Protein AF-A0A7R9J835-F1 (afdb_monomer_lite)

Radius of gyration: 118.1 Å; chains: 1; bounding box: 245×61×323 Å

Secondary structure (DSSP, 8-state):
-HHHHHHHHHHHHHHHHHHHHHHHHHIIIIIHHHHHHHHHHHHHHHHHHHHHHHHHHHHHHHHHHHHHHHHHHHHHHHHHHHHHHHHHHHHHHHHHHHHHHHHHHHHHHHHHHHHHHHHHHHHHHHHHHHHHHHHHHHHHHHHHHHHHH--PPP--HHHHHHHHHHTTS-------------------------------------HHHHHHHHHHHHHHHHHHHHHHHHHHHHHHHHHHHHHHHHHHHHHHHHHHHHHHHHHHHHHHHHHHHHHHHHHHHHHHHHHHHHHHHHHHHHHHHHHHHHHHHHHHHHTHHHHHHHHHHHHHHHHHHHHHHHHHHHHHHHHHHHHHHIIIIIIHHHHHHHHHHHHHHHHHHHHHHHHHHHHHHHHHHHHHHHHHHHHHHHHHHHHHHHHHHHHHHHHHHHHHHHHHHHHHHHHHHHHHHHHHHTTS--SS--HHHHHHHHHHHHHHHHHHHHTTHHHHHHHHHHHHHHHHHHHHHHHHHHHHHHHHHHHHHHHHHTS-SS---------

Structure (mmCIF, N/CA/C/O backbone):
data_AF-A0A7R9J835-F1
#
_entry.id   AF-A0A7R9J835-F1
#
loop_
_atom_site.group_PDB
_atom_site.id
_atom_site.type_symbol
_atom_site.label_atom_id
_atom_site.label_alt_id
_atom_site.label_comp_id
_atom_site.label_asym_id
_atom_site.label_entity_id
_atom_site.label_seq_id
_atom_site.pdbx_PDB_ins_code
_atom_site.Cartn_x
_atom_site.Cartn_y
_atom_site.Cartn_z
_atom_site.occupancy
_atom_site.B_iso_or_equiv
_atom_site.auth_seq_id
_atom_site.auth_comp_id
_atom_site.auth_asym_id
_atom_site.auth_atom_id
_atom_site.pdbx_PDB_model_num
ATOM 1 N N . MET A 1 1 ? -28.003 4.277 53.387 1.00 51.84 1 MET A N 1
ATOM 2 C CA . MET A 1 1 ? -26.799 3.975 52.578 1.00 51.84 1 MET A CA 1
ATOM 3 C C . MET A 1 1 ? -27.177 3.191 51.332 1.00 51.84 1 MET A C 1
ATOM 5 O O . MET A 1 1 ? -27.071 3.783 50.274 1.00 51.84 1 MET A O 1
ATOM 9 N N . GLY A 1 2 ? -27.699 1.959 51.448 1.00 58.75 2 GLY A N 1
ATOM 10 C CA . GLY A 1 2 ? -27.962 1.063 50.305 1.00 58.75 2 GLY A CA 1
ATOM 11 C C . GLY A 1 2 ? -28.588 1.694 49.051 1.00 58.75 2 GLY A C 1
ATOM 12 O O . GLY A 1 2 ? -28.091 1.449 47.962 1.00 58.75 2 GLY A O 1
ATOM 13 N N . THR A 1 3 ? -29.593 2.565 49.189 1.00 61.00 3 THR A N 1
ATOM 14 C CA . THR A 1 3 ? -30.226 3.260 48.050 1.00 61.00 3 THR A CA 1
ATOM 15 C C . THR A 1 3 ? -29.252 4.051 47.169 1.00 61.00 3 THR A C 1
ATOM 17 O O . THR A 1 3 ? -29.387 3.996 45.954 1.00 61.00 3 THR A O 1
ATOM 20 N N . ARG A 1 4 ? -28.240 4.729 47.736 1.00 65.25 4 ARG A N 1
ATOM 21 C CA . ARG A 1 4 ? -27.239 5.480 46.947 1.00 65.25 4 ARG A CA 1
ATOM 22 C C . ARG A 1 4 ? -26.382 4.560 46.079 1.00 65.25 4 ARG A C 1
ATOM 24 O O . ARG A 1 4 ? -26.210 4.829 44.898 1.00 65.25 4 ARG A O 1
ATOM 31 N N . ASN A 1 5 ? -25.900 3.465 46.664 1.00 71.06 5 ASN A N 1
ATOM 32 C CA . ASN A 1 5 ? -25.044 2.496 45.982 1.00 71.06 5 ASN A CA 1
ATOM 33 C C . ASN A 1 5 ? -25.764 1.787 44.821 1.00 71.06 5 ASN A C 1
ATOM 35 O O . ASN A 1 5 ? -25.105 1.359 43.879 1.00 71.06 5 ASN A O 1
ATOM 39 N N . VAL A 1 6 ? -27.095 1.643 44.882 1.00 72.75 6 VAL A N 1
ATOM 40 C CA . VAL A 1 6 ? -27.865 1.075 43.764 1.00 72.75 6 VAL A CA 1
ATOM 41 C C . VAL A 1 6 ? -28.009 2.088 42.627 1.00 72.75 6 VAL A C 1
ATOM 43 O O . VAL A 1 6 ? -27.792 1.714 41.483 1.00 72.75 6 VAL A O 1
ATOM 46 N N . THR A 1 7 ? -28.258 3.370 42.917 1.00 77.19 7 THR A N 1
ATOM 47 C CA . THR A 1 7 ? -28.324 4.413 41.875 1.00 77.19 7 THR A CA 1
ATOM 48 C C . THR A 1 7 ? -26.985 4.618 41.153 1.00 77.19 7 THR A C 1
ATOM 50 O O . THR A 1 7 ? -26.978 4.740 39.933 1.00 77.19 7 THR A O 1
ATOM 53 N N . GLU A 1 8 ? -25.846 4.579 41.859 1.00 79.56 8 GLU A N 1
ATOM 54 C CA . GLU A 1 8 ? -24.519 4.592 41.207 1.00 79.56 8 GLU A CA 1
ATOM 55 C C . GLU A 1 8 ? -24.309 3.364 40.300 1.00 79.56 8 GLU A C 1
ATOM 57 O O . GLU A 1 8 ? -23.718 3.478 39.227 1.00 79.56 8 GLU A O 1
ATOM 62 N N . ALA A 1 9 ? -24.807 2.187 40.695 1.00 77.25 9 ALA A N 1
ATOM 63 C CA . ALA A 1 9 ? -24.722 0.983 39.870 1.00 77.25 9 ALA A CA 1
ATOM 64 C C . ALA A 1 9 ? -25.625 1.060 38.624 1.00 77.25 9 ALA A C 1
ATOM 66 O O . ALA A 1 9 ? -25.194 0.650 37.548 1.00 77.25 9 ALA A O 1
ATOM 67 N N . GLU A 1 10 ? -26.838 1.608 38.753 1.00 79.06 10 GLU A N 1
ATOM 68 C CA . GLU A 1 10 ? -27.754 1.875 37.634 1.00 79.06 10 GLU A CA 1
ATOM 69 C C . GLU A 1 10 ? -27.092 2.817 36.606 1.00 79.06 10 GLU A C 1
ATOM 71 O O . GLU A 1 10 ? -26.974 2.458 35.435 1.00 79.06 10 GLU A O 1
ATOM 76 N N . GLU A 1 11 ? -26.529 3.950 37.049 1.00 83.94 11 GLU A N 1
ATOM 77 C CA . GLU A 1 11 ? -25.845 4.918 36.173 1.00 83.94 11 GLU A CA 1
ATOM 78 C C . GLU A 1 11 ? -24.617 4.320 35.455 1.00 83.94 11 GLU A C 1
ATOM 80 O O . GLU A 1 11 ? -24.394 4.584 34.269 1.00 83.94 11 GLU A O 1
ATOM 85 N N . ILE A 1 12 ? -23.826 3.476 36.127 1.00 85.19 12 ILE A N 1
ATOM 86 C CA . ILE A 1 12 ? -22.682 2.785 35.505 1.00 85.19 12 ILE A CA 1
ATOM 87 C C . ILE A 1 12 ? -23.147 1.790 34.427 1.00 85.19 12 ILE A C 1
ATOM 89 O O . ILE A 1 12 ? -22.508 1.687 33.374 1.00 85.19 12 ILE A O 1
ATOM 93 N N . ILE A 1 13 ? -24.247 1.068 34.660 1.00 84.25 13 ILE A N 1
ATOM 94 C CA . ILE A 1 13 ? -24.777 0.088 33.702 1.00 84.25 13 ILE A CA 1
ATOM 95 C C . ILE A 1 13 ? -25.374 0.787 32.472 1.00 84.25 13 ILE A C 1
ATOM 97 O O . ILE A 1 13 ? -25.088 0.363 31.352 1.00 84.25 13 ILE A O 1
ATOM 101 N N . ASP A 1 14 ? -26.121 1.879 32.648 1.00 83.69 14 ASP A N 1
ATOM 102 C CA . ASP A 1 14 ? -26.687 2.651 31.533 1.00 83.69 14 ASP A CA 1
ATOM 103 C C . ASP A 1 14 ? -25.590 3.259 30.641 1.00 83.69 14 ASP A C 1
ATOM 105 O O . ASP A 1 14 ? -25.651 3.160 29.411 1.00 83.69 14 ASP A O 1
ATOM 109 N N . ASN A 1 15 ? -24.523 3.800 31.243 1.00 88.50 15 ASN A N 1
ATOM 110 C CA . ASN A 1 15 ? -23.347 4.262 30.499 1.00 88.50 15 ASN A CA 1
ATOM 111 C C . ASN A 1 15 ? -22.657 3.115 29.734 1.00 88.50 15 ASN A C 1
ATOM 113 O O . ASN A 1 15 ? -22.261 3.290 28.579 1.00 88.50 15 ASN A O 1
ATOM 117 N N . ALA A 1 16 ? -22.543 1.924 30.332 1.00 86.88 16 ALA A N 1
ATOM 118 C CA . ALA A 1 16 ? -21.982 0.753 29.657 1.00 86.88 16 ALA A CA 1
ATOM 119 C C . ALA A 1 16 ? -22.859 0.277 28.482 1.00 86.88 16 ALA A C 1
ATOM 121 O O . ALA A 1 16 ? -22.332 -0.050 27.418 1.00 86.88 16 ALA A O 1
ATOM 122 N N . LEU A 1 17 ? -24.188 0.287 28.630 1.00 85.38 17 LEU A N 1
ATOM 123 C CA . LEU A 1 17 ? -25.133 -0.033 27.555 1.00 85.38 17 LEU A CA 1
ATOM 124 C C . LEU A 1 17 ? -25.032 0.962 26.387 1.00 85.38 17 LEU A C 1
ATOM 126 O O . LEU A 1 17 ? -25.006 0.536 25.230 1.00 85.38 17 LEU A O 1
ATOM 130 N N . ALA A 1 18 ? -24.905 2.262 26.670 1.00 88.19 18 ALA A N 1
ATOM 131 C CA . ALA A 1 18 ? -24.699 3.288 25.647 1.00 88.19 18 ALA A CA 1
ATOM 132 C C . ALA A 1 18 ? -23.375 3.092 24.881 1.00 88.19 18 ALA A C 1
ATOM 134 O O . ALA A 1 18 ? -23.354 3.164 23.651 1.00 88.19 18 ALA A O 1
ATOM 135 N N . LEU A 1 19 ? -22.280 2.780 25.585 1.00 89.44 19 LEU A N 1
ATOM 136 C CA . LEU A 1 19 ? -20.978 2.499 24.966 1.00 89.44 19 LEU A CA 1
ATOM 137 C C . LEU A 1 19 ? -21.003 1.241 24.085 1.00 89.44 19 LEU A C 1
ATOM 139 O O . LEU A 1 19 ? -20.478 1.272 22.972 1.00 89.44 19 LEU A O 1
ATOM 143 N N . LEU A 1 20 ? -21.639 0.155 24.539 1.00 88.38 20 LEU A N 1
ATOM 144 C CA . LEU A 1 20 ? -21.788 -1.070 23.741 1.00 88.38 20 LEU A CA 1
ATOM 145 C C . LEU A 1 20 ? -22.658 -0.845 22.500 1.00 88.38 20 LEU A C 1
ATOM 147 O O . LEU A 1 20 ? -22.350 -1.394 21.445 1.00 88.38 20 LEU A O 1
ATOM 151 N N . LYS A 1 21 ? -23.709 -0.017 22.595 1.00 89.38 21 LYS A N 1
ATOM 152 C CA . LYS A 1 21 ? -24.503 0.352 21.419 1.00 89.38 21 LYS A CA 1
ATOM 153 C C . LYS A 1 21 ? -23.660 1.129 20.406 1.00 89.38 21 LYS A C 1
ATOM 155 O O . LYS A 1 21 ? -23.629 0.753 19.243 1.00 89.38 21 LYS A O 1
ATOM 160 N N . ASN A 1 22 ? -22.925 2.152 20.845 1.00 89.38 22 ASN A N 1
ATOM 161 C CA . ASN A 1 22 ? -22.051 2.919 19.954 1.00 89.38 22 ASN A CA 1
ATOM 162 C C . ASN A 1 22 ? -20.982 2.028 19.286 1.00 89.38 22 ASN A C 1
ATOM 164 O O . ASN A 1 22 ? -20.623 2.265 18.138 1.00 89.38 22 ASN A O 1
ATOM 168 N N . ALA A 1 23 ? -20.497 0.989 19.976 1.00 87.56 23 ALA A N 1
ATOM 169 C CA . ALA A 1 23 ? -19.568 0.011 19.409 1.00 87.56 23 ALA A CA 1
ATOM 170 C C . ALA A 1 23 ? -20.218 -0.917 18.359 1.00 87.56 23 ALA A C 1
ATOM 172 O O . ALA A 1 23 ? -19.565 -1.240 17.369 1.00 87.56 23 ALA A O 1
ATOM 173 N N . LEU A 1 24 ? -21.485 -1.313 18.540 1.00 88.19 24 LEU A N 1
ATOM 174 C CA . LEU A 1 24 ? -22.269 -2.031 17.521 1.00 88.19 24 LEU A CA 1
ATOM 175 C C . LEU A 1 24 ? -22.525 -1.148 16.297 1.00 88.19 24 LEU A C 1
ATOM 177 O O . LEU A 1 24 ? -22.120 -1.524 15.201 1.00 88.19 24 LEU A O 1
ATOM 181 N N . ASP A 1 25 ? -23.089 0.050 16.495 1.00 89.25 25 ASP A N 1
ATOM 182 C CA . ASP A 1 25 ? -23.354 1.018 15.422 1.00 89.25 25 ASP A CA 1
ATOM 183 C C . ASP A 1 25 ? -22.059 1.292 14.608 1.00 89.25 25 ASP A C 1
ATOM 185 O O . ASP A 1 25 ? -22.101 1.374 13.379 1.00 89.25 25 ASP A O 1
ATOM 189 N N . TYR A 1 26 ? -20.888 1.359 15.264 1.00 88.25 26 TYR A N 1
ATOM 190 C CA . TYR A 1 26 ? -19.575 1.520 14.618 1.00 88.25 26 TYR A CA 1
ATOM 191 C C . TYR A 1 26 ? -19.119 0.291 13.809 1.00 88.25 26 TYR A C 1
ATOM 193 O O . TYR A 1 26 ? -18.599 0.445 12.703 1.00 88.25 26 TYR A O 1
ATOM 201 N N . LEU A 1 27 ? -19.296 -0.930 14.327 1.00 86.50 27 LEU A N 1
ATOM 202 C CA . LEU A 1 27 ? -18.932 -2.165 13.617 1.00 86.50 27 LEU A CA 1
ATOM 203 C C . LEU A 1 27 ? -19.829 -2.394 12.391 1.00 86.50 27 LEU A C 1
ATOM 205 O O . LEU A 1 27 ? -19.315 -2.607 11.289 1.00 86.50 27 LEU A O 1
ATOM 209 N N . GLU A 1 28 ? -21.147 -2.273 12.574 1.00 85.31 28 GLU A N 1
ATOM 210 C CA . GLU A 1 28 ? -22.155 -2.489 11.530 1.00 85.31 28 GLU A CA 1
ATOM 211 C C . GLU A 1 28 ? -22.064 -1.451 10.397 1.00 85.31 28 GLU A C 1
ATOM 213 O O . GLU A 1 28 ? -22.340 -1.779 9.242 1.00 85.31 28 GLU A O 1
ATOM 218 N N . THR A 1 29 ? -21.665 -0.206 10.697 1.00 88.81 29 THR A N 1
ATOM 219 C CA . THR A 1 29 ? -21.572 0.870 9.692 1.00 88.81 29 THR A CA 1
ATOM 220 C C . THR A 1 29 ? -20.138 1.144 9.236 1.00 88.81 29 THR A C 1
ATOM 222 O O . THR A 1 29 ? -19.789 0.825 8.099 1.00 88.81 29 THR A O 1
ATOM 225 N N . GLU A 1 30 ? -19.283 1.724 10.082 1.00 87.06 30 GLU A N 1
ATOM 226 C CA . GLU A 1 30 ? -17.913 2.096 9.707 1.00 87.06 30 GLU A CA 1
ATOM 227 C C . GLU A 1 30 ? -17.032 0.871 9.441 1.00 87.06 30 GLU A C 1
ATOM 229 O O . GLU A 1 30 ? -16.315 0.856 8.439 1.00 87.06 30 GLU A O 1
ATOM 234 N N . GLY A 1 31 ? -17.125 -0.174 10.270 1.00 85.31 31 GLY A N 1
ATOM 235 C CA . GLY A 1 31 ? -16.378 -1.424 10.098 1.00 85.31 31 GLY A CA 1
ATOM 236 C C . GLY A 1 31 ? -16.705 -2.127 8.778 1.00 85.31 31 GLY A C 1
ATOM 237 O O . GLY A 1 31 ? -15.804 -2.406 7.980 1.00 85.31 31 GLY A O 1
ATOM 238 N N . ALA A 1 32 ? -17.993 -2.348 8.505 1.00 84.31 32 ALA A N 1
ATOM 239 C CA . ALA A 1 32 ? -18.458 -2.943 7.253 1.00 84.31 32 ALA A CA 1
ATOM 240 C C . ALA A 1 32 ? -18.064 -2.107 6.019 1.00 84.31 32 ALA A C 1
ATOM 242 O O . ALA A 1 32 ? -17.511 -2.644 5.056 1.00 84.31 32 ALA A O 1
ATOM 243 N N . VAL A 1 33 ? -18.278 -0.786 6.054 1.00 88.62 33 VAL A N 1
ATOM 244 C CA . VAL A 1 33 ? -17.953 0.120 4.936 1.00 88.62 33 VAL A CA 1
ATOM 245 C C . VAL A 1 33 ? -16.442 0.249 4.713 1.00 88.62 33 VAL A C 1
ATOM 247 O O . VAL A 1 33 ? -16.005 0.382 3.568 1.00 88.62 33 VAL A O 1
ATOM 250 N N . ALA A 1 34 ? -15.622 0.215 5.766 1.00 86.50 34 ALA A N 1
ATOM 251 C CA . ALA A 1 34 ? -14.165 0.206 5.640 1.00 86.50 34 ALA A CA 1
ATOM 252 C C . ALA A 1 34 ? -13.666 -1.095 4.996 1.00 86.50 34 ALA A C 1
ATOM 254 O O . ALA A 1 34 ? -12.803 -1.049 4.116 1.00 86.50 34 ALA A O 1
ATOM 255 N N . LEU A 1 35 ? -14.245 -2.238 5.380 1.00 87.19 35 LEU A N 1
ATOM 256 C CA . LEU A 1 35 ? -13.914 -3.538 4.805 1.00 87.19 35 LEU A CA 1
ATOM 257 C C . LEU A 1 35 ? -14.305 -3.634 3.323 1.00 87.19 35 LEU A C 1
ATOM 259 O O . LEU A 1 35 ? -13.510 -4.119 2.521 1.00 87.19 35 LEU A O 1
ATOM 263 N N . ASP A 1 36 ? -15.486 -3.150 2.933 1.00 87.75 36 ASP A N 1
ATOM 264 C CA . ASP A 1 36 ? -15.914 -3.164 1.525 1.00 87.75 36 ASP A CA 1
ATOM 265 C C . ASP A 1 36 ? -15.028 -2.259 0.656 1.00 87.75 36 ASP A C 1
ATOM 267 O O . ASP A 1 36 ? -14.499 -2.703 -0.363 1.00 87.75 36 ASP A O 1
ATOM 271 N N . LYS A 1 37 ? -14.713 -1.044 1.130 1.00 87.69 37 LYS A N 1
ATOM 272 C CA . LYS A 1 37 ? -13.737 -0.152 0.475 1.00 87.69 37 LYS A CA 1
ATOM 273 C C . LYS A 1 37 ? -12.344 -0.779 0.343 1.00 87.69 37 LYS A C 1
ATOM 275 O O . LYS A 1 37 ? -11.615 -0.427 -0.585 1.00 87.69 37 LYS A O 1
ATOM 280 N N . ALA A 1 38 ? -11.950 -1.671 1.255 1.00 85.31 38 ALA A N 1
ATOM 281 C CA . ALA A 1 38 ? -10.692 -2.406 1.160 1.00 85.31 38 ALA A CA 1
ATOM 282 C C . ALA A 1 38 ? -10.745 -3.498 0.074 1.00 85.31 38 ALA A C 1
ATOM 284 O O . ALA A 1 38 ? -9.800 -3.601 -0.711 1.00 85.31 38 ALA A O 1
ATOM 285 N N . LYS A 1 39 ? -11.856 -4.247 -0.036 1.00 86.25 39 LYS A N 1
ATOM 286 C CA . LYS A 1 39 ? -12.084 -5.205 -1.138 1.00 86.25 39 LYS A CA 1
ATOM 287 C C . LYS A 1 39 ? -12.056 -4.500 -2.493 1.00 86.25 39 LYS A C 1
ATOM 289 O O . LYS A 1 39 ? -11.282 -4.901 -3.357 1.00 86.25 39 LYS A O 1
ATOM 294 N N . ASP A 1 40 ? -12.843 -3.432 -2.651 1.00 88.19 40 ASP A N 1
ATOM 295 C CA . ASP A 1 40 ? -12.957 -2.666 -3.900 1.00 88.19 40 ASP A CA 1
ATOM 296 C C . ASP A 1 40 ? -11.598 -2.134 -4.356 1.00 88.19 40 ASP A C 1
ATOM 298 O O . ASP A 1 40 ? -11.208 -2.309 -5.512 1.00 88.19 40 ASP A O 1
ATOM 302 N N . ARG A 1 41 ? -10.832 -1.535 -3.433 1.00 85.50 41 ARG A N 1
ATOM 303 C CA . ARG A 1 41 ? -9.477 -1.053 -3.726 1.00 85.50 41 ARG A CA 1
ATOM 304 C C . ARG A 1 41 ? -8.529 -2.179 -4.112 1.00 85.50 41 ARG A C 1
ATOM 306 O O . ARG A 1 41 ? -7.746 -1.984 -5.034 1.00 85.50 41 ARG A O 1
ATOM 313 N N . SER A 1 42 ? -8.592 -3.334 -3.451 1.00 85.00 42 SER A N 1
ATOM 314 C CA . SER A 1 42 ? -7.728 -4.467 -3.797 1.00 85.00 42 SER A CA 1
ATOM 315 C C . SER A 1 42 ? -8.098 -5.082 -5.153 1.00 85.00 42 SER A C 1
ATOM 317 O O . SER A 1 42 ? -7.216 -5.405 -5.944 1.00 85.00 42 SER A O 1
ATOM 319 N N . ALA A 1 43 ? -9.392 -5.164 -5.480 1.00 83.56 43 ALA A N 1
ATOM 320 C CA . ALA A 1 43 ? -9.867 -5.616 -6.788 1.00 83.56 43 ALA A CA 1
ATOM 321 C C . ALA A 1 43 ? -9.475 -4.641 -7.915 1.00 83.56 43 ALA A C 1
ATOM 323 O O . ALA A 1 43 ? -8.959 -5.067 -8.950 1.00 83.56 43 ALA A O 1
ATOM 324 N N . GLN A 1 44 ? -9.653 -3.332 -7.700 1.00 86.56 44 GLN A N 1
ATOM 325 C CA . GLN A 1 44 ? -9.218 -2.291 -8.636 1.00 86.56 44 GLN A CA 1
ATOM 326 C C . GLN A 1 44 ? -7.694 -2.308 -8.822 1.00 86.56 44 GLN A C 1
ATOM 328 O O . GLN A 1 44 ? -7.213 -2.237 -9.953 1.00 86.56 44 GLN A O 1
ATOM 333 N N . PHE A 1 45 ? -6.937 -2.445 -7.730 1.00 86.12 45 PHE A N 1
ATOM 334 C CA . PHE A 1 45 ? -5.483 -2.553 -7.778 1.00 86.12 45 PHE A CA 1
ATOM 335 C C . PHE A 1 45 ? -5.042 -3.807 -8.537 1.00 86.12 45 PHE A C 1
ATOM 337 O O . PHE A 1 45 ? -4.208 -3.697 -9.423 1.00 86.12 45 PHE A O 1
ATOM 344 N N . GLY A 1 46 ? -5.658 -4.969 -8.293 1.00 84.69 46 GLY A N 1
ATOM 345 C CA . GLY A 1 46 ? -5.354 -6.212 -9.010 1.00 84.69 46 GLY A CA 1
ATOM 346 C C . GLY A 1 46 ? -5.519 -6.099 -10.531 1.00 84.69 46 GLY A C 1
ATOM 347 O O . GLY A 1 46 ? -4.645 -6.555 -11.270 1.00 84.69 46 GLY A O 1
ATOM 348 N N . GLN A 1 47 ? -6.581 -5.429 -10.999 1.00 85.75 47 GLN A N 1
ATOM 349 C CA . GLN A 1 47 ? -6.783 -5.125 -12.424 1.00 85.75 47 GLN A CA 1
ATOM 350 C C . GLN A 1 47 ? -5.714 -4.163 -12.970 1.00 85.75 47 GLN A C 1
ATOM 352 O O . GLN A 1 47 ? -5.194 -4.369 -14.065 1.00 85.75 47 GLN A O 1
ATOM 357 N N . GLN A 1 48 ? -5.351 -3.129 -12.205 1.00 87.69 48 GLN A N 1
ATOM 358 C CA . GLN A 1 48 ? -4.302 -2.182 -12.594 1.00 87.69 48 GLN A CA 1
ATOM 359 C C . GLN A 1 48 ? -2.911 -2.836 -12.617 1.00 87.69 48 GLN A C 1
ATOM 361 O O . GLN A 1 48 ? -2.140 -2.579 -13.536 1.00 87.69 48 GLN A O 1
ATOM 366 N N . SER A 1 49 ? -2.590 -3.717 -11.664 1.00 89.12 49 SER A N 1
ATOM 367 C CA . SER A 1 49 ? -1.355 -4.511 -11.646 1.00 89.12 49 SER A CA 1
ATOM 368 C C . SER A 1 49 ? -1.250 -5.429 -12.861 1.00 89.12 49 SER A C 1
ATOM 370 O O . SER A 1 49 ? -0.181 -5.538 -13.448 1.00 89.12 49 SER A O 1
ATOM 372 N N . GLU A 1 50 ? -2.350 -6.063 -13.268 1.00 87.06 50 GLU A N 1
ATOM 373 C CA . GLU A 1 50 ? -2.393 -6.903 -14.469 1.00 87.06 50 GLU A CA 1
ATOM 374 C C . GLU A 1 50 ? -2.106 -6.089 -15.739 1.00 87.06 50 GLU A C 1
ATOM 376 O O . GLU A 1 50 ? -1.177 -6.418 -16.477 1.00 87.06 50 GLU A O 1
ATOM 381 N N . GLN A 1 51 ? -2.786 -4.951 -15.913 1.00 90.19 51 GLN A N 1
ATOM 382 C CA . GLN A 1 51 ? -2.515 -4.009 -17.007 1.00 90.19 51 GLN A CA 1
ATOM 383 C C . GLN A 1 51 ? -1.065 -3.492 -16.994 1.00 90.19 51 GLN A C 1
ATOM 385 O O . GLN A 1 51 ? -0.431 -3.407 -18.044 1.00 90.19 51 GLN A O 1
ATOM 390 N N . MET A 1 52 ? -0.508 -3.176 -15.820 1.00 89.12 52 MET A N 1
ATOM 391 C CA . MET A 1 52 ? 0.878 -2.710 -15.690 1.00 89.12 52 MET A CA 1
ATOM 392 C C . MET A 1 52 ? 1.905 -3.799 -16.032 1.00 89.12 52 MET A C 1
ATOM 394 O O . MET A 1 52 ? 2.891 -3.494 -16.703 1.00 89.12 52 MET A O 1
ATOM 398 N N . SER A 1 53 ? 1.682 -5.057 -15.640 1.00 89.31 53 SER A N 1
ATOM 399 C CA . SER A 1 53 ? 2.549 -6.178 -16.034 1.00 89.31 53 SER A CA 1
ATOM 400 C C . SER A 1 53 ? 2.436 -6.524 -17.520 1.00 89.31 53 SER A C 1
ATOM 402 O O . SER A 1 53 ? 3.436 -6.922 -18.120 1.00 89.31 53 SER A O 1
ATOM 404 N N . ASP A 1 54 ? 1.266 -6.352 -18.140 1.00 89.88 54 ASP A N 1
ATOM 405 C CA . ASP A 1 54 ? 1.097 -6.516 -19.589 1.00 89.88 54 ASP A CA 1
ATOM 406 C C . ASP A 1 54 ? 1.844 -5.417 -20.365 1.00 89.88 54 ASP A C 1
ATOM 408 O O . ASP A 1 54 ? 2.666 -5.734 -21.226 1.00 89.88 54 ASP A O 1
ATOM 412 N N . ILE A 1 55 ? 1.678 -4.143 -19.984 1.00 90.38 55 ILE A N 1
ATOM 413 C CA . ILE A 1 55 ? 2.430 -3.010 -20.557 1.00 90.38 55 ILE A CA 1
ATOM 414 C C . ILE A 1 55 ? 3.943 -3.199 -20.360 1.00 90.38 55 ILE A C 1
ATOM 416 O O . ILE A 1 55 ? 4.721 -2.985 -21.290 1.00 90.38 55 ILE A O 1
ATOM 420 N N . ALA A 1 56 ? 4.385 -3.651 -19.181 1.00 91.25 56 ALA A N 1
ATOM 421 C CA . ALA A 1 56 ? 5.794 -3.951 -18.930 1.00 91.25 56 ALA A CA 1
ATOM 422 C C . ALA A 1 56 ? 6.310 -5.110 -19.804 1.00 91.25 56 ALA A C 1
ATOM 424 O O . ALA A 1 56 ? 7.465 -5.089 -20.234 1.00 91.25 56 ALA A O 1
ATOM 425 N N . ARG A 1 57 ? 5.471 -6.111 -20.108 1.00 89.62 57 ARG A N 1
ATOM 426 C CA . ARG A 1 57 ? 5.811 -7.218 -21.015 1.00 89.62 57 ARG A CA 1
ATOM 427 C C . ARG A 1 57 ? 5.973 -6.736 -22.455 1.00 89.62 57 ARG A C 1
ATOM 429 O O . ARG A 1 57 ? 6.972 -7.080 -23.080 1.00 89.62 57 ARG A O 1
ATOM 436 N N . GLU A 1 58 ? 5.053 -5.915 -22.957 1.00 93.31 58 GLU A N 1
ATOM 437 C CA . GLU A 1 58 ? 5.159 -5.311 -24.292 1.00 93.31 58 GLU A CA 1
ATOM 438 C C . GLU A 1 58 ? 6.391 -4.402 -24.402 1.00 93.31 58 GLU A C 1
ATOM 440 O O . GLU A 1 58 ? 7.183 -4.539 -25.336 1.00 93.31 58 GLU A O 1
ATOM 445 N N . ALA A 1 59 ? 6.623 -3.546 -23.402 1.00 94.12 59 ALA A N 1
ATOM 446 C CA . ALA A 1 59 ? 7.790 -2.671 -23.349 1.00 94.12 59 ALA A CA 1
ATOM 447 C C . ALA A 1 59 ? 9.114 -3.457 -23.381 1.00 94.12 59 ALA A C 1
ATOM 449 O O . ALA A 1 59 ? 10.034 -3.068 -24.095 1.00 94.12 59 ALA A O 1
ATOM 450 N N . ARG A 1 60 ? 9.212 -4.602 -22.685 1.00 92.25 60 ARG A N 1
ATOM 451 C CA . ARG A 1 60 ? 10.395 -5.483 -22.758 1.00 92.25 60 ARG A CA 1
ATOM 452 C C . ARG A 1 60 ? 10.631 -6.037 -24.160 1.00 92.25 60 ARG A C 1
ATOM 454 O O . ARG A 1 60 ? 11.779 -6.081 -24.582 1.00 92.25 60 ARG A O 1
ATOM 461 N N . VAL A 1 61 ? 9.580 -6.451 -24.870 1.00 94.19 61 VAL A N 1
ATOM 462 C CA . VAL A 1 61 ? 9.696 -6.977 -26.244 1.00 94.19 61 VAL A CA 1
ATOM 463 C C . VAL A 1 61 ? 10.161 -5.878 -27.203 1.00 94.19 61 VAL A C 1
ATOM 465 O O . VAL A 1 61 ? 11.049 -6.112 -28.021 1.00 94.19 61 VAL A O 1
ATOM 468 N N . LEU A 1 62 ? 9.631 -4.658 -27.062 1.00 94.69 62 LEU A N 1
ATOM 469 C CA . LEU A 1 62 ? 10.081 -3.495 -27.834 1.00 94.69 62 LEU A CA 1
ATOM 470 C C . LEU A 1 62 ? 11.549 -3.143 -27.541 1.00 94.69 62 LEU A C 1
ATOM 472 O O . LEU A 1 62 ? 12.317 -2.916 -28.471 1.00 94.69 62 LEU A O 1
ATOM 476 N N . VAL A 1 63 ? 11.960 -3.166 -26.270 1.00 94.62 63 VAL A N 1
ATOM 477 C CA . VAL A 1 63 ? 13.348 -2.912 -25.851 1.00 94.62 63 VAL A CA 1
ATOM 478 C C . VAL A 1 63 ? 14.301 -4.008 -26.342 1.00 94.62 63 VAL A C 1
ATOM 480 O O . VAL A 1 63 ? 15.381 -3.692 -26.828 1.00 94.62 63 VAL A O 1
ATOM 483 N N . GLN A 1 64 ? 13.909 -5.285 -26.294 1.00 92.38 64 GLN A N 1
ATOM 484 C CA . GLN A 1 64 ? 14.700 -6.393 -26.849 1.00 92.38 64 GLN A CA 1
ATOM 485 C C . GLN A 1 64 ? 14.908 -6.237 -28.361 1.00 92.38 64 GLN A C 1
ATOM 487 O O . GLN A 1 64 ? 16.036 -6.358 -28.835 1.00 92.38 64 GLN A O 1
ATOM 492 N N . LYS A 1 65 ? 13.853 -5.877 -29.102 1.00 93.81 65 LYS A N 1
ATOM 493 C CA . LYS A 1 65 ? 13.941 -5.557 -30.534 1.00 93.81 65 LYS A CA 1
ATOM 494 C C . LYS A 1 65 ? 14.845 -4.347 -30.802 1.00 93.81 65 LYS A C 1
ATOM 496 O O . LYS A 1 65 ? 15.630 -4.370 -31.741 1.00 93.81 65 LYS A O 1
ATOM 501 N N . GLN A 1 66 ? 14.794 -3.318 -29.954 1.00 92.69 66 GLN A N 1
ATOM 502 C CA . GLN A 1 66 ? 15.679 -2.153 -30.061 1.00 92.69 66 GLN A CA 1
ATOM 503 C C . GLN A 1 66 ? 17.152 -2.498 -29.768 1.00 92.69 66 GLN A C 1
ATOM 505 O O . GLN A 1 66 ? 18.043 -1.919 -30.385 1.00 92.69 66 GLN A O 1
ATOM 510 N N . MET A 1 67 ? 17.429 -3.451 -28.868 1.00 92.50 67 MET A N 1
ATOM 511 C CA . MET A 1 67 ? 18.785 -3.976 -28.643 1.00 92.50 67 MET A CA 1
ATOM 512 C C . MET A 1 67 ? 19.309 -4.744 -29.865 1.00 92.50 67 MET A C 1
ATOM 514 O O . MET A 1 67 ? 20.467 -4.570 -30.237 1.00 92.50 67 MET A O 1
ATOM 518 N N . GLU A 1 68 ? 18.462 -5.563 -30.494 1.00 93.50 68 GLU A N 1
ATOM 519 C CA . GLU A 1 68 ? 18.787 -6.306 -31.720 1.00 93.50 68 GLU A CA 1
ATOM 520 C C . GLU A 1 68 ? 19.091 -5.345 -32.885 1.00 93.50 68 GLU A C 1
ATOM 522 O O . GLU A 1 68 ? 20.168 -5.415 -33.476 1.00 93.50 68 GLU A O 1
ATOM 527 N N . GLU A 1 69 ? 18.221 -4.358 -33.128 1.00 92.62 69 GLU A N 1
ATOM 528 C CA . GLU A 1 69 ? 18.431 -3.306 -34.135 1.00 92.62 69 GLU A CA 1
ATOM 529 C C . GLU A 1 69 ? 19.699 -2.470 -33.871 1.00 92.62 69 GLU A C 1
ATOM 531 O O . GLU A 1 69 ? 20.447 -2.164 -34.803 1.00 92.62 69 GLU A O 1
ATOM 536 N N . ALA A 1 70 ? 19.986 -2.115 -32.613 1.00 93.19 70 ALA A N 1
ATOM 537 C CA . ALA A 1 70 ? 21.192 -1.364 -32.255 1.00 93.19 70 ALA A CA 1
ATOM 538 C C . ALA A 1 70 ? 22.481 -2.162 -32.522 1.00 93.19 70 ALA A C 1
ATOM 540 O O . ALA A 1 70 ? 23.466 -1.604 -33.018 1.00 93.19 70 ALA A O 1
ATOM 541 N N . GLU A 1 71 ? 22.475 -3.468 -32.245 1.00 92.31 71 GLU A N 1
ATOM 542 C CA . GLU A 1 71 ? 23.614 -4.350 -32.502 1.00 92.31 71 GLU A CA 1
ATOM 543 C C . GLU A 1 71 ? 23.771 -4.641 -34.014 1.00 92.31 71 GLU A C 1
ATOM 545 O O . GLU A 1 71 ? 24.901 -4.664 -34.507 1.00 92.31 71 GLU A O 1
ATOM 550 N N . GLU A 1 72 ? 22.691 -4.738 -34.803 1.00 92.94 72 GLU A N 1
ATOM 551 C CA . GLU A 1 72 ? 22.771 -4.780 -36.278 1.00 92.94 72 GLU A CA 1
ATOM 552 C C . GLU A 1 72 ? 23.370 -3.494 -36.877 1.00 92.94 72 GLU A C 1
ATOM 554 O O . GLU A 1 72 ? 24.239 -3.554 -37.762 1.00 92.94 72 GLU A O 1
ATOM 559 N N . ILE A 1 73 ? 22.941 -2.324 -36.385 1.00 90.88 73 ILE A N 1
ATOM 560 C CA . ILE A 1 73 ? 23.471 -1.010 -36.786 1.00 90.88 73 ILE A CA 1
ATOM 561 C C . ILE A 1 73 ? 24.968 -0.941 -36.486 1.00 90.88 73 ILE A C 1
ATOM 563 O O . ILE A 1 73 ? 25.759 -0.621 -37.374 1.00 90.88 73 ILE A O 1
ATOM 567 N N . LYS A 1 74 ? 25.374 -1.306 -35.268 1.00 91.12 74 LYS A N 1
ATOM 568 C CA . LYS A 1 74 ? 26.771 -1.337 -34.824 1.00 91.12 74 LYS A CA 1
ATOM 569 C C . LYS A 1 74 ? 27.633 -2.291 -35.649 1.00 91.12 74 LYS A C 1
ATOM 571 O O . LYS A 1 74 ? 28.693 -1.886 -36.124 1.00 91.12 74 LYS A O 1
ATOM 576 N N . ASN A 1 75 ? 27.176 -3.518 -35.905 1.00 91.75 75 ASN A N 1
ATOM 577 C CA . ASN A 1 75 ? 27.902 -4.479 -36.747 1.00 91.75 75 ASN A CA 1
ATOM 578 C C . ASN A 1 75 ? 27.993 -4.023 -38.215 1.00 91.75 75 ASN A C 1
ATOM 580 O O . ASN A 1 75 ? 28.966 -4.313 -38.914 1.00 91.75 75 ASN A O 1
ATOM 584 N N . THR A 1 76 ? 27.011 -3.272 -38.708 1.00 93.00 76 THR A N 1
ATOM 585 C CA . THR A 1 76 ? 27.042 -2.700 -40.063 1.00 93.00 76 THR A CA 1
ATOM 586 C C . THR A 1 76 ? 27.956 -1.478 -40.148 1.00 93.00 76 THR A C 1
ATOM 588 O O . THR A 1 76 ? 28.743 -1.373 -41.088 1.00 93.00 76 THR A O 1
ATOM 591 N N . ALA A 1 77 ? 27.942 -0.613 -39.137 1.00 92.56 77 ALA A N 1
ATOM 592 C CA . ALA A 1 77 ? 28.842 0.527 -39.023 1.00 92.56 77 ALA A CA 1
ATOM 593 C C . ALA A 1 77 ? 30.307 0.093 -38.817 1.00 92.56 77 ALA A C 1
ATOM 595 O O . ALA A 1 77 ? 31.198 0.638 -39.462 1.00 92.56 77 ALA A O 1
ATOM 596 N N . GLY A 1 78 ? 30.565 -0.947 -38.017 1.00 91.44 78 GLY A N 1
ATOM 597 C CA . GLY A 1 78 ? 31.899 -1.536 -37.854 1.00 91.44 78 GLY A CA 1
ATOM 598 C C . GLY A 1 78 ? 32.458 -2.121 -39.157 1.00 91.44 78 GLY A C 1
ATOM 599 O O . GLY A 1 78 ? 33.627 -1.908 -39.479 1.00 91.44 78 GLY A O 1
ATOM 600 N N . ARG A 1 79 ? 31.614 -2.782 -39.967 1.00 92.88 79 ARG A N 1
ATOM 601 C CA . ARG A 1 79 ? 31.987 -3.203 -41.331 1.00 92.88 79 ARG A CA 1
ATOM 602 C C . ARG A 1 79 ? 32.315 -2.002 -42.219 1.00 92.88 79 ARG A C 1
ATOM 604 O O . ARG A 1 79 ? 33.377 -1.996 -42.830 1.00 92.88 79 ARG A O 1
ATOM 611 N N . ALA A 1 80 ? 31.454 -0.981 -42.238 1.00 91.62 80 ALA A N 1
ATOM 612 C CA . ALA A 1 80 ? 31.677 0.233 -43.024 1.00 91.62 80 ALA A CA 1
ATOM 613 C C . ALA A 1 80 ? 32.992 0.936 -42.646 1.00 91.62 80 ALA A C 1
ATOM 615 O O . ALA A 1 80 ? 33.768 1.266 -43.534 1.00 91.62 80 ALA A O 1
ATOM 616 N N . LYS A 1 81 ? 33.298 1.067 -41.347 1.00 90.94 81 LYS A N 1
ATOM 617 C CA . LYS A 1 81 ? 34.570 1.613 -40.850 1.00 90.94 81 LYS A CA 1
ATOM 618 C C . LYS A 1 81 ? 35.782 0.828 -41.360 1.00 90.94 81 LYS A C 1
ATOM 620 O O . LYS A 1 81 ? 36.725 1.429 -41.868 1.00 90.94 81 LYS A O 1
ATOM 625 N N . ASN A 1 82 ? 35.753 -0.502 -41.272 1.00 91.06 82 ASN A N 1
ATOM 626 C CA . ASN A 1 82 ? 36.852 -1.341 -41.759 1.00 91.06 82 ASN A CA 1
ATOM 627 C C . ASN A 1 82 ? 37.038 -1.223 -43.283 1.00 91.06 82 ASN A C 1
ATOM 629 O O . ASN A 1 82 ? 38.171 -1.148 -43.754 1.00 91.06 82 ASN A O 1
ATOM 633 N N . THR A 1 83 ? 35.947 -1.153 -44.052 1.00 92.94 83 THR A N 1
ATOM 634 C CA . THR A 1 83 ? 36.002 -0.924 -45.505 1.00 92.94 83 THR A CA 1
ATOM 635 C C . THR A 1 83 ? 36.519 0.477 -45.846 1.00 92.94 83 THR A C 1
ATOM 637 O O . THR A 1 83 ? 37.348 0.604 -46.742 1.00 92.94 83 THR A O 1
ATOM 640 N N . SER A 1 84 ? 36.107 1.519 -45.116 1.00 91.44 84 SER A N 1
ATOM 641 C CA . SER A 1 84 ? 36.636 2.878 -45.287 1.00 91.44 84 SER A CA 1
ATOM 642 C C . SER A 1 84 ? 38.134 2.952 -44.979 1.00 91.44 84 SER A C 1
ATOM 644 O O . SER A 1 84 ? 38.871 3.562 -45.742 1.00 91.44 84 SER A O 1
ATOM 646 N N . ALA A 1 85 ? 38.614 2.284 -43.925 1.00 89.19 85 ALA A N 1
ATOM 647 C CA . ALA A 1 85 ? 40.043 2.230 -43.612 1.00 89.19 85 ALA A CA 1
ATOM 648 C C . ALA A 1 85 ? 40.867 1.566 -44.735 1.00 89.19 85 ALA A C 1
ATOM 650 O O . ALA A 1 85 ? 41.911 2.087 -45.121 1.00 89.19 85 ALA A O 1
ATOM 651 N N . GLN A 1 86 ? 40.368 0.467 -45.313 1.00 91.31 86 GLN A N 1
ATOM 652 C CA . GLN A 1 86 ? 40.996 -0.192 -46.468 1.00 91.31 86 GLN A CA 1
ATOM 653 C C . GLN A 1 86 ? 40.974 0.692 -47.726 1.00 91.31 86 GLN A C 1
ATOM 655 O O . GLN A 1 86 ? 41.963 0.758 -48.452 1.00 91.31 86 GLN A O 1
ATOM 660 N N . ALA A 1 87 ? 39.868 1.399 -47.977 1.00 90.44 87 ALA A N 1
ATOM 661 C CA . ALA A 1 87 ? 39.760 2.334 -49.094 1.00 90.44 87 ALA A CA 1
ATOM 662 C C . ALA A 1 87 ? 40.714 3.533 -48.942 1.00 90.44 87 ALA A C 1
ATOM 664 O O . ALA A 1 87 ? 41.323 3.946 -49.924 1.00 90.44 87 ALA A O 1
ATOM 665 N N . TYR A 1 88 ? 40.896 4.046 -47.720 1.00 89.44 88 TYR A N 1
ATOM 666 C CA . TYR A 1 88 ? 41.836 5.127 -47.408 1.00 89.44 88 TYR A CA 1
ATOM 667 C C . TYR A 1 88 ? 43.288 4.709 -47.677 1.00 89.44 88 TYR A C 1
ATOM 669 O O . TYR A 1 88 ? 44.049 5.457 -48.291 1.00 89.44 88 TYR A O 1
ATOM 677 N N . GLU A 1 89 ? 43.675 3.502 -47.250 1.00 89.62 89 GLU A N 1
ATOM 678 C CA . GLU A 1 89 ? 45.013 2.945 -47.484 1.00 89.62 89 GLU A CA 1
ATOM 679 C C . GLU A 1 89 ? 45.292 2.778 -48.989 1.00 89.62 89 GLU A C 1
ATOM 681 O O . GLU A 1 89 ? 46.303 3.277 -49.487 1.00 89.62 89 GLU A O 1
ATOM 686 N N . LEU A 1 90 ? 44.348 2.188 -49.733 1.00 89.38 90 LEU A N 1
ATOM 687 C CA . LEU A 1 90 ? 44.432 2.024 -51.190 1.00 89.38 90 LEU A CA 1
ATOM 688 C C . LEU A 1 90 ? 44.478 3.363 -51.944 1.00 89.38 90 LEU A C 1
ATOM 690 O O . LEU A 1 90 ? 45.279 3.514 -52.866 1.00 89.38 90 LEU A O 1
ATOM 694 N N . ALA A 1 91 ? 43.656 4.343 -51.559 1.00 88.00 91 ALA A N 1
ATOM 695 C CA . ALA A 1 91 ? 43.663 5.677 -52.159 1.00 88.00 91 ALA A CA 1
ATOM 696 C C . ALA A 1 91 ? 44.981 6.419 -51.874 1.00 88.00 91 ALA A C 1
ATOM 698 O O . ALA A 1 91 ? 45.559 7.019 -52.778 1.00 88.00 91 ALA A O 1
ATOM 699 N N . THR A 1 92 ? 45.512 6.306 -50.653 1.00 87.88 92 THR A N 1
ATOM 700 C CA . THR A 1 92 ? 46.815 6.883 -50.279 1.00 87.88 92 THR A CA 1
ATOM 701 C C . THR A 1 92 ? 47.960 6.259 -51.083 1.00 87.88 92 THR A C 1
ATOM 703 O O . THR A 1 92 ? 48.862 6.973 -51.531 1.00 87.88 92 THR A O 1
ATOM 706 N N . GLU A 1 93 ? 47.934 4.941 -51.312 1.00 89.19 93 GLU A N 1
ATOM 707 C CA . GLU A 1 93 ? 48.918 4.289 -52.180 1.00 89.19 93 GLU A CA 1
ATOM 708 C C . GLU A 1 93 ? 48.767 4.738 -53.643 1.00 89.19 93 GLU A C 1
ATOM 710 O O . GLU A 1 93 ? 49.766 5.083 -54.277 1.00 89.19 93 GLU A O 1
ATOM 715 N N . ALA A 1 94 ? 47.537 4.815 -54.161 1.00 86.88 94 ALA A N 1
ATOM 716 C CA . ALA A 1 94 ? 47.261 5.268 -55.523 1.00 86.88 94 ALA A CA 1
ATOM 717 C C . ALA A 1 94 ? 47.735 6.712 -55.773 1.00 86.88 94 ALA A C 1
ATOM 719 O O . ALA A 1 94 ? 48.412 6.955 -56.770 1.00 86.88 94 ALA A O 1
ATOM 720 N N . ILE A 1 95 ? 47.476 7.648 -54.848 1.00 86.50 95 ILE A N 1
ATOM 721 C CA . ILE A 1 95 ? 47.990 9.031 -54.912 1.00 86.50 95 ILE A CA 1
ATOM 722 C C . ILE A 1 95 ? 49.521 9.026 -54.992 1.00 86.50 95 ILE A C 1
ATOM 724 O O . ILE A 1 95 ? 50.102 9.702 -55.839 1.00 86.50 95 ILE A O 1
ATOM 728 N N . LYS A 1 96 ? 50.190 8.231 -54.150 1.00 88.12 96 LYS A N 1
ATOM 729 C CA . LYS A 1 96 ? 51.656 8.140 -54.128 1.00 88.12 96 LYS A CA 1
ATOM 730 C C . LYS A 1 96 ? 52.228 7.557 -55.427 1.00 88.12 96 LYS A C 1
ATOM 732 O O . LYS A 1 96 ? 53.246 8.044 -55.915 1.00 88.12 96 LYS A O 1
ATOM 737 N N . GLN A 1 97 ? 51.591 6.532 -55.996 1.00 86.81 97 GLN A N 1
ATOM 738 C CA . GLN A 1 97 ? 51.982 5.981 -57.297 1.00 86.81 97 GLN A CA 1
ATOM 739 C C . GLN A 1 97 ? 51.761 7.014 -58.420 1.00 86.81 97 GLN A C 1
ATOM 741 O O . GLN A 1 97 ? 52.657 7.224 -59.238 1.00 86.81 97 GLN A O 1
ATOM 746 N N . GLN A 1 98 ? 50.628 7.724 -58.413 1.00 84.25 98 GLN A N 1
ATOM 747 C CA . GLN A 1 98 ? 50.302 8.760 -59.397 1.00 84.25 98 GLN A CA 1
ATOM 748 C C . GLN A 1 98 ? 51.256 9.964 -59.330 1.00 84.25 98 GLN A C 1
ATOM 750 O O . GLN A 1 98 ? 51.637 10.499 -60.372 1.00 84.25 98 GLN A O 1
ATOM 755 N N . GLN A 1 99 ? 51.690 10.370 -58.133 1.00 85.38 99 GLN A N 1
ATOM 756 C CA . GLN A 1 99 ? 52.695 11.423 -57.944 1.00 85.38 99 GLN A CA 1
ATOM 757 C C . GLN A 1 99 ? 54.042 11.032 -58.564 1.00 85.38 99 GLN A C 1
ATOM 759 O O . GLN A 1 99 ? 54.573 11.799 -59.366 1.00 85.38 99 GLN A O 1
ATOM 764 N N . ASN A 1 100 ? 54.541 9.819 -58.288 1.00 86.88 100 ASN A N 1
ATOM 765 C CA . ASN A 1 100 ? 55.774 9.310 -58.900 1.00 86.88 100 ASN A CA 1
ATOM 766 C C . ASN A 1 100 ? 55.691 9.326 -60.439 1.00 86.88 100 ASN A C 1
ATOM 768 O O . ASN A 1 100 ? 56.577 9.868 -61.092 1.00 86.88 100 ASN A O 1
ATOM 772 N N . ILE A 1 101 ? 54.603 8.795 -61.013 1.00 84.12 101 ILE A N 1
ATOM 773 C CA . ILE A 1 101 ? 54.381 8.766 -62.471 1.00 84.12 101 ILE A CA 1
ATOM 774 C C . ILE A 1 101 ? 54.333 10.187 -63.051 1.00 84.12 101 ILE A C 1
ATOM 776 O O . ILE A 1 101 ? 54.897 10.447 -64.111 1.00 84.12 101 ILE A O 1
ATOM 780 N N . SER A 1 102 ? 53.692 11.128 -62.356 1.00 85.00 102 SER A N 1
ATOM 781 C CA . SER A 1 102 ? 53.571 12.518 -62.815 1.00 85.00 102 SER A CA 1
ATOM 782 C C . SER A 1 102 ? 54.915 13.256 -62.802 1.00 85.00 102 SER A C 1
ATOM 784 O O . SER A 1 102 ? 55.179 14.058 -63.698 1.00 85.00 102 SER A O 1
ATOM 786 N N . ASP A 1 103 ? 55.784 12.974 -61.829 1.00 86.12 103 ASP A N 1
ATOM 787 C CA . ASP A 1 103 ? 57.143 13.527 -61.777 1.00 86.12 103 ASP A CA 1
ATOM 788 C C . ASP A 1 103 ? 58.099 12.844 -62.772 1.00 86.12 103 ASP A C 1
ATOM 790 O O . ASP A 1 103 ? 58.921 13.526 -63.389 1.00 86.12 103 ASP A O 1
ATOM 794 N N . GLU A 1 104 ? 57.943 11.541 -63.026 1.00 86.56 104 GLU A N 1
ATOM 795 C CA . GLU A 1 104 ? 58.644 10.842 -64.113 1.00 86.56 104 GLU A CA 1
ATOM 796 C C . GLU A 1 104 ? 58.245 11.391 -65.494 1.00 86.56 104 GLU A C 1
ATOM 798 O O . GLU A 1 104 ? 59.126 11.677 -66.306 1.00 86.56 104 GLU A O 1
ATOM 803 N N . LEU A 1 105 ? 56.951 11.638 -65.748 1.00 83.94 105 LEU A N 1
ATOM 804 C CA . LEU A 1 105 ? 56.462 12.264 -66.988 1.00 83.94 105 LEU A CA 1
ATOM 805 C C . LEU A 1 105 ? 56.985 13.698 -67.166 1.00 83.94 105 LEU A C 1
ATOM 807 O O . LEU A 1 105 ? 57.412 14.062 -68.262 1.00 83.94 105 LEU A O 1
ATOM 811 N N . ARG A 1 106 ? 57.025 14.509 -66.098 1.00 85.31 106 ARG A N 1
ATOM 812 C CA . ARG A 1 106 ? 57.657 15.846 -66.127 1.00 85.31 106 ARG A CA 1
ATOM 813 C C . ARG A 1 106 ? 59.143 15.760 -66.480 1.00 85.31 106 ARG A C 1
ATOM 815 O O . ARG A 1 106 ? 59.621 16.533 -67.307 1.00 85.31 106 ARG A O 1
ATOM 822 N N . GLY A 1 107 ? 59.868 14.816 -65.876 1.00 86.81 107 GLY A N 1
ATOM 823 C CA . GLY A 1 107 ? 61.277 14.568 -66.182 1.00 86.81 107 GLY A CA 1
ATOM 824 C C . GLY A 1 107 ? 61.493 14.102 -67.624 1.00 86.81 107 GLY A C 1
ATOM 825 O O . GLY A 1 107 ? 62.417 14.568 -68.290 1.00 86.81 107 GLY A O 1
ATOM 826 N N . LEU A 1 108 ? 60.625 13.224 -68.132 1.00 85.19 108 LEU A N 1
ATOM 827 C CA . LEU A 1 108 ? 60.648 12.761 -69.517 1.00 85.19 108 LEU A CA 1
ATOM 828 C C . LEU A 1 108 ? 60.413 13.917 -70.496 1.00 85.19 108 LEU A C 1
ATOM 830 O O . LEU A 1 108 ? 61.220 14.087 -71.407 1.00 85.19 108 LEU A O 1
ATOM 834 N N . LYS A 1 109 ? 59.397 14.759 -70.265 1.00 83.75 109 LYS A N 1
ATOM 835 C CA . LYS A 1 109 ? 59.120 15.938 -71.098 1.00 83.75 109 LYS A CA 1
ATOM 836 C C . LYS A 1 109 ? 60.341 16.859 -71.221 1.00 83.75 109 LYS A C 1
ATOM 838 O O . LYS A 1 109 ? 60.753 17.153 -72.337 1.00 83.75 109 LYS A O 1
ATOM 843 N N . VAL A 1 110 ? 60.987 17.229 -70.110 1.00 87.62 110 VAL A N 1
ATOM 844 C CA . VAL A 1 110 ? 62.192 18.092 -70.133 1.00 87.62 110 VAL A CA 1
ATOM 845 C C . VAL A 1 110 ? 63.357 17.445 -70.901 1.00 87.62 110 VAL A C 1
ATOM 847 O O . VAL A 1 110 ? 64.114 18.129 -71.594 1.00 87.62 110 VAL A O 1
ATOM 850 N N . ASN A 1 111 ? 63.508 16.119 -70.820 1.00 86.88 111 ASN A N 1
ATOM 851 C CA . ASN A 1 111 ? 64.502 15.398 -71.620 1.00 86.88 111 ASN A CA 1
ATOM 852 C C . ASN A 1 111 ? 64.159 15.407 -73.121 1.00 86.88 111 ASN A C 1
ATOM 854 O O . ASN A 1 111 ? 65.073 15.481 -73.943 1.00 86.88 111 ASN A O 1
ATOM 858 N N . ILE A 1 112 ? 62.872 15.363 -73.478 1.00 83.19 112 ILE A N 1
ATOM 859 C CA . ILE A 1 112 ? 62.402 15.408 -74.867 1.00 83.19 112 ILE A CA 1
ATOM 860 C C . ILE A 1 112 ? 62.545 16.820 -75.461 1.00 83.19 112 ILE A C 1
ATOM 862 O O . ILE A 1 112 ? 63.164 16.945 -76.512 1.00 83.19 112 ILE A O 1
ATOM 866 N N . GLU A 1 113 ? 62.109 17.879 -74.768 1.00 83.69 113 GLU A N 1
ATOM 867 C CA . GLU A 1 113 ? 62.317 19.289 -75.174 1.00 83.69 113 GLU A CA 1
ATOM 868 C C . GLU A 1 113 ? 63.812 19.591 -75.423 1.00 83.69 113 GLU A C 1
ATOM 870 O O . GLU A 1 113 ? 64.207 20.274 -76.374 1.00 83.69 113 GLU A O 1
ATOM 875 N N . SER A 1 114 ? 64.683 19.032 -74.575 1.00 87.31 114 SER A N 1
ATOM 876 C CA . SER A 1 114 ? 66.138 19.108 -74.732 1.00 87.31 114 SER A CA 1
ATOM 877 C C . SER A 1 114 ? 66.631 18.329 -75.959 1.00 87.31 114 SER A C 1
ATOM 879 O O . SER A 1 114 ? 67.484 18.822 -76.702 1.00 87.31 114 SER A O 1
ATOM 881 N N . ALA A 1 115 ? 66.102 17.129 -76.215 1.00 84.69 115 ALA A N 1
ATOM 882 C CA . ALA A 1 115 ? 66.439 16.346 -77.402 1.00 84.69 115 ALA A CA 1
ATOM 883 C C . ALA A 1 115 ? 66.005 17.057 -78.695 1.00 84.69 115 ALA A C 1
ATOM 885 O O . ALA A 1 115 ? 66.811 17.160 -79.619 1.00 84.69 115 ALA A O 1
ATOM 886 N N . GLU A 1 116 ? 64.794 17.615 -78.727 1.00 83.25 116 GLU A N 1
ATOM 887 C CA . GLU A 1 116 ? 64.244 18.410 -79.830 1.00 83.25 116 GLU A CA 1
ATOM 888 C C . GLU A 1 116 ? 65.128 19.632 -80.127 1.00 83.25 116 GLU A C 1
ATOM 890 O O . GLU A 1 116 ? 65.613 19.794 -81.246 1.00 83.25 116 GLU A O 1
ATOM 895 N N . THR A 1 117 ? 65.456 20.421 -79.097 1.00 86.94 117 THR A N 1
ATOM 896 C CA . THR A 1 117 ? 66.339 21.597 -79.205 1.00 86.94 117 THR A CA 1
ATOM 897 C C . THR A 1 117 ? 67.713 21.240 -79.794 1.00 86.94 117 THR A C 1
ATOM 899 O O . THR A 1 117 ? 68.265 21.973 -80.619 1.00 86.94 117 THR A O 1
ATOM 902 N N . ASN A 1 118 ? 68.293 20.104 -79.390 1.00 86.38 118 ASN A N 1
ATOM 903 C CA . ASN A 1 118 ? 69.571 19.629 -79.932 1.00 86.38 118 ASN A CA 1
ATOM 904 C C . ASN A 1 118 ? 69.442 19.080 -81.366 1.00 86.38 118 ASN A C 1
ATOM 906 O O . ASN A 1 118 ? 70.383 19.195 -82.158 1.00 86.38 118 ASN A O 1
ATOM 910 N N . LEU A 1 119 ? 68.296 18.490 -81.706 1.00 85.12 119 LEU A N 1
ATOM 911 C CA . LEU A 1 119 ? 68.002 17.909 -83.012 1.00 85.12 119 LEU A CA 1
ATOM 912 C C . LEU A 1 119 ? 67.743 18.990 -84.071 1.00 85.12 119 LEU A C 1
ATOM 914 O O . LEU A 1 119 ? 68.348 18.933 -85.142 1.00 85.12 119 LEU A O 1
ATOM 918 N N . GLU A 1 120 ? 66.957 20.022 -83.751 1.00 84.44 120 GLU A N 1
ATOM 919 C CA . GLU A 1 120 ? 66.745 21.186 -84.623 1.00 84.44 120 GLU A CA 1
ATOM 920 C C . GLU A 1 120 ? 68.068 21.920 -84.883 1.00 84.44 120 GLU A C 1
ATOM 922 O O . GLU A 1 120 ? 68.418 22.183 -86.031 1.00 84.44 120 GLU A O 1
ATOM 927 N N . LYS A 1 121 ? 68.895 22.120 -83.850 1.00 87.06 121 LYS A N 1
ATOM 928 C CA . LYS A 1 121 ? 70.243 22.694 -84.003 1.00 87.06 121 LYS A CA 1
ATOM 929 C C . LYS A 1 121 ? 71.179 21.828 -84.859 1.00 87.06 121 LYS A C 1
ATOM 931 O O . LYS A 1 121 ? 72.031 22.344 -85.581 1.00 87.06 121 LYS A O 1
ATOM 936 N N . THR A 1 122 ? 71.045 20.504 -84.797 1.00 85.12 122 THR A N 1
ATOM 937 C CA . THR A 1 122 ? 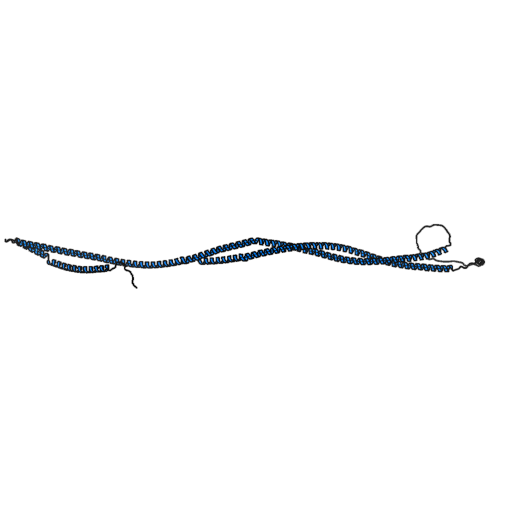71.830 19.582 -85.637 1.00 85.12 122 THR A CA 1
ATOM 938 C C . THR A 1 122 ? 71.363 19.636 -87.095 1.00 85.12 122 THR A C 1
ATOM 940 O O . THR A 1 122 ? 72.190 19.608 -88.005 1.00 85.12 122 THR A O 1
ATOM 943 N N . LYS A 1 123 ? 70.058 19.796 -87.328 1.00 84.19 123 LYS A N 1
ATOM 944 C CA . LYS A 1 123 ? 69.445 20.056 -88.638 1.00 84.19 123 LYS A CA 1
ATOM 945 C C . LYS A 1 123 ? 69.863 21.426 -89.204 1.00 84.19 123 LYS A C 1
ATOM 947 O O . LYS A 1 123 ? 70.224 21.482 -90.375 1.00 84.19 123 LYS A O 1
ATOM 952 N N . GLU A 1 124 ? 69.927 22.494 -88.404 1.00 85.56 124 GLU A N 1
ATOM 953 C CA . GLU A 1 124 ? 70.507 23.786 -88.825 1.00 85.56 124 GLU A CA 1
ATOM 954 C C . GLU A 1 124 ? 71.957 23.620 -89.310 1.00 85.56 124 GLU A C 1
ATOM 956 O O . GLU A 1 124 ? 72.288 24.006 -90.433 1.00 85.56 124 GLU A O 1
ATOM 961 N N . LEU A 1 125 ? 72.810 22.974 -88.505 1.00 84.75 125 LEU A N 1
ATOM 962 C CA . LEU A 1 125 ? 74.216 22.724 -88.845 1.00 84.75 125 LEU A CA 1
ATOM 963 C C . LEU A 1 125 ? 74.377 21.803 -90.068 1.00 84.75 125 LEU A C 1
ATOM 965 O O . LEU A 1 125 ? 75.286 22.000 -90.874 1.00 84.75 125 LEU A O 1
ATOM 969 N N . ALA A 1 126 ? 73.494 20.817 -90.244 1.00 82.62 126 ALA A N 1
ATOM 970 C CA . ALA A 1 126 ? 73.473 19.959 -91.427 1.00 82.62 126 ALA A CA 1
ATOM 971 C C . ALA A 1 126 ? 73.055 20.733 -92.691 1.00 82.62 126 ALA A C 1
ATOM 973 O O . ALA A 1 126 ? 73.624 20.500 -93.759 1.00 82.62 126 ALA A O 1
ATOM 974 N N . ALA A 1 127 ? 72.125 21.687 -92.579 1.00 83.50 127 ALA A N 1
ATOM 975 C CA . ALA A 1 127 ? 71.729 22.567 -93.676 1.00 83.50 127 ALA A CA 1
ATOM 976 C C . ALA A 1 127 ? 72.839 23.565 -94.039 1.00 83.50 127 ALA A C 1
ATOM 978 O O . ALA A 1 127 ? 73.136 23.740 -95.223 1.00 83.50 127 ALA A O 1
ATOM 979 N N . GLU A 1 128 ? 73.508 24.167 -93.049 1.00 84.88 128 GLU A N 1
ATOM 980 C CA . GLU A 1 128 ? 74.695 25.003 -93.270 1.00 84.88 128 GLU A CA 1
ATOM 981 C C . GLU A 1 128 ? 75.803 24.202 -93.972 1.00 84.88 128 GLU A C 1
ATOM 983 O O . GLU A 1 128 ? 76.328 24.638 -94.997 1.00 84.88 128 GLU A O 1
ATOM 988 N N . ALA A 1 129 ? 76.103 22.989 -93.494 1.00 81.81 129 ALA A N 1
ATOM 989 C CA . ALA A 1 129 ? 77.103 22.115 -94.100 1.00 81.81 129 ALA A CA 1
ATOM 990 C C . ALA A 1 129 ? 76.735 21.694 -95.535 1.00 81.81 129 ALA A C 1
ATOM 992 O O . ALA A 1 129 ? 77.589 21.754 -96.422 1.00 81.81 129 ALA A O 1
ATOM 993 N N . ALA A 1 130 ? 75.479 21.314 -95.798 1.00 81.25 130 ALA A N 1
ATOM 994 C CA . ALA A 1 130 ? 75.007 20.948 -97.136 1.00 81.25 130 ALA A CA 1
ATOM 995 C C . ALA A 1 130 ? 75.111 22.125 -98.122 1.00 81.25 130 ALA A C 1
ATOM 997 O O . ALA A 1 130 ? 75.606 21.957 -99.242 1.00 81.25 130 ALA A O 1
ATOM 998 N N . ASN A 1 131 ? 74.711 23.325 -97.687 1.00 83.75 131 ASN A N 1
ATOM 999 C CA . ASN A 1 131 ? 74.856 24.553 -98.465 1.00 83.75 131 ASN A CA 1
ATOM 1000 C C . ASN A 1 131 ? 76.332 24.882 -98.714 1.00 83.75 131 ASN A C 1
ATOM 1002 O O . ASN A 1 131 ? 76.714 25.117 -99.859 1.00 83.75 131 ASN A O 1
ATOM 1006 N N . LYS A 1 132 ? 77.192 24.816 -97.687 1.00 83.69 132 LYS A N 1
ATOM 1007 C CA . LYS A 1 132 ? 78.609 25.175 -97.820 1.00 83.69 132 LYS A CA 1
ATOM 1008 C C . LYS A 1 132 ? 79.410 24.178 -98.660 1.00 83.69 132 LYS A C 1
ATOM 1010 O O . LYS A 1 132 ? 80.303 24.586 -99.399 1.00 83.69 132 LYS A O 1
ATOM 1015 N N . VAL A 1 133 ? 79.061 22.890 -98.624 1.00 81.38 133 VAL A N 1
ATOM 1016 C CA . VAL A 1 133 ? 79.575 21.883 -99.571 1.00 81.38 133 VAL A CA 1
ATOM 1017 C C . VAL A 1 133 ? 79.113 22.196 -100.999 1.00 81.38 133 VAL A C 1
ATOM 1019 O O . VAL A 1 133 ? 79.899 22.034 -101.930 1.00 81.38 133 VAL A O 1
ATOM 1022 N N . GLY A 1 134 ? 77.884 22.691 -101.179 1.00 77.56 134 GLY A N 1
ATOM 1023 C CA . GLY A 1 134 ? 77.378 23.183 -102.464 1.00 77.56 134 GLY A CA 1
ATOM 1024 C C . GLY A 1 134 ? 78.152 24.391 -103.006 1.00 77.56 134 GLY A C 1
ATOM 1025 O O . GLY A 1 134 ? 78.596 24.353 -104.152 1.00 77.56 134 GLY A O 1
ATOM 1026 N N . GLU A 1 135 ? 78.368 25.420 -102.181 1.00 80.25 135 GLU A N 1
ATOM 1027 C CA . GLU A 1 135 ? 79.174 26.602 -102.527 1.00 80.25 135 GLU A CA 1
ATOM 1028 C C . GLU A 1 135 ? 80.599 26.206 -102.926 1.00 80.25 135 GLU A C 1
ATOM 1030 O O . GLU A 1 135 ? 81.011 26.452 -104.054 1.00 80.25 135 GLU A O 1
ATOM 1035 N N . VAL A 1 136 ? 81.323 25.499 -102.048 1.00 79.56 136 VAL A N 1
ATOM 1036 C CA . VAL A 1 136 ? 82.724 25.104 -102.289 1.00 79.56 136 VAL A CA 1
ATOM 1037 C C . VAL A 1 136 ? 82.854 24.179 -103.506 1.00 79.56 136 VAL A C 1
ATOM 1039 O O . VAL A 1 136 ? 83.874 24.202 -104.194 1.00 79.56 136 VAL A O 1
ATOM 1042 N N . HIS A 1 137 ? 81.826 23.383 -103.818 1.00 76.94 137 HIS A N 1
ATOM 1043 C CA . HIS A 1 137 ? 81.782 22.595 -105.049 1.00 76.94 137 HIS A CA 1
ATOM 1044 C C . HIS A 1 137 ? 81.620 23.469 -106.306 1.00 76.94 137 HIS A C 1
ATOM 1046 O O . HIS A 1 137 ? 82.262 23.177 -107.316 1.00 76.94 137 HIS A O 1
ATOM 1052 N N . SER A 1 138 ? 80.824 24.543 -106.244 1.00 75.31 138 SER A N 1
ATOM 1053 C CA . SER A 1 138 ? 80.701 25.523 -107.333 1.00 75.31 138 SER A CA 1
ATOM 1054 C C . SER A 1 138 ? 81.982 26.343 -107.498 1.00 75.31 138 SER A C 1
ATOM 1056 O O . SER A 1 138 ? 82.517 26.405 -108.602 1.00 75.31 138 SER A O 1
ATOM 1058 N N . ASP A 1 139 ? 82.536 26.877 -106.406 1.00 77.06 139 ASP A N 1
ATOM 1059 C CA . ASP A 1 139 ? 83.792 27.639 -106.405 1.00 77.06 139 ASP A CA 1
ATOM 1060 C C . ASP A 1 139 ? 84.933 26.812 -107.025 1.00 77.06 139 ASP A C 1
ATOM 1062 O O . ASP A 1 139 ? 85.662 27.277 -107.901 1.00 77.06 139 ASP A O 1
ATOM 1066 N N . ALA A 1 140 ? 85.056 25.539 -106.630 1.00 71.44 140 ALA A N 1
ATOM 1067 C CA . ALA A 1 140 ? 86.045 24.622 -107.191 1.00 71.44 140 ALA A CA 1
ATOM 1068 C C . ALA A 1 140 ? 85.775 24.256 -108.664 1.00 71.44 140 ALA A C 1
ATOM 1070 O O . ALA A 1 140 ? 86.718 23.943 -109.395 1.00 71.44 140 ALA A O 1
ATOM 1071 N N . PHE A 1 141 ? 84.517 24.286 -109.117 1.00 70.25 141 PHE A N 1
ATOM 1072 C CA . PHE A 1 141 ? 84.156 24.061 -110.517 1.00 70.25 141 PHE A CA 1
ATOM 1073 C C . PHE A 1 141 ? 84.513 25.266 -111.397 1.00 70.25 141 PHE A C 1
ATOM 1075 O O . PHE A 1 141 ? 85.086 25.073 -112.472 1.00 70.25 141 PHE A O 1
ATOM 1082 N N . ASP A 1 142 ? 84.243 26.491 -110.941 1.00 69.69 142 ASP A N 1
ATOM 1083 C CA . ASP A 1 142 ? 84.611 27.707 -111.672 1.00 69.69 142 ASP A CA 1
ATOM 1084 C C . ASP A 1 142 ? 86.135 27.936 -111.669 1.00 69.69 142 ASP A C 1
ATOM 1086 O O . ASP A 1 142 ? 86.705 28.151 -112.737 1.00 69.69 142 ASP A O 1
ATOM 1090 N N . ILE A 1 143 ? 86.838 27.720 -110.547 1.00 70.06 143 ILE A N 1
ATOM 1091 C CA . ILE A 1 143 ? 88.317 27.725 -110.518 1.00 70.06 143 ILE A CA 1
ATOM 1092 C C . ILE A 1 143 ? 88.898 26.676 -111.486 1.00 70.06 143 ILE A C 1
ATOM 1094 O O . ILE A 1 143 ? 89.860 26.951 -112.204 1.00 70.06 143 ILE A O 1
ATOM 1098 N N . TYR A 1 144 ? 88.315 25.472 -111.557 1.00 64.75 144 TYR A N 1
ATOM 1099 C CA . TYR A 1 144 ? 88.748 24.447 -112.515 1.00 64.75 144 TYR A CA 1
ATOM 1100 C C . TYR A 1 144 ? 88.539 24.891 -113.974 1.00 64.75 144 TYR A C 1
ATOM 1102 O O . TYR A 1 144 ? 89.390 24.648 -114.831 1.00 64.75 144 TYR A O 1
ATOM 1110 N N . LYS A 1 145 ? 87.401 25.526 -114.262 1.00 64.31 145 LYS A N 1
ATOM 1111 C CA . LYS A 1 145 ? 87.040 26.059 -115.582 1.00 64.31 145 LYS A CA 1
ATOM 1112 C C . LYS A 1 145 ? 87.975 27.192 -116.009 1.00 64.31 145 LYS A C 1
ATOM 1114 O O . LYS A 1 145 ? 88.368 27.206 -117.171 1.00 64.31 145 LYS A O 1
ATOM 1119 N N . ASP A 1 146 ? 88.398 28.052 -115.089 1.00 65.56 146 ASP A N 1
ATOM 1120 C CA . ASP A 1 146 ? 89.388 29.098 -115.362 1.00 65.56 146 ASP A CA 1
ATOM 1121 C C . ASP A 1 146 ? 90.782 28.498 -115.629 1.00 65.56 146 ASP A C 1
ATOM 1123 O O . ASP A 1 146 ? 91.438 28.871 -116.603 1.00 65.56 146 ASP A O 1
ATOM 1127 N N . ILE A 1 147 ? 91.205 27.491 -114.851 1.00 60.00 147 ILE A N 1
ATOM 1128 C CA . ILE A 1 147 ? 92.476 26.769 -115.070 1.00 60.00 147 ILE A CA 1
ATOM 1129 C C . ILE A 1 147 ? 92.504 26.073 -116.440 1.00 60.00 147 ILE A C 1
ATOM 1131 O O . ILE A 1 147 ? 93.504 26.158 -117.149 1.00 60.00 147 ILE A O 1
ATOM 1135 N N . TYR A 1 148 ? 91.420 25.400 -116.839 1.00 54.16 148 TYR A N 1
ATOM 1136 C CA . TYR A 1 148 ? 91.337 24.706 -118.134 1.00 54.16 148 TYR A CA 1
ATOM 1137 C C . TYR A 1 148 ? 90.886 25.605 -119.301 1.00 54.16 148 TYR A C 1
ATOM 1139 O O . TYR A 1 148 ? 90.893 25.157 -120.447 1.00 54.16 148 TYR A O 1
ATOM 1147 N N . GLY A 1 149 ? 90.544 26.869 -119.035 1.00 55.94 149 GLY A N 1
ATOM 1148 C CA . GLY A 1 149 ? 90.360 27.911 -120.050 1.00 55.94 149 GLY A CA 1
ATOM 1149 C C . GLY A 1 149 ? 91.682 28.471 -120.591 1.00 55.94 149 GLY A C 1
ATOM 1150 O O . GLY A 1 149 ? 91.694 29.112 -121.642 1.00 55.94 149 GLY A O 1
ATOM 1151 N N . LEU A 1 150 ? 92.804 28.207 -119.912 1.00 50.81 150 LEU A N 1
ATOM 1152 C CA . LEU A 1 150 ? 94.145 28.604 -120.339 1.00 50.81 150 LEU A CA 1
ATOM 1153 C C . LEU A 1 150 ? 94.682 27.658 -121.424 1.00 50.81 150 LEU A C 1
ATOM 1155 O O . LEU A 1 150 ? 95.346 26.660 -121.143 1.00 50.81 150 LEU A O 1
ATOM 1159 N N . THR A 1 151 ? 94.436 27.996 -122.691 1.00 45.41 151 THR A N 1
ATOM 1160 C CA . THR A 1 151 ? 95.107 27.345 -123.825 1.00 45.41 151 THR A CA 1
ATOM 1161 C C . THR A 1 151 ? 96.605 27.647 -123.803 1.00 45.41 151 THR A C 1
ATOM 1163 O O . THR A 1 151 ? 97.018 28.772 -124.096 1.00 45.41 151 THR A O 1
ATOM 1166 N N . VAL A 1 152 ? 97.424 26.640 -123.494 1.00 45.16 152 VAL A N 1
ATOM 1167 C CA . VAL A 1 152 ? 98.882 26.703 -123.671 1.00 45.16 152 VAL A CA 1
ATOM 1168 C C . VAL A 1 152 ? 99.184 26.846 -125.174 1.00 45.16 152 VAL A C 1
ATOM 1170 O O . VAL A 1 152 ? 98.679 26.028 -125.947 1.00 45.16 152 VAL A O 1
ATOM 1173 N N . PRO A 1 153 ? 99.952 27.862 -125.618 1.00 47.94 153 PRO A N 1
ATOM 1174 C CA . PRO A 1 153 ? 100.296 28.027 -127.030 1.00 47.94 153 PRO A CA 1
ATOM 1175 C C . PRO A 1 153 ? 101.115 26.853 -127.575 1.00 47.94 153 PRO A C 1
ATOM 1177 O O . PRO A 1 153 ? 101.945 26.289 -126.865 1.00 47.94 153 PRO A O 1
ATOM 1180 N N . ASP A 1 154 ? 100.894 26.517 -128.845 1.00 43.97 154 ASP A N 1
ATOM 1181 C CA . ASP A 1 154 ? 101.592 25.427 -129.529 1.00 43.97 154 ASP A CA 1
ATOM 1182 C C . ASP A 1 154 ? 103.071 25.785 -129.777 1.00 43.97 154 ASP A C 1
ATOM 1184 O O . ASP A 1 154 ? 103.390 26.922 -130.141 1.00 43.97 154 ASP A O 1
ATOM 1188 N N . ILE A 1 155 ? 103.982 24.836 -129.544 1.00 49.41 155 ILE A N 1
ATOM 1189 C CA . ILE A 1 155 ? 105.432 25.085 -129.498 1.00 49.41 155 ILE A CA 1
ATOM 1190 C C . ILE A 1 155 ? 106.113 24.452 -130.718 1.00 49.41 155 ILE A C 1
ATOM 1192 O O . ILE A 1 155 ? 106.266 23.235 -130.814 1.00 49.41 155 ILE A O 1
ATOM 1196 N N . ASP A 1 156 ? 106.562 25.306 -131.638 1.00 51.84 156 ASP A N 1
ATOM 1197 C CA . ASP A 1 156 ? 107.163 24.935 -132.925 1.00 51.84 156 ASP A CA 1
ATOM 1198 C C . ASP A 1 156 ? 108.604 24.398 -132.761 1.00 51.84 156 ASP A C 1
ATOM 1200 O O . ASP A 1 156 ? 109.599 25.113 -132.909 1.00 51.84 156 ASP A O 1
ATOM 1204 N N . VAL A 1 157 ? 108.713 23.109 -132.414 1.00 57.12 157 VAL A N 1
ATOM 1205 C CA . VAL A 1 157 ? 109.971 22.398 -132.095 1.00 57.12 157 VAL A CA 1
ATOM 1206 C C . VAL A 1 157 ? 111.106 22.568 -133.129 1.00 57.12 157 VAL A C 1
ATOM 1208 O O . VAL A 1 157 ? 112.253 22.690 -132.696 1.00 57.12 157 VAL A O 1
ATOM 1211 N N . PRO A 1 158 ? 110.872 22.605 -134.461 1.00 59.16 158 PRO A N 1
ATOM 1212 C CA . PRO A 1 158 ? 111.930 22.881 -135.438 1.00 59.16 158 PRO A CA 1
ATOM 1213 C C . PRO A 1 158 ? 112.656 24.208 -135.191 1.00 59.16 158 PRO A C 1
ATOM 1215 O O . PRO A 1 158 ? 113.872 24.272 -135.352 1.00 59.16 158 PRO A O 1
ATOM 1218 N N . LYS A 1 159 ? 111.927 25.240 -134.755 1.00 57.78 159 LYS A N 1
ATOM 1219 C CA . LYS A 1 159 ? 112.455 26.590 -134.539 1.00 57.78 159 LYS A CA 1
ATOM 1220 C C . LYS A 1 159 ? 113.299 26.682 -133.270 1.00 57.78 159 LYS A C 1
ATOM 1222 O O . LYS A 1 159 ? 114.415 27.186 -133.303 1.00 57.78 159 LYS A O 1
ATOM 1227 N N . LEU A 1 160 ? 112.833 26.030 -132.202 1.00 57.34 160 LEU A N 1
ATOM 1228 C CA . LEU A 1 160 ? 113.600 25.830 -130.967 1.00 57.34 160 LEU A CA 1
ATOM 1229 C C . LEU A 1 160 ? 114.945 25.123 -131.186 1.00 57.34 160 LEU A C 1
ATOM 1231 O O . LEU A 1 160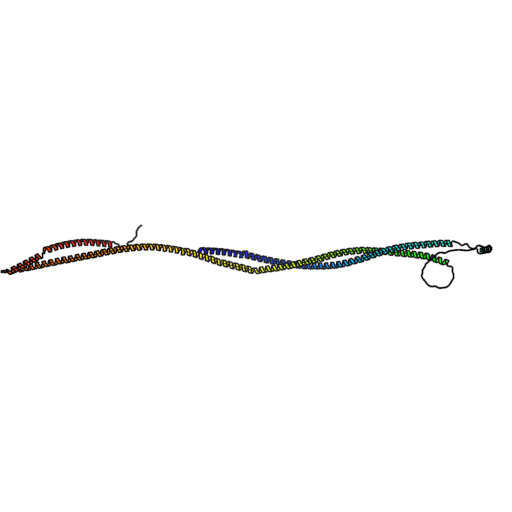 ? 115.834 25.249 -130.349 1.00 57.34 160 LEU A O 1
ATOM 1235 N N . LYS A 1 161 ? 115.115 24.379 -132.287 1.00 53.44 161 LYS A N 1
ATOM 1236 C CA . LYS A 1 161 ? 116.401 23.765 -132.630 1.00 53.44 161 LYS A CA 1
ATOM 1237 C C . LYS A 1 161 ? 117.379 24.754 -133.281 1.00 53.44 161 LYS A C 1
ATOM 1239 O O . LYS A 1 161 ? 118.576 24.652 -133.039 1.00 53.44 161 LYS A O 1
ATOM 1244 N N . GLU A 1 162 ? 116.876 25.705 -134.064 1.00 56.06 162 GLU A N 1
ATOM 1245 C CA . GLU A 1 162 ? 117.671 26.792 -134.653 1.00 56.06 162 GLU A CA 1
ATOM 1246 C C . GLU A 1 162 ? 118.129 27.770 -133.556 1.00 56.06 162 GLU A C 1
ATOM 1248 O O . GLU A 1 162 ? 119.321 28.061 -133.445 1.00 56.06 162 GLU A O 1
ATOM 1253 N N . ASP A 1 163 ? 117.217 28.144 -132.649 1.00 57.53 163 ASP A N 1
ATOM 1254 C CA . ASP A 1 163 ? 117.530 28.968 -131.475 1.00 57.53 163 ASP A CA 1
ATOM 1255 C C . ASP A 1 163 ? 118.557 28.272 -130.545 1.00 57.53 163 ASP A C 1
ATOM 1257 O O . ASP A 1 163 ? 119.510 28.904 -130.078 1.00 57.53 163 ASP A O 1
ATOM 1261 N N . ALA A 1 164 ? 118.444 26.951 -130.339 1.00 53.38 164 ALA A N 1
ATOM 1262 C CA . ALA A 1 164 ? 119.364 26.179 -129.495 1.00 53.38 164 ALA A CA 1
ATOM 1263 C C . ALA A 1 164 ? 120.796 26.049 -130.054 1.00 53.38 164 ALA A C 1
ATOM 1265 O O . ALA A 1 164 ? 121.742 25.979 -129.269 1.00 53.38 164 ALA A O 1
ATOM 1266 N N . GLU A 1 165 ? 120.986 26.029 -131.379 1.00 51.06 165 GLU A N 1
ATOM 1267 C CA . GLU A 1 165 ? 122.331 26.010 -131.981 1.00 51.06 165 GLU A CA 1
ATOM 1268 C C . GLU A 1 165 ? 123.005 27.400 -131.925 1.00 51.06 165 GLU A C 1
ATOM 1270 O O . GLU A 1 165 ? 124.235 27.482 -131.889 1.00 51.06 165 GLU A O 1
ATOM 1275 N N . THR A 1 166 ? 122.235 28.492 -131.804 1.00 52.50 166 THR A N 1
ATOM 1276 C CA . THR A 1 166 ? 122.785 29.836 -131.532 1.00 52.50 166 THR A CA 1
ATOM 1277 C C . THR A 1 166 ? 123.123 30.103 -130.062 1.00 52.50 166 THR A C 1
ATOM 1279 O O . THR A 1 166 ? 124.132 30.753 -129.792 1.00 52.50 166 THR A O 1
ATOM 1282 N N . THR A 1 167 ? 122.362 29.575 -129.093 1.00 51.50 167 THR A N 1
ATOM 1283 C CA . THR A 1 167 ? 122.604 29.800 -127.644 1.00 51.50 167 THR A CA 1
ATOM 1284 C C . THR A 1 167 ? 123.781 28.981 -127.071 1.00 51.50 167 THR A C 1
ATOM 1286 O O . THR A 1 167 ? 123.990 28.937 -125.864 1.00 51.50 167 THR A O 1
ATOM 1289 N N . ALA A 1 168 ? 124.591 28.341 -127.918 1.00 39.62 168 ALA A N 1
ATOM 1290 C CA . ALA A 1 168 ? 125.744 27.534 -127.508 1.00 39.62 168 ALA A CA 1
ATOM 1291 C C . ALA A 1 168 ? 127.083 28.306 -127.395 1.00 39.62 168 ALA A C 1
ATOM 1293 O O . ALA A 1 168 ? 128.096 27.683 -127.081 1.00 39.62 168 ALA A O 1
ATOM 1294 N N . ASN A 1 169 ? 127.117 29.621 -127.674 1.00 41.44 169 ASN A N 1
ATOM 1295 C CA . ASN A 1 169 ? 128.369 30.393 -127.816 1.00 41.44 169 ASN A CA 1
ATOM 1296 C C . ASN A 1 169 ? 128.572 31.586 -126.854 1.00 41.44 169 ASN A C 1
ATOM 1298 O O . ASN A 1 169 ? 129.691 32.089 -126.803 1.00 41.44 169 ASN A O 1
ATOM 1302 N N . ASP A 1 170 ? 127.565 32.005 -126.080 1.00 37.88 170 ASP A N 1
ATOM 1303 C CA . ASP A 1 170 ? 127.706 33.011 -125.009 1.00 37.88 170 ASP A CA 1
ATOM 1304 C C . ASP A 1 170 ? 127.377 32.329 -123.660 1.00 37.88 170 ASP A C 1
ATOM 1306 O O . ASP A 1 170 ? 126.236 31.935 -123.430 1.00 37.88 170 ASP A O 1
ATOM 1310 N N . VAL A 1 171 ? 128.366 31.905 -122.858 1.00 35.66 171 VAL A N 1
ATOM 1311 C CA . VAL A 1 171 ? 129.197 32.714 -121.927 1.00 35.66 171 VAL A CA 1
ATOM 1312 C C . VAL A 1 171 ? 128.361 33.147 -120.702 1.00 35.66 171 VAL A C 1
ATOM 1314 O O . VAL A 1 171 ? 127.512 34.018 -120.830 1.00 35.66 171 VAL A O 1
ATOM 1317 N N . GLU A 1 172 ? 128.368 32.445 -119.555 1.00 32.03 172 GLU A N 1
ATOM 1318 C CA . GLU A 1 172 ? 129.429 32.218 -118.530 1.00 32.03 172 GLU A CA 1
ATOM 1319 C C . GLU A 1 172 ? 129.269 33.187 -117.326 1.00 32.03 172 GLU A C 1
ATOM 1321 O O . GLU A 1 172 ? 128.964 34.358 -117.523 1.00 32.03 172 GLU A O 1
ATOM 1326 N N . LEU A 1 173 ? 129.511 32.694 -116.092 1.00 32.97 173 LEU A N 1
ATOM 1327 C CA . LEU A 1 173 ? 129.359 33.384 -114.780 1.00 32.97 173 LEU A CA 1
ATOM 1328 C C . LEU A 1 173 ? 127.879 33.659 -114.380 1.00 32.97 173 LEU A C 1
ATOM 1330 O O . LEU A 1 173 ? 127.061 34.024 -115.211 1.00 32.97 173 LEU A O 1
ATOM 1334 N N . GLU A 1 174 ? 127.404 33.448 -113.144 1.00 30.19 174 GLU A N 1
ATOM 1335 C CA . GLU A 1 174 ? 128.017 33.658 -111.815 1.00 30.19 174 GLU A CA 1
ATOM 1336 C C . GLU A 1 174 ? 127.800 32.490 -110.805 1.00 30.19 174 GLU A C 1
ATOM 1338 O O . GLU A 1 174 ? 127.275 31.432 -111.152 1.00 30.19 174 GLU A O 1
ATOM 1343 N N . GLU A 1 175 ? 128.256 32.652 -109.551 1.00 30.03 175 GLU A N 1
ATOM 1344 C CA . GLU A 1 175 ? 128.573 31.557 -108.608 1.00 30.03 175 GLU A CA 1
ATOM 1345 C C . GLU A 1 175 ? 128.335 31.947 -107.105 1.00 30.03 175 GLU A C 1
ATOM 1347 O O . GLU A 1 175 ? 128.185 33.119 -106.780 1.00 30.03 175 GLU A O 1
ATOM 1352 N N . VAL A 1 176 ? 128.395 30.968 -106.175 1.00 32.06 176 VAL A N 1
ATOM 1353 C CA . VAL A 1 176 ? 128.723 31.087 -104.714 1.00 32.06 176 VAL A CA 1
ATOM 1354 C C . VAL A 1 176 ? 127.624 31.360 -103.626 1.00 32.06 176 VAL A C 1
ATOM 1356 O O . VAL A 1 176 ? 127.247 32.488 -103.337 1.00 32.06 176 VAL A O 1
ATOM 1359 N N . ASN A 1 177 ? 127.348 30.298 -102.836 1.00 32.12 177 ASN A N 1
ATOM 1360 C CA . ASN A 1 177 ? 127.059 30.183 -101.368 1.00 32.12 177 ASN A CA 1
ATOM 1361 C C . ASN A 1 177 ? 125.710 30.521 -100.638 1.00 32.12 177 ASN A C 1
ATOM 1363 O O . ASN A 1 177 ? 124.916 31.340 -101.087 1.00 32.12 177 ASN A O 1
ATOM 1367 N N . PRO A 1 178 ? 125.475 29.896 -99.440 1.00 59.50 178 PRO A N 1
ATOM 1368 C CA . PRO A 1 178 ? 124.301 30.068 -98.549 1.00 59.50 178 PRO A CA 1
ATOM 1369 C C . PRO A 1 178 ? 124.633 30.606 -97.122 1.00 59.50 178 PRO A C 1
ATOM 1371 O O . PRO A 1 178 ? 125.806 30.790 -96.811 1.00 59.50 178 PRO A O 1
ATOM 1374 N N . HIS A 1 179 ? 123.638 30.704 -96.203 1.00 32.47 179 HIS A N 1
ATOM 1375 C CA . HIS A 1 179 ? 123.752 30.267 -94.776 1.00 32.47 179 HIS A CA 1
ATOM 1376 C C . HIS A 1 179 ? 122.487 30.462 -93.872 1.00 32.47 179 HIS A C 1
ATOM 1378 O O . HIS A 1 179 ? 121.908 31.537 -93.873 1.00 32.47 179 HIS A O 1
ATOM 1384 N N . LEU A 1 180 ? 122.210 29.474 -92.981 1.00 38.56 180 LEU A N 1
ATOM 1385 C CA . LEU A 1 180 ? 121.599 29.560 -91.609 1.00 38.56 180 LEU A CA 1
ATOM 1386 C C . LEU A 1 180 ? 120.132 30.091 -91.406 1.00 38.56 180 LEU A C 1
ATOM 1388 O O . LEU A 1 180 ? 119.661 30.905 -92.179 1.00 38.56 180 LEU A O 1
ATOM 1392 N N . ARG A 1 181 ? 119.341 29.750 -90.349 1.00 43.00 181 ARG A N 1
ATOM 1393 C CA . ARG A 1 181 ? 119.313 28.602 -89.384 1.00 43.00 181 ARG A CA 1
ATOM 1394 C C . ARG A 1 181 ? 117.965 28.471 -88.593 1.00 43.00 181 ARG A C 1
ATOM 1396 O O . ARG A 1 181 ? 117.589 29.401 -87.899 1.00 43.00 181 ARG A O 1
ATOM 1403 N N . VAL A 1 182 ? 117.363 27.267 -88.589 1.00 44.25 182 VAL A N 1
ATOM 1404 C CA . VAL A 1 182 ? 116.651 26.522 -87.491 1.00 44.25 182 VAL A CA 1
ATOM 1405 C C . VAL A 1 182 ? 115.631 27.188 -86.521 1.00 44.25 182 VAL A C 1
ATOM 1407 O O . VAL A 1 182 ? 116.001 28.025 -85.704 1.00 44.25 182 VAL A O 1
ATOM 1410 N N . GLY A 1 183 ? 114.445 26.550 -86.399 1.00 34.75 183 GLY A N 1
ATOM 1411 C CA . GLY A 1 183 ? 113.646 26.391 -85.151 1.00 34.75 183 GLY A CA 1
ATOM 1412 C C . GLY A 1 183 ? 112.114 26.437 -85.353 1.00 34.75 183 GLY A C 1
ATOM 1413 O O . GLY A 1 183 ? 111.665 27.238 -86.159 1.00 34.75 183 GLY A O 1
ATOM 1414 N N . ARG A 1 184 ? 111.243 25.656 -84.679 1.00 40.12 184 ARG A N 1
ATOM 1415 C CA . ARG A 1 184 ? 111.354 24.450 -83.807 1.00 40.12 184 ARG A CA 1
ATOM 1416 C C . ARG A 1 184 ? 109.998 23.677 -83.852 1.00 40.12 184 ARG A C 1
ATOM 1418 O O . ARG A 1 184 ? 108.983 24.287 -84.163 1.00 40.12 184 ARG A O 1
ATOM 1425 N N . VAL A 1 185 ? 110.016 22.361 -83.581 1.00 40.47 185 VAL A N 1
ATOM 1426 C CA . VAL A 1 185 ? 108.864 21.413 -83.515 1.00 40.47 185 VAL A CA 1
ATOM 1427 C C . VAL A 1 185 ? 107.997 21.641 -82.240 1.00 40.47 185 VAL A C 1
ATOM 1429 O O . VAL A 1 185 ? 108.181 22.671 -81.600 1.00 40.47 185 VAL A O 1
ATOM 1432 N N . GLU A 1 186 ? 106.976 20.876 -81.814 1.00 31.72 186 GLU A N 1
ATOM 1433 C CA . GLU A 1 186 ? 106.502 19.471 -81.967 1.00 31.72 186 GLU A CA 1
ATOM 1434 C C . GLU A 1 186 ? 105.030 19.413 -82.506 1.00 31.72 186 GLU A C 1
ATOM 1436 O O . GLU A 1 186 ? 104.421 20.466 -82.659 1.00 31.72 186 GLU A O 1
ATOM 1441 N N . ASN A 1 187 ? 104.390 18.325 -82.995 1.00 35.50 187 ASN A N 1
ATOM 1442 C CA . ASN A 1 187 ? 104.295 16.873 -82.665 1.00 35.50 187 ASN A CA 1
ATOM 1443 C C . ASN A 1 187 ? 103.458 16.595 -81.380 1.00 35.50 187 ASN A C 1
ATOM 1445 O O . ASN A 1 187 ? 103.566 17.370 -80.440 1.00 35.50 187 ASN A O 1
ATOM 1449 N N . HIS A 1 188 ? 102.590 15.578 -81.202 1.00 35.03 188 HIS A N 1
ATOM 1450 C CA . HIS A 1 188 ? 102.253 14.285 -81.862 1.00 35.03 188 HIS A CA 1
ATOM 1451 C C . HIS A 1 188 ? 100.696 14.165 -82.043 1.00 35.03 188 HIS A C 1
ATOM 1453 O O . HIS A 1 188 ? 99.998 15.067 -81.596 1.00 35.03 188 HIS A O 1
ATOM 1459 N N . LEU A 1 189 ? 99.991 13.206 -82.689 1.00 33.59 189 LEU A N 1
ATOM 1460 C CA . LEU A 1 189 ? 100.154 11.802 -83.171 1.00 33.59 189 LEU A CA 1
ATOM 1461 C C . LEU A 1 189 ? 100.030 10.664 -82.110 1.00 33.59 189 LEU A C 1
ATOM 1463 O O . LEU A 1 189 ? 100.628 10.760 -81.049 1.00 33.59 189 LEU A O 1
ATOM 1467 N N . GLY A 1 190 ? 99.320 9.530 -82.311 1.00 34.66 190 GLY A N 1
ATOM 1468 C CA . GLY A 1 190 ? 98.326 9.144 -83.340 1.00 34.66 190 GLY A CA 1
ATOM 1469 C C . GLY A 1 190 ? 98.329 7.650 -83.781 1.00 34.66 190 GLY A C 1
ATOM 1470 O O . GLY A 1 190 ? 99.319 7.202 -84.342 1.00 34.66 190 GLY A O 1
ATOM 1471 N N . LYS A 1 191 ? 97.171 6.957 -83.684 1.00 37.53 191 LYS A N 1
ATOM 1472 C CA . LYS A 1 191 ? 96.758 5.700 -84.394 1.00 37.53 191 LYS A CA 1
ATOM 1473 C C . LYS A 1 191 ? 97.418 4.335 -84.052 1.00 37.53 191 LYS A C 1
ATOM 1475 O O . LYS A 1 191 ? 98.386 4.237 -83.310 1.00 37.53 191 LYS A O 1
ATOM 1480 N N . THR A 1 192 ? 96.795 3.272 -84.586 1.00 32.12 192 THR A N 1
ATOM 1481 C CA . THR A 1 192 ? 97.076 1.830 -84.417 1.00 32.12 192 THR A CA 1
ATOM 1482 C C . THR A 1 192 ? 97.801 1.187 -85.616 1.00 32.12 192 THR A C 1
ATOM 1484 O O . THR A 1 192 ? 97.774 1.705 -86.730 1.00 32.12 192 THR A O 1
ATOM 1487 N N . THR A 1 193 ? 98.398 0.016 -85.375 1.00 34.44 193 THR A N 1
ATOM 1488 C CA . THR A 1 193 ? 98.992 -0.973 -86.312 1.00 34.44 193 THR A CA 1
ATOM 1489 C C . THR A 1 193 ? 97.933 -1.670 -87.217 1.00 34.44 193 THR A C 1
ATOM 1491 O O . THR A 1 193 ? 96.751 -1.505 -86.900 1.00 34.44 193 THR A O 1
ATOM 1494 N N . PRO A 1 194 ? 98.270 -2.431 -88.308 1.00 39.34 194 PRO A N 1
ATOM 1495 C CA . PRO A 1 194 ? 99.453 -3.315 -88.447 1.00 39.34 194 PRO A CA 1
ATOM 1496 C C . PRO A 1 194 ? 100.159 -3.494 -89.828 1.00 39.34 194 PRO A C 1
ATOM 1498 O O . PRO A 1 194 ? 99.672 -3.090 -90.875 1.00 39.34 194 PRO A O 1
ATOM 1501 N N . SER A 1 195 ? 101.314 -4.181 -89.757 1.00 31.00 195 SER A N 1
ATOM 1502 C CA . SER A 1 195 ? 101.969 -5.084 -90.741 1.00 31.00 195 SER A CA 1
ATOM 1503 C C . SER A 1 195 ? 102.070 -4.733 -92.242 1.00 31.00 195 SER A C 1
ATOM 1505 O O . SER A 1 195 ? 101.113 -4.884 -92.997 1.00 31.00 195 SER A O 1
ATOM 1507 N N . SER A 1 196 ? 103.311 -4.485 -92.682 1.00 31.17 196 SER A N 1
ATOM 1508 C CA . SER A 1 196 ? 103.860 -4.738 -94.036 1.00 31.17 196 SER A CA 1
ATOM 1509 C C . SER A 1 196 ? 103.894 -6.255 -94.374 1.00 31.17 196 SER A C 1
ATOM 1511 O O . SER A 1 196 ? 103.690 -7.041 -93.440 1.00 31.17 196 SER A O 1
ATOM 1513 N N . PRO A 1 197 ? 104.234 -6.715 -95.609 1.00 46.75 197 PRO A N 1
ATOM 1514 C CA . PRO A 1 197 ? 104.841 -6.006 -96.760 1.00 46.75 197 PRO A CA 1
ATOM 1515 C C . PRO A 1 197 ? 104.100 -6.308 -98.111 1.00 46.75 197 PRO A C 1
ATOM 1517 O O . PRO A 1 197 ? 102.921 -6.639 -98.048 1.00 46.75 197 PRO A O 1
ATOM 1520 N N . ASP A 1 198 ? 104.614 -6.176 -99.350 1.00 32.84 198 ASP A N 1
ATOM 1521 C CA . ASP A 1 198 ? 105.969 -5.906 -99.888 1.00 32.84 198 ASP A CA 1
ATOM 1522 C C . ASP A 1 198 ? 105.954 -5.332 -101.339 1.00 32.84 198 ASP A C 1
ATOM 1524 O O . ASP A 1 198 ? 104.898 -5.240 -101.957 1.00 32.84 198 ASP A O 1
ATOM 1528 N N . GLN A 1 199 ? 107.152 -5.031 -101.862 1.00 34.03 199 GLN A N 1
ATOM 1529 C CA . GLN A 1 199 ? 107.605 -4.957 -103.271 1.00 34.03 199 GLN A CA 1
ATOM 1530 C C . GLN A 1 199 ? 106.949 -4.003 -104.309 1.00 34.03 199 GLN A C 1
ATOM 1532 O O . GLN A 1 199 ? 105.931 -4.288 -104.929 1.00 34.03 199 GLN A O 1
ATOM 1537 N N . ASP A 1 200 ? 107.725 -2.946 -104.595 1.00 31.25 200 ASP A N 1
ATOM 1538 C CA . ASP A 1 200 ? 108.138 -2.420 -105.918 1.00 31.25 200 ASP A CA 1
ATOM 1539 C C . ASP A 1 200 ? 107.163 -1.780 -106.944 1.00 31.25 200 ASP A C 1
ATOM 1541 O O . ASP A 1 200 ? 106.413 -2.441 -107.651 1.00 31.25 200 ASP A O 1
ATOM 1545 N N . SER A 1 201 ? 107.307 -0.446 -107.058 1.00 36.44 201 SER A N 1
ATOM 1546 C CA . SER A 1 201 ? 107.693 0.369 -108.244 1.00 36.44 201 SER A CA 1
ATOM 1547 C C . SER A 1 201 ? 107.100 0.087 -109.664 1.00 36.44 201 SER A C 1
ATOM 1549 O O . SER A 1 201 ? 106.970 -1.045 -110.103 1.00 36.44 201 SER A O 1
ATOM 1551 N N . ASN A 1 202 ? 106.763 1.083 -110.512 1.00 35.47 202 ASN A N 1
ATOM 1552 C CA . ASN A 1 202 ? 106.897 2.546 -110.402 1.00 35.47 202 ASN A CA 1
ATOM 1553 C C . ASN A 1 202 ? 105.827 3.344 -111.207 1.00 35.47 202 ASN A C 1
ATOM 1555 O O . ASN A 1 202 ? 105.509 2.996 -112.338 1.00 35.47 202 ASN A O 1
ATOM 1559 N N . LEU A 1 203 ? 105.361 4.433 -110.583 1.00 37.03 203 LEU A N 1
ATOM 1560 C CA . LEU A 1 203 ? 104.720 5.697 -111.023 1.00 37.03 203 LEU A CA 1
ATOM 1561 C C . LEU A 1 203 ? 104.448 6.011 -112.532 1.00 37.03 203 LEU A C 1
ATOM 1563 O O . LEU A 1 203 ? 105.314 5.762 -113.363 1.00 37.03 203 LEU A O 1
ATOM 1567 N N . ASP A 1 204 ? 103.437 6.801 -112.958 1.00 39.50 204 ASP A N 1
ATOM 1568 C CA . ASP A 1 204 ? 101.997 6.993 -112.614 1.00 39.50 204 ASP A CA 1
ATOM 1569 C C . ASP A 1 204 ? 101.341 7.933 -113.680 1.00 39.50 204 ASP A C 1
ATOM 1571 O O . ASP A 1 204 ? 102.049 8.658 -114.381 1.00 39.50 204 ASP A O 1
ATOM 1575 N N . LEU A 1 205 ? 100.003 7.992 -113.781 1.00 40.47 205 LEU A N 1
ATOM 1576 C CA . LEU A 1 205 ? 99.256 9.029 -114.526 1.00 40.47 205 LEU A CA 1
ATOM 1577 C C . LEU A 1 205 ? 97.893 9.387 -113.854 1.00 40.47 205 LEU A C 1
ATOM 1579 O O . LEU A 1 205 ? 96.826 9.160 -114.433 1.00 40.47 205 LEU A O 1
ATOM 1583 N N . PRO A 1 206 ? 97.869 9.945 -112.624 1.00 44.44 206 PRO A N 1
ATOM 1584 C CA . PRO A 1 206 ? 96.715 9.808 -111.718 1.00 44.44 206 PRO A CA 1
ATOM 1585 C C . PRO A 1 206 ? 95.661 10.934 -111.770 1.00 44.44 206 PRO A C 1
ATOM 1587 O O . PRO A 1 206 ? 94.576 10.798 -111.196 1.00 44.44 206 PRO A O 1
ATOM 1590 N N . VAL A 1 207 ? 95.952 12.066 -112.422 1.00 50.84 207 VAL A N 1
ATOM 1591 C CA . VAL A 1 207 ? 95.264 13.358 -112.177 1.00 50.84 207 VAL A CA 1
ATOM 1592 C C . VAL A 1 207 ? 93.788 13.391 -112.617 1.00 50.84 207 VAL A C 1
ATOM 1594 O O . VAL A 1 207 ? 92.973 14.076 -112.001 1.00 50.84 207 VAL A O 1
ATOM 1597 N N . LEU A 1 208 ? 93.391 12.623 -113.637 1.00 47.53 208 LEU A N 1
ATOM 1598 C CA . LEU A 1 208 ? 91.980 12.547 -114.054 1.00 47.53 208 LEU A CA 1
ATOM 1599 C C . LEU A 1 208 ? 91.124 11.667 -113.124 1.00 47.53 208 LEU A C 1
ATOM 1601 O O . LEU A 1 208 ? 89.922 11.902 -112.986 1.00 47.53 208 LEU A O 1
ATOM 1605 N N . ASN A 1 209 ? 91.732 10.679 -112.461 1.00 50.69 209 ASN A N 1
ATOM 1606 C CA . ASN A 1 209 ? 91.025 9.749 -111.578 1.00 50.69 209 ASN A CA 1
ATOM 1607 C C . ASN A 1 209 ? 90.629 10.434 -110.256 1.00 50.69 209 ASN A C 1
ATOM 1609 O O . ASN A 1 209 ? 89.506 10.269 -109.777 1.00 50.69 209 ASN A O 1
ATOM 1613 N N . SER A 1 210 ? 91.502 11.286 -109.705 1.00 55.31 210 SER A N 1
ATOM 1614 C CA . SER A 1 210 ? 91.187 12.068 -108.503 1.00 55.31 210 SER A CA 1
ATOM 1615 C C . SER A 1 210 ? 90.014 13.032 -108.728 1.00 55.31 210 SER A C 1
ATOM 1617 O O . SER A 1 210 ? 89.109 13.060 -107.896 1.00 55.31 210 SER A O 1
ATOM 1619 N N . ARG A 1 211 ? 89.944 13.753 -109.861 1.00 56.75 211 ARG A N 1
ATOM 1620 C CA . ARG A 1 211 ? 88.825 14.673 -110.173 1.00 56.75 211 ARG A CA 1
ATOM 1621 C C . ARG A 1 211 ? 87.462 13.979 -110.082 1.00 56.75 211 ARG A C 1
ATOM 1623 O O . ARG A 1 211 ? 86.575 14.466 -109.382 1.00 56.75 211 ARG A O 1
ATOM 1630 N N . ALA A 1 212 ? 87.308 12.834 -110.750 1.00 61.34 212 ALA A N 1
ATOM 1631 C CA . ALA A 1 212 ? 86.062 1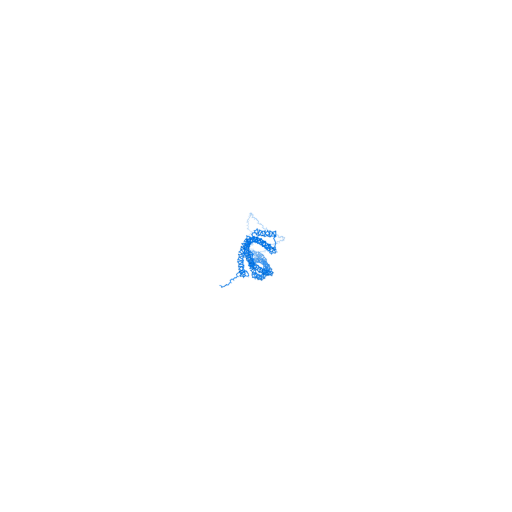2.066 -110.735 1.00 61.34 212 ALA A CA 1
ATOM 1632 C C . ALA A 1 212 ? 85.706 11.559 -109.324 1.00 61.34 212 ALA A C 1
ATOM 1634 O O . ALA A 1 212 ? 84.532 11.498 -108.960 1.00 61.34 212 ALA A O 1
ATOM 1635 N N . GLN A 1 213 ? 86.711 11.238 -108.502 1.00 63.69 213 GLN A N 1
ATOM 1636 C CA . GLN A 1 213 ? 86.502 10.871 -107.102 1.00 63.69 213 GLN A CA 1
ATOM 1637 C C . GLN A 1 213 ? 86.114 12.068 -106.223 1.00 63.69 213 GLN A C 1
ATOM 1639 O O . GLN A 1 213 ? 85.269 11.898 -105.350 1.00 63.69 213 GLN A O 1
ATOM 1644 N N . HIS A 1 214 ? 86.682 13.259 -106.429 1.00 67.69 214 HIS A N 1
ATOM 1645 C CA . HIS A 1 214 ? 86.345 14.452 -105.645 1.00 67.69 214 HIS A CA 1
ATOM 1646 C C . HIS A 1 214 ? 84.936 14.972 -105.953 1.00 67.69 214 HIS A C 1
ATOM 1648 O O . HIS A 1 214 ? 84.182 15.214 -105.015 1.00 67.69 214 HIS A O 1
ATOM 1654 N N . ASP A 1 215 ? 84.539 15.040 -107.228 1.00 68.31 215 ASP A N 1
ATOM 1655 C CA . ASP A 1 215 ? 83.161 15.370 -107.629 1.00 68.31 215 ASP A CA 1
ATOM 1656 C C . ASP A 1 215 ? 82.158 14.366 -107.028 1.00 68.31 215 ASP A C 1
ATOM 1658 O O . ASP A 1 215 ? 81.229 14.733 -106.307 1.00 68.31 215 ASP A O 1
ATOM 1662 N N . LYS A 1 216 ? 82.420 13.062 -107.200 1.00 74.81 216 LYS A N 1
ATOM 1663 C CA . LYS A 1 216 ? 81.588 11.998 -106.621 1.00 74.81 216 LYS A CA 1
ATOM 1664 C C . LYS A 1 216 ? 81.519 12.058 -105.088 1.00 74.81 216 LYS A C 1
ATOM 1666 O O . LYS A 1 216 ? 80.469 11.750 -104.534 1.00 74.81 216 LYS A O 1
ATOM 1671 N N . ARG A 1 217 ? 82.595 12.458 -104.397 1.00 74.88 217 ARG A N 1
ATOM 1672 C CA . ARG A 1 217 ? 82.602 12.662 -102.935 1.00 74.88 217 ARG A CA 1
ATOM 1673 C C . ARG A 1 217 ? 81.820 13.908 -102.520 1.00 74.88 217 ARG A C 1
ATOM 1675 O O . ARG A 1 217 ? 81.092 13.816 -101.543 1.00 74.88 217 ARG A O 1
ATOM 1682 N N . ALA A 1 218 ? 81.922 15.023 -103.244 1.00 74.12 218 ALA A N 1
ATOM 1683 C CA . ALA A 1 218 ? 81.168 16.244 -102.946 1.00 74.12 218 ALA A CA 1
ATOM 1684 C C . ALA A 1 218 ? 79.658 16.028 -103.130 1.00 74.12 218 ALA A C 1
ATOM 1686 O O . ALA A 1 218 ? 78.882 16.311 -102.220 1.00 74.12 218 ALA A O 1
ATOM 1687 N N . ARG A 1 219 ? 79.244 15.421 -104.253 1.00 77.25 219 ARG A N 1
ATOM 1688 C CA . ARG A 1 219 ? 77.838 15.050 -104.486 1.00 77.25 219 ARG A CA 1
ATOM 1689 C C . ARG A 1 219 ? 77.329 14.038 -103.468 1.00 77.25 219 ARG A C 1
ATOM 1691 O O . ARG A 1 219 ? 76.226 14.214 -102.967 1.00 77.25 219 ARG A O 1
ATOM 1698 N N . LYS A 1 220 ? 78.127 13.013 -103.130 1.00 80.94 220 LYS A N 1
ATOM 1699 C CA . LYS A 1 220 ? 77.747 12.050 -102.088 1.00 80.94 220 LYS A CA 1
ATOM 1700 C C . LYS A 1 220 ? 77.621 12.729 -100.725 1.00 80.94 220 LYS A C 1
ATOM 1702 O O . LYS A 1 220 ? 76.642 12.477 -100.055 1.00 80.94 220 LYS A O 1
ATOM 1707 N N . LEU A 1 221 ? 78.545 13.607 -100.332 1.00 78.94 221 LEU A N 1
ATOM 1708 C CA . LEU A 1 221 ? 78.470 14.316 -99.050 1.00 78.94 221 LEU A CA 1
ATOM 1709 C C . LEU A 1 221 ? 77.252 15.246 -98.980 1.00 78.94 221 LEU A C 1
ATOM 1711 O O . LEU A 1 221 ? 76.597 15.303 -97.945 1.00 78.94 221 LEU A O 1
ATOM 1715 N N . LYS A 1 222 ? 76.919 15.931 -100.082 1.00 80.12 222 LYS A N 1
ATOM 1716 C CA . LYS A 1 222 ? 75.678 16.702 -100.178 1.00 80.12 222 LYS A CA 1
ATOM 1717 C C . LYS A 1 222 ? 74.446 15.795 -100.044 1.00 80.12 222 LYS A C 1
ATOM 1719 O O . LYS A 1 222 ? 73.575 16.109 -99.245 1.00 80.12 222 LYS A O 1
ATOM 1724 N N . GLN A 1 223 ? 74.397 14.672 -100.762 1.00 82.56 223 GLN A N 1
ATOM 1725 C CA . GLN A 1 223 ? 73.285 13.723 -100.663 1.00 82.56 223 GLN A CA 1
ATOM 1726 C C . GLN A 1 223 ? 73.177 13.116 -99.253 1.00 82.56 223 GLN A C 1
ATOM 1728 O O . GLN A 1 223 ? 72.097 13.113 -98.684 1.00 82.56 223 GLN A O 1
ATOM 1733 N N . ASP A 1 224 ? 74.289 12.671 -98.663 1.00 82.69 224 ASP A N 1
ATOM 1734 C CA . ASP A 1 224 ? 74.355 12.137 -97.298 1.00 82.69 224 ASP A CA 1
ATOM 1735 C C . ASP A 1 224 ? 73.828 13.168 -96.275 1.00 82.69 224 ASP A C 1
ATOM 1737 O O . ASP A 1 224 ? 73.221 12.783 -95.279 1.00 82.69 224 ASP A O 1
ATOM 1741 N N . ALA A 1 225 ? 74.023 14.471 -96.523 1.00 79.69 225 ALA A N 1
ATOM 1742 C CA . ALA A 1 225 ? 73.483 15.555 -95.701 1.00 79.69 225 ALA A CA 1
ATOM 1743 C C . ALA A 1 225 ? 71.997 15.865 -95.986 1.00 79.69 225 ALA A C 1
ATOM 1745 O O . ALA A 1 225 ? 71.252 16.140 -95.050 1.00 79.69 225 ALA A O 1
ATOM 1746 N N . GLU A 1 226 ? 71.537 15.789 -97.239 1.00 80.75 226 GLU A N 1
ATOM 1747 C CA . GLU A 1 226 ? 70.115 15.924 -97.607 1.00 80.75 226 GLU A CA 1
ATOM 1748 C C . GLU A 1 226 ? 69.273 14.749 -97.062 1.00 80.75 226 GLU A C 1
ATOM 1750 O O . GLU A 1 226 ? 68.195 14.965 -96.503 1.00 80.75 226 GLU A O 1
ATOM 1755 N N . ASP A 1 227 ? 69.801 13.523 -97.124 1.00 84.62 227 ASP A N 1
ATOM 1756 C CA . ASP A 1 227 ? 69.210 12.324 -96.516 1.00 84.62 227 ASP A CA 1
ATOM 1757 C C . ASP A 1 227 ? 69.203 12.426 -94.973 1.00 84.62 227 ASP A C 1
ATOM 1759 O O . ASP A 1 227 ? 68.206 12.079 -94.334 1.00 84.62 227 ASP A O 1
ATOM 1763 N N . LEU A 1 228 ? 70.265 12.972 -94.358 1.00 82.31 228 LEU A N 1
ATOM 1764 C CA . LEU A 1 228 ? 70.334 13.231 -92.911 1.00 82.31 228 LEU A CA 1
ATOM 1765 C C . LEU A 1 228 ? 69.325 14.299 -92.455 1.00 82.31 228 LEU A C 1
ATOM 1767 O O . LEU A 1 228 ? 68.654 14.111 -91.442 1.00 82.31 228 LEU A O 1
ATOM 1771 N N . LEU A 1 229 ? 69.171 15.391 -93.210 1.00 81.88 229 LEU A N 1
ATOM 1772 C CA . LEU A 1 229 ? 68.161 16.427 -92.959 1.00 81.88 229 LEU A CA 1
ATOM 1773 C C . LEU A 1 229 ? 66.742 15.853 -92.996 1.00 81.88 229 LEU A C 1
ATOM 1775 O O . LEU A 1 229 ? 65.928 16.164 -92.126 1.00 81.88 229 LEU A O 1
ATOM 1779 N N . LYS A 1 230 ? 66.456 14.984 -93.973 1.00 84.44 230 LYS A N 1
ATOM 1780 C CA . LYS A 1 230 ? 65.167 14.292 -94.080 1.00 84.44 230 LYS A CA 1
ATOM 1781 C C . LYS A 1 230 ? 64.931 13.351 -92.895 1.00 84.44 230 LYS A C 1
ATOM 1783 O O . LYS A 1 230 ? 63.856 13.393 -92.304 1.00 84.44 230 LYS A O 1
ATOM 1788 N N . ALA A 1 231 ? 65.936 12.565 -92.506 1.00 83.62 231 ALA A N 1
ATOM 1789 C CA . ALA A 1 231 ? 65.853 11.682 -91.343 1.00 83.62 231 ALA A CA 1
ATOM 1790 C C . ALA A 1 231 ? 65.646 12.460 -90.029 1.00 83.62 231 ALA A C 1
ATOM 1792 O O . ALA A 1 231 ? 64.819 12.067 -89.211 1.00 83.62 231 ALA A O 1
ATOM 1793 N N . HIS A 1 232 ? 66.333 13.589 -89.830 1.00 83.56 232 HIS A N 1
ATOM 1794 C CA . HIS A 1 232 ? 66.104 14.456 -88.669 1.00 83.56 232 HIS A CA 1
ATOM 1795 C C . HIS A 1 232 ? 64.701 15.079 -88.671 1.00 83.56 232 HIS A C 1
ATOM 1797 O O . HIS A 1 232 ? 64.079 15.131 -87.615 1.00 83.56 232 HIS A O 1
ATOM 1803 N N . GLY A 1 233 ? 64.169 15.477 -89.832 1.00 81.69 233 GLY A N 1
ATOM 1804 C CA . GLY A 1 233 ? 62.784 15.942 -89.957 1.00 81.69 233 GLY A CA 1
ATOM 1805 C C . GLY A 1 233 ? 61.747 14.876 -89.579 1.00 81.69 233 GLY A C 1
ATOM 1806 O O . GLY A 1 233 ? 60.800 15.174 -88.860 1.00 81.69 233 GLY A O 1
ATOM 1807 N N . GLU A 1 234 ? 61.948 13.626 -90.002 1.00 84.56 234 GLU A N 1
ATOM 1808 C CA . GLU A 1 234 ? 61.072 12.500 -89.635 1.00 84.56 234 GLU A CA 1
ATOM 1809 C C . GLU A 1 234 ? 61.159 12.142 -88.141 1.00 84.56 234 GLU A C 1
ATOM 1811 O O . GLU A 1 234 ? 60.150 11.772 -87.542 1.00 84.56 234 GLU A O 1
ATOM 1816 N N . ILE A 1 235 ? 62.334 12.294 -87.519 1.00 84.62 235 ILE A N 1
ATOM 1817 C CA . ILE A 1 235 ? 62.500 12.104 -86.069 1.00 84.62 235 ILE A CA 1
ATOM 1818 C C . ILE A 1 235 ? 61.842 13.248 -85.286 1.00 84.62 235 ILE A C 1
ATOM 1820 O O . ILE A 1 235 ? 61.190 12.964 -84.289 1.00 84.62 235 ILE A O 1
ATOM 1824 N N . LEU A 1 236 ? 61.962 14.507 -85.730 1.00 82.25 236 LEU A N 1
ATOM 1825 C CA . LEU A 1 236 ? 61.324 15.660 -85.077 1.00 82.25 236 LEU A CA 1
ATOM 1826 C C . LEU A 1 236 ? 59.800 15.510 -85.009 1.00 82.25 236 LEU A C 1
ATOM 1828 O O . LEU A 1 236 ? 59.240 15.666 -83.934 1.00 82.25 236 LEU A O 1
ATOM 1832 N N . VAL A 1 237 ? 59.142 15.129 -86.110 1.00 85.31 237 VAL A N 1
ATOM 1833 C CA . VAL A 1 237 ? 57.680 14.907 -86.120 1.00 85.31 237 VAL A CA 1
ATOM 1834 C C . VAL A 1 237 ? 57.271 13.788 -85.154 1.00 85.31 237 VAL A C 1
ATOM 1836 O O . VAL A 1 237 ? 56.306 13.932 -84.418 1.00 85.31 237 VAL A O 1
ATOM 1839 N N . ASN A 1 238 ? 58.040 12.698 -85.090 1.00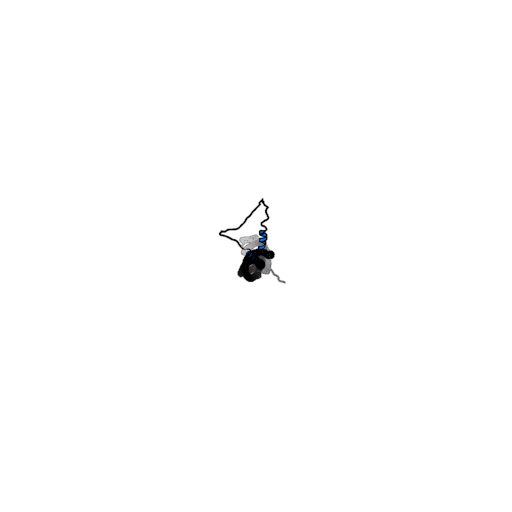 85.81 238 ASN A N 1
ATOM 1840 C CA . ASN A 1 238 ? 57.786 11.602 -84.147 1.00 85.81 238 ASN A CA 1
ATOM 1841 C C . ASN A 1 238 ? 58.023 12.021 -82.678 1.00 85.81 238 ASN A C 1
ATOM 1843 O O . ASN A 1 238 ? 57.428 11.463 -81.760 1.00 85.81 238 ASN A O 1
ATOM 1847 N N . LEU A 1 239 ? 58.908 12.994 -82.451 1.00 83.94 239 LEU A N 1
ATOM 1848 C CA . LEU A 1 239 ? 59.214 13.543 -81.134 1.00 83.94 239 LEU A CA 1
ATOM 1849 C C . LEU A 1 239 ? 58.116 14.512 -80.657 1.00 83.94 239 LEU A C 1
ATOM 1851 O O . LEU A 1 239 ? 57.743 14.467 -79.489 1.00 83.94 239 LEU A O 1
ATOM 1855 N N . ASP A 1 240 ? 57.562 15.302 -81.578 1.00 81.88 240 ASP A N 1
ATOM 1856 C CA . ASP A 1 240 ? 56.383 16.165 -81.407 1.00 81.88 240 ASP A CA 1
ATOM 1857 C C . ASP A 1 240 ? 55.132 15.314 -81.086 1.00 81.88 240 ASP A C 1
ATOM 1859 O O . ASP A 1 240 ? 54.516 15.483 -80.034 1.00 81.88 240 ASP A O 1
ATOM 1863 N N . ASP A 1 241 ? 54.867 14.264 -81.885 1.00 85.44 241 ASP A N 1
ATOM 1864 C CA . ASP A 1 241 ? 53.831 13.246 -81.616 1.00 85.44 241 ASP A CA 1
ATOM 1865 C C . ASP A 1 241 ? 53.967 12.626 -80.203 1.00 85.44 241 ASP A C 1
ATOM 1867 O O . ASP A 1 241 ? 52.967 12.253 -79.580 1.00 85.44 241 ASP A O 1
ATOM 1871 N N . GLN A 1 242 ? 55.197 12.465 -79.694 1.00 83.44 242 GLN A N 1
ATOM 1872 C CA . GLN A 1 242 ? 55.477 11.924 -78.355 1.00 83.44 242 GLN A CA 1
ATOM 1873 C C . GLN A 1 242 ? 55.337 12.967 -77.235 1.00 83.44 242 GLN A C 1
ATOM 1875 O O . GLN A 1 242 ? 54.950 12.592 -76.125 1.00 83.44 242 GLN A O 1
ATOM 1880 N N . LEU A 1 243 ? 55.608 14.250 -77.500 1.00 82.56 243 LEU A N 1
ATOM 1881 C CA . LEU A 1 243 ? 55.328 15.342 -76.564 1.00 82.56 243 LEU A CA 1
ATOM 1882 C C . LEU A 1 243 ? 53.822 15.486 -76.341 1.00 82.56 243 LEU A C 1
ATOM 1884 O O . LEU A 1 243 ? 53.393 15.433 -75.189 1.00 82.56 243 LEU A O 1
ATOM 1888 N N . ASP A 1 244 ? 53.026 15.555 -77.412 1.00 85.00 244 ASP A N 1
ATOM 1889 C CA . ASP A 1 244 ? 51.558 15.634 -77.345 1.00 85.00 244 ASP A CA 1
ATOM 1890 C C . ASP A 1 244 ? 50.964 14.467 -76.533 1.00 85.00 244 ASP A C 1
ATOM 1892 O O . ASP A 1 244 ? 50.145 14.663 -75.630 1.00 85.00 244 ASP A O 1
ATOM 1896 N N . GLN A 1 245 ? 51.435 13.238 -76.781 1.00 85.81 245 GLN A N 1
ATOM 1897 C CA . GLN A 1 245 ? 51.036 12.058 -76.001 1.00 85.81 245 GLN A CA 1
ATOM 1898 C C . GLN A 1 245 ? 51.473 12.147 -74.529 1.00 85.81 245 GLN A C 1
ATOM 1900 O O . GLN A 1 245 ? 50.731 11.723 -73.641 1.00 85.81 245 GLN A O 1
ATOM 1905 N N . SER A 1 246 ? 52.652 12.705 -74.241 1.00 83.88 246 SER A N 1
ATOM 1906 C CA . SER A 1 246 ? 53.124 12.902 -72.867 1.00 83.88 246 SER A CA 1
ATOM 1907 C C . SER A 1 246 ? 52.352 14.003 -72.129 1.00 83.88 246 SER A C 1
ATOM 1909 O O . SER A 1 246 ? 52.190 13.899 -70.912 1.00 83.88 246 SER A O 1
ATOM 1911 N N . GLU A 1 247 ? 51.874 15.042 -72.821 1.00 83.94 247 GLU A N 1
ATOM 1912 C CA . GLU A 1 247 ? 51.014 16.077 -72.237 1.00 83.94 247 GLU A CA 1
ATOM 1913 C C . GLU A 1 247 ? 49.608 15.550 -71.939 1.00 83.94 247 GLU A C 1
ATOM 1915 O O . GLU A 1 247 ? 49.114 15.747 -70.830 1.00 83.94 247 GLU A O 1
ATOM 1920 N N . ASP A 1 248 ? 48.994 14.817 -72.872 1.00 87.31 248 ASP A N 1
ATOM 1921 C CA . ASP A 1 248 ? 47.697 14.154 -72.682 1.00 87.31 248 ASP A CA 1
ATOM 1922 C C . ASP A 1 248 ? 47.737 13.151 -71.512 1.00 87.31 248 ASP A C 1
ATOM 1924 O O . ASP A 1 248 ? 46.865 13.170 -70.638 1.00 87.31 248 ASP A O 1
ATOM 1928 N N . LEU A 1 249 ? 48.791 12.331 -71.415 1.00 85.50 249 LEU A N 1
ATOM 1929 C CA . LEU A 1 249 ? 48.995 11.426 -70.277 1.00 85.50 249 LEU A CA 1
ATOM 1930 C C . LEU A 1 249 ? 49.182 12.176 -68.948 1.00 85.50 249 LEU A C 1
ATOM 1932 O O . LEU A 1 249 ? 48.627 11.756 -67.930 1.00 85.50 249 LEU A O 1
ATOM 1936 N N . LEU A 1 250 ? 49.919 13.291 -68.940 1.00 85.38 250 LEU A N 1
ATOM 1937 C CA . LEU A 1 250 ? 50.109 14.108 -67.739 1.00 85.38 250 LEU A CA 1
ATOM 1938 C C . LEU A 1 250 ? 48.806 14.812 -67.316 1.00 85.38 250 LEU A C 1
ATOM 1940 O O . LEU A 1 250 ? 48.498 14.851 -66.125 1.00 85.38 250 LEU A O 1
ATOM 1944 N N . ALA A 1 251 ? 48.017 15.316 -68.268 1.00 85.94 251 ALA A N 1
ATOM 1945 C CA . ALA A 1 251 ? 46.725 15.952 -68.015 1.00 85.94 251 ALA A CA 1
ATOM 1946 C C . ALA A 1 251 ? 45.712 14.961 -67.418 1.00 85.94 251 ALA A C 1
ATOM 1948 O O . ALA A 1 251 ? 45.121 15.243 -66.373 1.00 85.94 251 ALA A O 1
ATOM 1949 N N . ARG A 1 252 ? 45.587 13.763 -68.007 1.00 86.19 252 ARG A N 1
ATOM 1950 C CA . ARG A 1 252 ? 44.778 12.661 -67.451 1.00 86.19 252 ARG A CA 1
ATOM 1951 C C . ARG A 1 252 ? 45.265 12.236 -66.069 1.00 86.19 252 ARG A C 1
ATOM 1953 O O . ARG A 1 252 ? 44.452 11.965 -65.193 1.00 86.19 252 ARG A O 1
ATOM 1960 N N . GLY A 1 253 ? 46.580 12.218 -65.848 1.00 84.25 253 GLY A N 1
ATOM 1961 C CA . GLY A 1 253 ? 47.171 11.936 -64.539 1.00 84.25 253 GLY A CA 1
ATOM 1962 C C . GLY A 1 253 ? 46.787 12.959 -63.464 1.00 84.25 253 GLY A C 1
ATOM 1963 O O . GLY A 1 253 ? 46.540 12.580 -62.319 1.00 84.25 253 GLY A O 1
ATOM 1964 N N . MET A 1 254 ? 46.677 14.243 -63.825 1.00 82.94 254 MET A N 1
ATOM 1965 C CA . MET A 1 254 ? 46.199 15.298 -62.922 1.00 82.94 254 MET A CA 1
ATOM 1966 C C . MET A 1 254 ? 44.693 15.202 -62.646 1.00 82.94 254 MET A C 1
ATOM 1968 O O . MET A 1 254 ? 44.284 15.361 -61.497 1.00 82.94 254 MET A O 1
ATOM 1972 N N . GLU A 1 255 ? 43.874 14.912 -63.662 1.00 86.25 255 GLU A N 1
ATOM 1973 C CA . GLU A 1 255 ? 42.432 14.658 -63.501 1.00 86.25 255 GLU A CA 1
ATOM 1974 C C . GLU A 1 255 ? 42.186 13.441 -62.593 1.00 86.25 255 GLU A C 1
ATOM 1976 O O . GLU A 1 255 ? 41.416 13.513 -61.635 1.00 86.25 255 GLU A O 1
ATOM 1981 N N . GLN A 1 256 ? 42.917 12.347 -62.825 1.00 84.44 256 GLN A N 1
ATOM 1982 C CA . GLN A 1 256 ? 42.842 11.147 -61.998 1.00 84.44 256 GLN A CA 1
ATOM 1983 C C . GLN A 1 256 ? 43.316 11.402 -60.560 1.00 84.44 256 GLN A C 1
ATOM 1985 O O . GLN A 1 256 ? 42.715 10.859 -59.635 1.00 84.44 256 GLN A O 1
ATOM 1990 N N . GLN A 1 257 ? 44.333 12.246 -60.335 1.00 84.38 257 GLN A N 1
ATOM 1991 C CA . GLN A 1 257 ? 44.717 12.628 -58.973 1.00 84.38 257 GLN A CA 1
ATOM 1992 C C . GLN A 1 257 ? 43.583 13.390 -58.265 1.00 84.38 257 GLN A C 1
ATOM 1994 O O . GLN A 1 257 ? 43.236 13.027 -57.145 1.00 84.38 257 GLN A O 1
ATOM 1999 N N . GLN A 1 258 ? 42.963 14.380 -58.921 1.00 87.00 258 GLN A N 1
ATOM 2000 C CA . GLN A 1 258 ? 41.842 15.139 -58.341 1.00 87.00 258 GLN A CA 1
ATOM 2001 C C . GLN A 1 258 ? 40.662 14.230 -57.969 1.00 87.00 258 GLN A C 1
ATOM 2003 O O . GLN A 1 258 ? 40.085 14.388 -56.895 1.00 87.00 258 GLN A O 1
ATOM 2008 N N . LEU A 1 259 ? 40.351 13.236 -58.809 1.00 87.56 259 LEU A N 1
ATOM 2009 C CA . LEU A 1 259 ? 39.317 12.241 -58.521 1.00 87.56 259 LEU A CA 1
ATOM 2010 C C . LEU A 1 259 ? 39.661 11.367 -57.301 1.00 87.56 259 LEU A C 1
ATOM 2012 O O . LEU A 1 259 ? 38.775 11.044 -56.513 1.00 87.56 259 LEU A O 1
ATOM 2016 N N . VAL A 1 260 ? 40.927 10.975 -57.113 1.00 87.44 260 VAL A N 1
ATOM 2017 C CA . VAL A 1 260 ? 41.326 10.188 -55.929 1.00 87.44 260 VAL A CA 1
ATOM 2018 C C . VAL A 1 260 ? 41.370 11.056 -54.664 1.00 87.44 260 VAL A C 1
ATOM 2020 O O . VAL A 1 260 ? 40.983 10.571 -53.603 1.00 87.44 260 VAL A O 1
ATOM 2023 N N . ASP A 1 261 ? 41.744 12.335 -54.766 1.00 86.44 261 ASP A N 1
ATOM 2024 C CA . ASP A 1 261 ? 41.660 13.297 -53.658 1.00 86.44 261 ASP A CA 1
ATOM 2025 C C . ASP A 1 261 ? 40.187 13.536 -53.225 1.00 86.44 261 ASP A C 1
ATOM 2027 O O . ASP A 1 261 ? 39.894 13.593 -52.027 1.00 86.44 261 ASP A O 1
ATOM 2031 N N . GLU A 1 262 ? 39.235 13.594 -54.171 1.00 89.31 262 GLU A N 1
ATOM 2032 C CA . GLU A 1 262 ? 37.786 13.647 -53.888 1.00 89.31 262 GLU A CA 1
ATOM 2033 C C . GLU A 1 262 ? 37.283 12.350 -53.226 1.00 89.31 262 GLU A C 1
ATOM 2035 O O . GLU A 1 262 ? 36.632 12.395 -52.179 1.00 89.31 262 GLU A O 1
ATOM 2040 N N . LEU A 1 263 ? 37.650 11.183 -53.772 1.00 88.88 263 LEU A N 1
ATOM 2041 C CA . LEU A 1 263 ? 37.305 9.878 -53.194 1.00 88.88 263 LEU A CA 1
ATOM 2042 C C . LEU A 1 263 ? 37.874 9.690 -51.778 1.00 88.88 263 LEU A C 1
ATOM 2044 O O . LEU A 1 263 ? 37.220 9.067 -50.941 1.00 88.88 263 LEU A O 1
ATOM 2048 N N . LEU A 1 264 ? 39.058 10.234 -51.479 1.00 90.62 264 LEU A N 1
ATOM 2049 C CA . LEU A 1 264 ? 39.648 10.195 -50.139 1.00 90.62 264 LEU A CA 1
ATOM 2050 C C . LEU A 1 264 ? 38.805 11.002 -49.134 1.00 90.62 264 LEU A C 1
ATOM 2052 O O . LEU A 1 264 ? 38.544 10.525 -48.027 1.00 90.62 264 LEU A O 1
ATOM 2056 N N . ALA A 1 265 ? 38.316 12.181 -49.532 1.00 91.25 265 ALA A N 1
ATOM 2057 C CA . ALA A 1 265 ? 37.428 13.000 -48.706 1.00 91.25 265 ALA A CA 1
ATOM 2058 C C . ALA A 1 265 ? 36.067 12.320 -48.453 1.00 91.25 265 ALA A C 1
ATOM 2060 O O . ALA A 1 265 ? 35.555 12.356 -47.329 1.00 91.25 265 ALA A O 1
ATOM 2061 N N . ASP A 1 266 ? 35.509 11.644 -49.462 1.00 90.62 266 ASP A N 1
ATOM 2062 C CA . ASP A 1 266 ? 34.284 10.844 -49.333 1.00 90.62 266 ASP A CA 1
ATOM 2063 C C . ASP A 1 266 ? 34.486 9.629 -48.406 1.00 90.62 266 ASP A C 1
ATOM 2065 O O . ASP A 1 266 ? 33.625 9.314 -47.575 1.00 90.62 266 ASP A O 1
ATOM 2069 N N . VAL A 1 267 ? 35.652 8.977 -48.477 1.00 92.19 267 VAL A N 1
ATOM 2070 C CA . VAL A 1 267 ? 36.046 7.885 -47.573 1.00 92.19 267 VAL A CA 1
ATOM 2071 C C . VAL A 1 267 ? 36.176 8.370 -46.126 1.00 92.19 267 VAL A C 1
ATOM 2073 O O . VAL A 1 267 ? 35.656 7.703 -45.227 1.00 92.19 267 VAL A O 1
ATOM 2076 N N . ASP A 1 268 ? 36.785 9.531 -45.878 1.00 90.50 268 ASP A N 1
ATOM 2077 C CA . ASP A 1 268 ? 36.871 10.129 -44.537 1.00 90.50 268 ASP A CA 1
ATOM 2078 C C . ASP A 1 268 ? 35.493 10.549 -43.997 1.00 90.50 268 ASP A C 1
ATOM 2080 O O . ASP A 1 268 ? 35.177 10.325 -42.819 1.00 90.50 268 ASP A O 1
ATOM 2084 N N . ALA A 1 269 ? 34.620 11.091 -44.851 1.00 92.06 269 ALA A N 1
ATOM 2085 C CA . ALA A 1 269 ? 33.240 11.406 -44.491 1.00 92.06 269 ALA A CA 1
ATOM 2086 C C . ALA A 1 269 ? 32.441 10.138 -44.130 1.00 92.06 269 ALA A C 1
ATOM 2088 O O . ALA A 1 269 ? 31.728 10.116 -43.117 1.00 92.06 269 ALA A O 1
ATOM 2089 N N . ALA A 1 270 ? 32.597 9.060 -44.907 1.00 90.75 270 ALA A N 1
ATOM 2090 C CA . ALA A 1 270 ? 31.999 7.756 -44.636 1.00 90.75 270 ALA A CA 1
ATOM 2091 C C . ALA A 1 270 ? 32.533 7.136 -43.333 1.00 90.75 270 ALA A C 1
ATOM 2093 O O . ALA A 1 270 ? 31.738 6.687 -42.505 1.00 90.75 270 ALA A O 1
ATOM 2094 N N . ASN A 1 271 ? 33.847 7.192 -43.100 1.00 91.12 271 ASN A N 1
ATOM 2095 C CA . ASN A 1 271 ? 34.504 6.716 -41.883 1.00 91.12 271 ASN A CA 1
ATOM 2096 C C . ASN A 1 271 ? 33.996 7.470 -40.639 1.00 91.12 271 ASN A C 1
ATOM 2098 O O . ASN A 1 271 ? 33.543 6.863 -39.668 1.00 91.12 271 ASN A O 1
ATOM 2102 N N . SER A 1 272 ? 33.947 8.807 -40.701 1.00 92.88 272 SER A N 1
ATOM 2103 C CA . SER A 1 272 ? 33.416 9.651 -39.622 1.00 92.88 272 SER A CA 1
ATOM 2104 C C . SER A 1 272 ? 31.935 9.378 -39.329 1.00 92.88 272 SER A C 1
ATOM 2106 O O . SER A 1 272 ? 31.494 9.462 -38.179 1.00 92.88 272 SER A O 1
ATOM 2108 N N . LYS A 1 273 ? 31.144 9.051 -40.359 1.00 92.38 273 LYS A N 1
ATOM 2109 C CA . LYS A 1 273 ? 29.732 8.666 -40.225 1.00 92.38 273 LYS A CA 1
ATOM 2110 C C . LYS A 1 273 ? 29.580 7.267 -39.619 1.00 92.38 273 LYS A C 1
ATOM 2112 O O . LYS A 1 273 ? 28.705 7.079 -38.775 1.00 92.38 273 LYS A O 1
ATOM 2117 N N . ALA A 1 274 ? 30.440 6.322 -39.997 1.00 93.12 274 ALA A N 1
ATOM 2118 C CA . ALA A 1 274 ? 30.493 4.983 -39.421 1.00 93.12 274 ALA A CA 1
ATOM 2119 C C . ALA A 1 274 ? 30.865 5.024 -37.929 1.00 93.12 274 ALA A C 1
ATOM 2121 O O . ALA A 1 274 ? 30.152 4.441 -37.117 1.00 93.12 274 ALA A O 1
ATOM 2122 N N . ASP A 1 275 ? 31.890 5.788 -37.536 1.00 92.00 275 ASP A N 1
ATOM 2123 C CA . ASP A 1 275 ? 32.274 5.936 -36.123 1.00 92.00 275 ASP A CA 1
ATOM 2124 C C . ASP A 1 275 ? 31.146 6.522 -35.259 1.00 92.00 275 ASP A C 1
ATOM 2126 O O . ASP A 1 275 ? 30.860 6.015 -34.174 1.00 92.00 275 ASP A O 1
ATOM 2130 N N . LYS A 1 276 ? 30.441 7.545 -35.760 1.00 93.44 276 LYS A N 1
ATOM 2131 C CA . LYS A 1 276 ? 29.260 8.110 -35.082 1.00 93.44 276 LYS A CA 1
ATOM 2132 C C . LYS A 1 276 ? 28.127 7.088 -34.948 1.00 93.44 276 LYS A C 1
ATOM 2134 O O . LYS A 1 276 ? 27.442 7.082 -33.929 1.00 93.44 276 LYS A O 1
ATOM 2139 N N . ALA A 1 277 ? 27.934 6.222 -35.944 1.00 93.56 277 ALA A N 1
ATOM 2140 C CA . ALA A 1 277 ? 26.923 5.167 -35.902 1.00 93.56 277 ALA A CA 1
ATOM 2141 C C . ALA A 1 277 ? 27.287 4.029 -34.929 1.00 93.56 277 ALA A C 1
ATOM 2143 O O . ALA A 1 277 ? 26.396 3.543 -34.236 1.00 93.56 277 ALA A O 1
ATOM 2144 N N . VAL A 1 278 ? 28.570 3.656 -34.803 1.00 92.62 278 VAL A N 1
ATOM 2145 C CA . VAL A 1 278 ? 29.039 2.721 -33.759 1.00 92.62 278 VAL A CA 1
ATOM 2146 C C . VAL A 1 278 ? 28.793 3.312 -32.368 1.00 92.62 278 VAL A C 1
ATOM 2148 O O . VAL A 1 278 ? 28.118 2.686 -31.557 1.00 92.62 278 VAL A O 1
ATOM 2151 N N . GLN A 1 279 ? 29.250 4.545 -32.116 1.00 92.25 279 GLN A N 1
ATOM 2152 C CA . GLN A 1 279 ? 29.085 5.218 -30.817 1.00 92.25 279 GLN A CA 1
ATOM 2153 C C . GLN A 1 279 ? 27.611 5.383 -30.417 1.00 92.25 279 GLN A C 1
ATOM 2155 O O . GLN A 1 279 ? 27.259 5.206 -29.250 1.00 92.25 279 GLN A O 1
ATOM 2160 N N . LEU A 1 280 ? 26.738 5.708 -31.378 1.00 91.88 280 LEU A N 1
ATOM 2161 C CA . LEU A 1 280 ? 25.300 5.797 -31.137 1.00 91.88 280 LEU A CA 1
ATOM 2162 C C . LEU A 1 280 ? 24.685 4.415 -30.870 1.00 91.88 280 LEU A C 1
ATOM 2164 O O . LEU A 1 280 ? 23.883 4.295 -29.949 1.00 91.88 280 LEU A O 1
ATOM 2168 N N . GLY A 1 281 ? 25.089 3.384 -31.620 1.00 92.38 281 GLY A N 1
ATOM 2169 C CA . GLY A 1 281 ? 24.649 2.001 -31.420 1.00 92.38 281 GLY A CA 1
ATOM 2170 C C . GLY A 1 281 ? 25.018 1.459 -30.038 1.00 92.38 281 GLY A C 1
ATOM 2171 O O . GLY A 1 281 ? 24.141 0.971 -29.331 1.00 92.38 281 GLY A O 1
ATOM 2172 N N . ASP A 1 282 ? 26.272 1.625 -29.604 1.00 91.75 282 ASP A N 1
ATOM 2173 C CA . ASP A 1 282 ? 26.716 1.245 -28.254 1.00 91.75 282 ASP A CA 1
ATOM 2174 C C . ASP A 1 282 ? 25.930 1.988 -27.160 1.00 91.75 282 ASP A C 1
ATOM 2176 O O . ASP A 1 282 ? 25.480 1.373 -26.191 1.00 91.75 282 ASP A O 1
ATOM 2180 N N . LYS A 1 283 ? 25.691 3.297 -27.333 1.00 93.88 283 LYS A N 1
ATOM 2181 C CA . LYS A 1 283 ? 24.896 4.089 -26.383 1.00 93.88 283 LYS A CA 1
ATOM 2182 C C . LYS A 1 283 ? 23.432 3.634 -26.329 1.00 93.88 283 LYS A C 1
ATOM 2184 O O . LYS A 1 283 ? 22.899 3.455 -25.238 1.00 93.88 283 LYS A O 1
ATOM 2189 N N . THR A 1 284 ? 22.786 3.415 -27.476 1.00 92.38 284 THR A N 1
ATOM 2190 C CA . THR A 1 284 ? 21.405 2.908 -27.537 1.00 92.38 284 THR A CA 1
ATOM 2191 C C . THR A 1 284 ? 21.298 1.499 -26.956 1.00 92.38 284 THR A C 1
ATOM 2193 O O . THR A 1 284 ? 20.336 1.217 -26.248 1.00 92.38 284 THR A O 1
ATOM 2196 N N . LEU A 1 285 ? 22.296 0.637 -27.173 1.00 93.38 285 LEU A N 1
ATOM 2197 C CA . LEU A 1 285 ? 22.352 -0.693 -26.568 1.00 93.38 285 LEU A CA 1
ATOM 2198 C C . LEU A 1 285 ? 22.447 -0.615 -25.034 1.00 93.38 285 LEU A C 1
ATOM 2200 O O . LEU A 1 285 ? 21.727 -1.343 -24.352 1.00 93.38 285 LEU A O 1
ATOM 2204 N N . GLN A 1 286 ? 23.268 0.288 -24.482 1.00 94.06 286 GLN A N 1
ATOM 2205 C CA . GLN A 1 286 ? 23.337 0.525 -23.033 1.00 94.06 286 GLN A CA 1
ATOM 2206 C C . GLN A 1 286 ? 22.009 1.074 -22.480 1.00 94.06 286 GLN A C 1
ATOM 2208 O O . GLN A 1 286 ? 21.470 0.526 -21.520 1.00 94.06 286 GLN A O 1
ATOM 2213 N N . GLU A 1 287 ? 21.446 2.120 -23.092 1.00 94.06 287 GLU A N 1
ATOM 2214 C CA . GLU A 1 287 ? 20.181 2.729 -22.647 1.00 94.06 287 GLU A CA 1
ATOM 2215 C C . GLU A 1 287 ? 19.012 1.729 -22.709 1.00 94.06 287 GLU A C 1
ATOM 2217 O O . GLU A 1 287 ? 18.163 1.696 -21.814 1.00 94.06 287 GLU A O 1
ATOM 2222 N N . ALA A 1 288 ? 19.003 0.843 -23.708 1.00 94.06 288 ALA A N 1
ATOM 2223 C CA . ALA A 1 288 ? 18.048 -0.253 -23.806 1.00 94.06 288 ALA A CA 1
ATOM 2224 C C . ALA A 1 288 ? 18.276 -1.327 -22.721 1.00 94.06 288 ALA A C 1
ATOM 2226 O O . ALA A 1 288 ? 17.308 -1.775 -22.110 1.00 94.06 288 ALA A O 1
ATOM 2227 N N . GLN A 1 289 ? 19.522 -1.694 -22.395 1.00 93.75 289 GLN A N 1
ATOM 2228 C CA . GLN A 1 289 ? 19.825 -2.613 -21.283 1.00 93.75 289 GLN A CA 1
ATOM 2229 C C . GLN A 1 289 ? 19.401 -2.047 -19.916 1.00 93.75 289 GLN A C 1
ATOM 2231 O O . GLN A 1 289 ? 18.814 -2.763 -19.101 1.00 93.75 289 GLN A O 1
ATOM 2236 N N . GLU A 1 290 ? 19.640 -0.758 -19.665 1.00 95.38 290 GLU A N 1
ATOM 2237 C CA . GLU A 1 290 ? 19.200 -0.080 -18.438 1.00 95.38 290 GLU A CA 1
ATOM 2238 C C . GLU A 1 290 ? 17.668 0.016 -18.360 1.00 95.38 290 GLU A C 1
ATOM 2240 O O . GLU A 1 290 ? 17.080 -0.222 -17.298 1.00 95.38 290 GLU A O 1
ATOM 2245 N N . THR A 1 291 ? 17.004 0.259 -19.493 1.00 93.88 291 THR A N 1
ATOM 2246 C CA . THR A 1 291 ? 15.537 0.226 -19.594 1.00 93.88 291 THR A CA 1
ATOM 2247 C C . THR A 1 291 ? 14.997 -1.186 -19.340 1.00 93.88 291 THR A C 1
ATOM 2249 O O . THR A 1 291 ? 14.051 -1.350 -18.571 1.00 93.88 291 THR A O 1
ATOM 2252 N N . LEU A 1 292 ? 15.625 -2.226 -19.904 1.00 93.38 292 LEU A N 1
ATOM 2253 C CA . LEU A 1 292 ? 15.242 -3.626 -19.700 1.00 93.38 292 LEU A CA 1
ATOM 2254 C C . LEU A 1 292 ? 15.342 -4.028 -18.222 1.00 93.38 292 LEU A C 1
ATOM 2256 O O . LEU A 1 292 ? 14.402 -4.624 -17.694 1.00 93.38 292 LEU A O 1
ATOM 2260 N N . ARG A 1 293 ? 16.434 -3.649 -17.540 1.00 93.69 293 ARG A N 1
ATOM 2261 C CA . ARG A 1 293 ? 16.599 -3.848 -16.090 1.00 93.69 293 ARG A CA 1
ATOM 2262 C C . ARG A 1 293 ? 15.507 -3.123 -15.300 1.00 93.69 293 ARG A C 1
ATOM 2264 O O . ARG A 1 293 ? 14.891 -3.719 -14.422 1.00 93.69 293 ARG A O 1
ATOM 2271 N N . THR A 1 294 ? 15.212 -1.872 -15.648 1.00 94.00 294 THR A N 1
ATOM 2272 C CA . THR A 1 294 ? 14.163 -1.078 -14.982 1.00 94.00 294 THR A CA 1
ATOM 2273 C C . THR A 1 294 ? 12.778 -1.722 -15.144 1.00 94.00 294 THR A C 1
ATOM 2275 O O . THR A 1 294 ? 12.021 -1.817 -14.180 1.00 94.00 294 THR A O 1
ATOM 2278 N N . LEU A 1 295 ? 12.463 -2.261 -16.328 1.00 93.06 295 LEU A N 1
ATOM 2279 C CA . LEU A 1 295 ? 11.232 -3.021 -16.591 1.00 93.06 295 LEU A CA 1
ATOM 2280 C C . LEU A 1 295 ? 11.207 -4.406 -15.913 1.00 93.06 295 LEU A C 1
ATOM 2282 O O . LEU A 1 295 ? 10.136 -4.988 -15.733 1.00 93.06 295 LEU A O 1
ATOM 2286 N N . GLN A 1 296 ? 12.358 -4.975 -15.554 1.00 91.44 296 GLN A N 1
ATOM 2287 C CA . GLN A 1 296 ? 12.446 -6.183 -14.723 1.00 91.44 296 GLN A CA 1
ATOM 2288 C C . GLN A 1 296 ? 12.176 -5.859 -13.249 1.00 91.44 296 GLN A C 1
ATOM 2290 O O . GLN A 1 296 ? 11.325 -6.498 -12.635 1.00 91.44 296 GLN A O 1
ATOM 2295 N N . GLU A 1 297 ? 12.817 -4.821 -12.712 1.00 93.31 297 GLU A N 1
ATOM 2296 C CA . GLU A 1 297 ? 12.619 -4.352 -11.335 1.00 93.31 297 GLU A CA 1
ATOM 2297 C C . GLU A 1 297 ? 11.174 -3.881 -11.081 1.00 93.31 297 GLU A C 1
ATOM 2299 O O . GLU A 1 297 ? 10.587 -4.251 -10.065 1.00 93.31 297 GLU A O 1
ATOM 2304 N N . PHE A 1 298 ? 10.566 -3.155 -12.026 1.00 92.62 298 PHE A N 1
ATOM 2305 C CA . PHE A 1 298 ? 9.175 -2.693 -11.935 1.00 92.62 298 PHE A CA 1
ATOM 2306 C C . PHE A 1 298 ? 8.157 -3.841 -11.838 1.00 92.62 298 PHE A C 1
ATOM 2308 O O . PHE A 1 298 ? 7.342 -3.871 -10.923 1.00 92.62 298 PHE A O 1
ATOM 2315 N N . ASP A 1 299 ? 8.206 -4.814 -12.749 1.00 90.06 299 ASP A N 1
ATOM 2316 C CA . ASP A 1 299 ? 7.272 -5.950 -12.742 1.00 90.06 299 ASP A CA 1
ATOM 2317 C C . ASP A 1 299 ? 7.466 -6.836 -11.504 1.00 90.06 299 ASP A C 1
ATOM 2319 O O . ASP A 1 299 ? 6.485 -7.304 -10.943 1.00 90.06 299 ASP A O 1
ATOM 2323 N N . ASN A 1 300 ? 8.703 -7.007 -11.015 1.00 90.75 300 ASN A N 1
ATOM 2324 C CA . ASN A 1 300 ? 8.952 -7.701 -9.747 1.00 90.75 300 ASN A CA 1
ATOM 2325 C C . ASN A 1 300 ? 8.224 -7.008 -8.580 1.00 90.75 300 ASN A C 1
ATOM 2327 O O . ASN A 1 300 ? 7.555 -7.682 -7.798 1.00 90.75 300 ASN A O 1
ATOM 2331 N N . GLN A 1 301 ? 8.281 -5.671 -8.504 1.00 90.88 301 GLN A N 1
ATOM 2332 C CA . GLN A 1 301 ? 7.523 -4.887 -7.518 1.00 90.88 301 GLN A CA 1
ATOM 2333 C C . GLN A 1 301 ? 6.004 -5.006 -7.729 1.00 90.88 301 GLN A C 1
ATOM 2335 O O . GLN A 1 301 ? 5.254 -5.091 -6.756 1.00 90.88 301 GLN A O 1
ATOM 2340 N N . VAL A 1 302 ? 5.530 -5.063 -8.980 1.00 90.31 302 VAL A N 1
ATOM 2341 C CA . VAL A 1 302 ? 4.107 -5.283 -9.296 1.00 90.31 302 VAL A CA 1
ATOM 2342 C C . VAL A 1 302 ? 3.648 -6.685 -8.871 1.00 90.31 302 VAL A C 1
ATOM 2344 O O . VAL A 1 302 ? 2.577 -6.792 -8.277 1.00 90.31 302 VAL A O 1
ATOM 2347 N N . GLN A 1 303 ? 4.442 -7.743 -9.081 1.00 87.81 303 GLN A N 1
ATOM 2348 C CA . GLN A 1 303 ? 4.113 -9.096 -8.605 1.00 87.81 303 GLN A CA 1
ATOM 2349 C C . GLN A 1 303 ? 4.149 -9.195 -7.074 1.00 87.81 303 GLN A C 1
ATOM 2351 O O . GLN A 1 303 ? 3.242 -9.782 -6.485 1.00 87.81 303 GLN A O 1
ATOM 2356 N N . GLU A 1 304 ? 5.147 -8.599 -6.413 1.00 89.44 304 GLU A N 1
ATOM 2357 C CA . GLU A 1 304 ? 5.224 -8.550 -4.945 1.00 89.44 304 GLU A CA 1
ATOM 2358 C C . GLU A 1 304 ? 4.010 -7.815 -4.357 1.00 89.44 304 GLU A C 1
ATOM 2360 O O . GLU A 1 304 ? 3.342 -8.322 -3.454 1.00 89.44 304 GLU A O 1
ATOM 2365 N N . SER A 1 305 ? 3.655 -6.661 -4.929 1.00 86.94 305 SER A N 1
ATOM 2366 C CA . SER A 1 305 ? 2.496 -5.877 -4.502 1.00 86.94 305 SER A CA 1
ATOM 2367 C C . SER A 1 305 ? 1.164 -6.585 -4.799 1.00 86.94 305 SER A C 1
ATOM 2369 O O . SER A 1 305 ? 0.272 -6.576 -3.950 1.00 86.94 305 SER A O 1
ATOM 2371 N N . LYS A 1 306 ? 1.040 -7.286 -5.938 1.00 86.25 306 LYS A N 1
ATOM 2372 C CA . LYS A 1 306 ? -0.110 -8.155 -6.265 1.00 86.25 306 LYS A CA 1
ATOM 2373 C C . LYS A 1 306 ? -0.236 -9.315 -5.268 1.00 86.25 306 LYS A C 1
ATOM 2375 O O . LYS A 1 306 ? -1.340 -9.605 -4.816 1.00 86.25 306 LYS A O 1
ATOM 2380 N N . GLY A 1 307 ? 0.880 -9.925 -4.863 1.00 86.94 307 GLY A N 1
ATOM 2381 C CA . GLY A 1 307 ? 0.920 -10.950 -3.816 1.00 86.94 307 GLY A CA 1
ATOM 2382 C C . GLY A 1 307 ? 0.501 -10.416 -2.443 1.00 86.94 307 GLY A C 1
ATOM 2383 O O . GLY A 1 307 ? -0.315 -11.033 -1.762 1.00 86.94 307 GLY A O 1
ATOM 2384 N N . ALA A 1 308 ? 0.985 -9.234 -2.052 1.00 85.62 308 ALA A N 1
ATOM 2385 C CA . ALA A 1 308 ? 0.571 -8.573 -0.814 1.00 85.62 308 ALA A CA 1
ATOM 2386 C C . ALA A 1 308 ? -0.928 -8.209 -0.813 1.00 85.62 308 ALA A C 1
ATOM 2388 O O . ALA A 1 308 ? -1.611 -8.419 0.191 1.00 85.62 308 ALA A O 1
ATOM 2389 N N . ALA A 1 309 ? -1.458 -7.729 -1.943 1.00 84.56 309 ALA A N 1
ATOM 2390 C CA . ALA A 1 309 ? -2.881 -7.443 -2.125 1.00 84.56 309 ALA A CA 1
ATOM 2391 C C . ALA A 1 309 ? -3.750 -8.715 -2.061 1.00 84.56 309 ALA A C 1
ATOM 2393 O O . ALA A 1 309 ? -4.823 -8.695 -1.455 1.00 84.56 309 ALA A O 1
ATOM 2394 N N . GLN A 1 310 ? -3.275 -9.841 -2.610 1.00 85.50 310 GLN A N 1
ATOM 2395 C CA . GLN A 1 310 ? -3.954 -11.133 -2.477 1.00 85.50 310 GLN A CA 1
ATOM 2396 C C . GLN A 1 310 ? -3.954 -11.627 -1.024 1.00 85.50 310 GLN A C 1
ATOM 2398 O O . GLN A 1 310 ? -5.016 -11.951 -0.507 1.00 85.50 310 GLN A O 1
ATOM 2403 N N . ASN A 1 311 ? -2.818 -11.584 -0.321 1.00 85.94 311 ASN A N 1
ATOM 2404 C CA . ASN A 1 311 ? -2.747 -11.967 1.097 1.00 85.94 311 ASN A CA 1
ATOM 2405 C C . ASN A 1 311 ? -3.689 -11.114 1.979 1.00 85.94 311 ASN A C 1
ATOM 2407 O O . ASN A 1 311 ? -4.267 -11.606 2.952 1.00 85.94 311 ASN A O 1
ATOM 2411 N N . ALA A 1 312 ? -3.879 -9.835 1.633 1.00 81.69 312 ALA A N 1
ATOM 2412 C CA . ALA A 1 312 ? -4.843 -8.958 2.295 1.00 81.69 312 ALA A CA 1
ATOM 2413 C C . ALA A 1 312 ? -6.306 -9.345 1.990 1.00 81.69 312 ALA A C 1
ATOM 2415 O O . ALA A 1 312 ? -7.145 -9.284 2.888 1.00 81.69 312 ALA A O 1
ATOM 2416 N N . LEU A 1 313 ? -6.615 -9.793 0.766 1.00 84.38 313 LEU A N 1
ATOM 2417 C CA . LEU A 1 313 ? -7.923 -10.365 0.416 1.00 84.38 313 LEU A CA 1
ATOM 2418 C C . LEU A 1 313 ? -8.176 -11.705 1.120 1.00 84.38 313 LEU A C 1
ATOM 2420 O O . LEU A 1 313 ? -9.268 -11.913 1.644 1.00 84.38 313 LEU A O 1
ATOM 2424 N N . ASP A 1 314 ? -7.170 -12.570 1.220 1.00 87.31 314 ASP A N 1
ATOM 2425 C CA . ASP A 1 314 ? -7.260 -13.860 1.917 1.00 87.31 314 ASP A CA 1
ATOM 2426 C C . ASP A 1 314 ? -7.473 -13.685 3.436 1.00 87.31 314 ASP A C 1
ATOM 2428 O O . ASP A 1 314 ? -7.999 -14.574 4.105 1.00 87.31 314 ASP A O 1
ATOM 2432 N N . SER A 1 315 ? -7.145 -12.502 3.971 1.00 87.75 315 SER A N 1
ATOM 2433 C CA . SER A 1 315 ? -7.425 -12.095 5.356 1.00 87.75 315 SER A CA 1
ATOM 2434 C C . SER A 1 315 ? -8.866 -11.592 5.576 1.00 87.75 315 SER A C 1
ATOM 2436 O O . SER A 1 315 ? -9.332 -11.541 6.716 1.00 87.75 315 SER A O 1
ATOM 2438 N N . VAL A 1 316 ? -9.610 -11.233 4.517 1.00 87.00 316 VAL A N 1
ATOM 2439 C CA . VAL A 1 316 ? -10.985 -10.693 4.621 1.00 87.00 316 VAL A CA 1
ATOM 2440 C C . VAL A 1 316 ? -11.949 -11.640 5.352 1.00 87.00 316 VAL A C 1
ATOM 2442 O O . VAL A 1 316 ? -12.662 -11.149 6.230 1.00 87.00 316 VAL A O 1
ATOM 2445 N N . PRO A 1 317 ? -11.980 -12.966 5.095 1.00 88.38 317 PRO A N 1
ATOM 2446 C CA . PRO A 1 317 ? -12.861 -13.880 5.823 1.00 88.38 317 PRO A CA 1
ATOM 2447 C C . PRO A 1 317 ? -12.564 -13.942 7.327 1.00 88.38 317 PRO A C 1
ATOM 2449 O O . PRO A 1 317 ? -13.493 -14.072 8.125 1.00 88.38 317 PRO A O 1
ATOM 2452 N N . GLU A 1 318 ? -11.298 -13.806 7.741 1.00 88.88 318 GLU A N 1
ATOM 2453 C CA . GLU A 1 318 ? -10.954 -13.726 9.164 1.00 88.88 318 GLU A CA 1
ATOM 2454 C C . GLU A 1 318 ? -11.403 -12.393 9.773 1.00 88.88 318 GLU A C 1
ATOM 2456 O O . GLU A 1 318 ? -11.988 -12.396 10.854 1.00 88.88 318 GLU A O 1
ATOM 2461 N N . ILE A 1 319 ? -11.233 -11.269 9.067 1.00 86.06 319 ILE A N 1
ATOM 2462 C CA . ILE A 1 319 ? -11.738 -9.962 9.520 1.00 86.06 319 ILE A CA 1
ATOM 2463 C C . ILE A 1 319 ? -13.267 -10.001 9.681 1.00 86.06 319 ILE A C 1
ATOM 2465 O O . ILE A 1 319 ? -13.780 -9.571 10.713 1.00 86.06 319 ILE A O 1
ATOM 2469 N N . GLN A 1 320 ? -14.002 -10.590 8.730 1.00 87.69 320 GLN A N 1
ATOM 2470 C CA . GLN A 1 320 ? -15.454 -10.794 8.849 1.00 87.69 320 GLN A CA 1
ATOM 2471 C C . GLN A 1 320 ? -15.813 -11.670 10.057 1.00 87.69 320 GLN A C 1
ATOM 2473 O O . GLN A 1 320 ? -16.742 -11.349 10.797 1.00 87.69 320 GLN A O 1
ATOM 2478 N N . ARG A 1 321 ? -15.054 -12.747 10.302 1.00 90.75 321 ARG A N 1
ATOM 2479 C CA . ARG A 1 321 ? -15.244 -13.616 11.472 1.00 90.75 321 ARG A CA 1
ATOM 2480 C C . ARG A 1 321 ? -14.961 -12.882 12.788 1.00 90.75 321 ARG A C 1
ATOM 2482 O O . ARG A 1 321 ? -15.662 -13.116 13.766 1.00 90.75 321 ARG A O 1
ATOM 2489 N N . LEU A 1 322 ? -13.961 -12.000 12.827 1.00 88.81 322 LEU A N 1
ATOM 2490 C CA . LEU A 1 322 ? -13.607 -11.197 14.002 1.00 88.81 322 LEU A CA 1
ATOM 2491 C C . LEU A 1 322 ? -14.644 -10.105 14.299 1.00 88.81 322 LEU A C 1
ATOM 2493 O O . LEU A 1 322 ? -14.960 -9.889 15.469 1.00 88.81 322 LEU A O 1
ATOM 2497 N N . ILE A 1 323 ? -15.207 -9.472 13.264 1.00 86.44 323 ILE A N 1
ATOM 2498 C CA . ILE A 1 323 ? -16.333 -8.533 13.389 1.00 86.44 323 ILE A CA 1
ATOM 2499 C C . ILE A 1 323 ? -17.559 -9.269 13.951 1.00 86.44 323 ILE A C 1
ATOM 2501 O O . ILE A 1 323 ? -18.058 -8.886 15.007 1.00 86.44 323 ILE A O 1
ATOM 2505 N N . ALA A 1 324 ? -17.953 -10.400 13.356 1.00 89.00 324 ALA A N 1
ATOM 2506 C CA . ALA A 1 324 ? -19.074 -11.205 13.845 1.00 89.00 324 ALA A CA 1
ATOM 2507 C C . ALA A 1 324 ? -18.854 -11.737 15.279 1.00 89.00 324 ALA A C 1
ATOM 2509 O O . ALA A 1 324 ? -19.779 -11.747 16.095 1.00 89.00 324 ALA A O 1
ATOM 2510 N N . ASP A 1 325 ? -17.631 -12.146 15.634 1.00 91.00 325 ASP A N 1
ATOM 2511 C CA . ASP A 1 325 ? -17.250 -12.497 17.010 1.00 91.00 325 ASP A CA 1
ATOM 2512 C C . ASP A 1 325 ? -17.442 -11.311 17.975 1.00 91.00 325 ASP A C 1
ATOM 2514 O O . ASP A 1 325 ? -17.838 -11.515 19.126 1.00 91.00 325 ASP A O 1
ATOM 2518 N N . ALA A 1 326 ? -17.119 -10.086 17.544 1.00 87.88 326 ALA A N 1
ATOM 2519 C CA . ALA A 1 326 ? -17.230 -8.869 18.345 1.00 87.88 326 ALA A CA 1
ATOM 2520 C C . ALA A 1 326 ? -18.691 -8.423 18.516 1.00 87.88 326 ALA A C 1
ATOM 2522 O O . ALA A 1 326 ? -19.099 -8.138 19.642 1.00 87.88 326 ALA A O 1
ATOM 2523 N N . GLU A 1 327 ? -19.499 -8.454 17.457 1.00 87.94 327 GLU A N 1
ATOM 2524 C CA . GLU A 1 327 ? -20.950 -8.212 17.491 1.00 87.94 327 GLU A CA 1
ATOM 2525 C C . GLU A 1 327 ? -21.643 -9.192 18.454 1.00 87.94 327 GLU A C 1
ATOM 2527 O O . GLU A 1 327 ? -22.327 -8.783 19.396 1.00 87.94 327 GLU A O 1
ATOM 2532 N N . ASN A 1 328 ? -21.374 -10.498 18.312 1.00 91.06 328 ASN A N 1
ATOM 2533 C CA . ASN A 1 328 ? -21.938 -11.536 19.182 1.00 91.06 328 ASN A CA 1
ATOM 2534 C C . ASN A 1 328 ? -21.533 -11.364 20.656 1.00 91.06 328 ASN A C 1
ATOM 2536 O O . ASN A 1 328 ? -22.357 -11.577 21.554 1.00 91.06 328 ASN A O 1
ATOM 2540 N N . LYS A 1 329 ? -20.286 -10.959 20.936 1.00 91.56 329 LYS A N 1
ATOM 2541 C CA . LYS A 1 329 ? -19.832 -10.630 22.301 1.00 91.56 329 LYS A CA 1
ATOM 2542 C C . LYS A 1 329 ? -20.526 -9.372 22.827 1.00 91.56 329 LYS A C 1
ATOM 2544 O O . LYS A 1 329 ? -20.993 -9.387 23.964 1.00 91.56 329 LYS A O 1
ATOM 2549 N N . THR A 1 330 ? -20.674 -8.339 22.002 1.00 88.31 330 THR A N 1
ATOM 2550 C CA . THR A 1 330 ? -21.300 -7.057 22.367 1.00 88.31 330 THR A CA 1
ATOM 2551 C C . THR A 1 330 ? -22.789 -7.228 22.677 1.00 88.31 330 THR A C 1
ATOM 2553 O O . THR A 1 330 ? -23.223 -6.851 23.764 1.00 88.31 330 THR A O 1
ATOM 2556 N N . HIS A 1 331 ? -23.556 -7.935 21.838 1.00 89.00 331 HIS A N 1
ATOM 2557 C CA . HIS A 1 331 ? -24.944 -8.320 22.143 1.00 89.00 331 HIS A CA 1
ATOM 2558 C C . HIS A 1 331 ? -25.075 -9.236 23.372 1.00 89.00 331 HIS A C 1
ATOM 2560 O O . HIS A 1 331 ? -26.110 -9.261 24.041 1.00 89.00 331 HIS A O 1
ATOM 2566 N N . SER A 1 332 ? -24.058 -10.041 23.684 1.00 90.12 332 SER A N 1
ATOM 2567 C CA . SER A 1 332 ? -24.074 -10.894 24.881 1.00 90.12 332 SER A CA 1
ATOM 2568 C C . SER A 1 332 ? -23.795 -10.091 26.153 1.00 90.12 332 SER A C 1
ATOM 2570 O O . SER A 1 332 ? -24.492 -10.284 27.147 1.00 90.12 332 SER A O 1
ATOM 2572 N N . ALA A 1 333 ? -22.871 -9.128 26.099 1.00 89.06 333 ALA A N 1
ATOM 2573 C CA . ALA A 1 333 ? -22.647 -8.154 27.164 1.00 89.06 333 ALA A CA 1
ATOM 2574 C C . ALA A 1 333 ? -23.880 -7.259 27.381 1.00 89.06 333 ALA A C 1
ATOM 2576 O O . ALA A 1 333 ? -24.318 -7.095 28.515 1.00 89.06 333 ALA A O 1
ATOM 2577 N N . GLN A 1 334 ? -24.503 -6.768 26.305 1.00 87.50 334 GLN A N 1
ATOM 2578 C CA . GLN A 1 334 ? -25.734 -5.972 26.345 1.00 87.50 334 GLN A CA 1
ATOM 2579 C C . GLN A 1 334 ? -26.883 -6.726 27.040 1.00 87.50 334 GLN A C 1
ATOM 2581 O O . GLN A 1 334 ? -27.530 -6.182 27.932 1.00 87.50 334 GLN A O 1
ATOM 2586 N N . ARG A 1 335 ? -27.103 -8.006 26.700 1.00 89.50 335 ARG A N 1
ATOM 2587 C CA . ARG A 1 335 ? -28.112 -8.856 27.363 1.00 89.50 335 ARG A CA 1
ATOM 2588 C C . ARG A 1 335 ? -27.785 -9.129 28.835 1.00 89.50 335 ARG A C 1
ATOM 2590 O O . ARG A 1 335 ? -28.693 -9.131 29.663 1.00 89.50 335 ARG A O 1
ATOM 2597 N N . ALA A 1 336 ? -26.511 -9.340 29.171 1.00 89.19 336 ALA A N 1
ATOM 2598 C CA . ALA A 1 336 ? -26.081 -9.530 30.556 1.00 89.19 336 ALA A CA 1
ATOM 2599 C C . ALA A 1 336 ? -26.269 -8.256 31.400 1.00 89.19 336 ALA A C 1
ATOM 2601 O O . ALA A 1 336 ? -26.745 -8.339 32.531 1.00 89.19 336 ALA A O 1
ATOM 2602 N N . LEU A 1 337 ? -25.960 -7.083 30.837 1.00 88.56 337 LEU A N 1
ATOM 2603 C CA . LEU A 1 337 ? -26.166 -5.784 31.477 1.00 88.56 337 LEU A CA 1
ATOM 2604 C C . LEU A 1 337 ? -27.650 -5.442 31.627 1.00 88.56 337 LEU A C 1
ATOM 2606 O O . LEU A 1 337 ? -28.032 -5.001 32.702 1.00 88.56 337 LEU A O 1
ATOM 2610 N N . GLN A 1 338 ? -28.508 -5.733 30.643 1.00 87.88 338 GLN A N 1
ATOM 2611 C CA . GLN A 1 338 ? -29.962 -5.601 30.820 1.00 87.88 338 GLN A CA 1
ATOM 2612 C C . GLN A 1 338 ? -30.455 -6.462 31.995 1.00 87.88 338 GLN A C 1
ATOM 2614 O O . GLN A 1 338 ? -31.162 -5.975 32.871 1.00 87.88 338 GLN A O 1
ATOM 2619 N N . GLY A 1 339 ? -29.997 -7.716 32.089 1.00 88.12 339 GLY A N 1
ATOM 2620 C CA . GLY A 1 339 ? -30.271 -8.567 33.251 1.00 88.12 339 GLY A CA 1
ATOM 2621 C C . GLY A 1 339 ? -29.722 -8.009 34.575 1.00 88.12 339 GLY A C 1
ATOM 2622 O O . GLY A 1 339 ? -30.262 -8.322 35.637 1.00 88.12 339 GLY A O 1
ATOM 2623 N N . ALA A 1 340 ? -28.680 -7.175 34.538 1.00 87.12 340 ALA A N 1
ATOM 2624 C CA . ALA A 1 340 ? -28.164 -6.460 35.702 1.00 87.12 340 ALA A CA 1
ATOM 2625 C C . ALA A 1 340 ? -29.022 -5.232 36.066 1.00 87.12 340 ALA A C 1
ATOM 2627 O O . ALA A 1 340 ? -29.319 -5.083 37.250 1.00 87.12 340 ALA A O 1
ATOM 2628 N N . VAL A 1 341 ? -29.495 -4.433 35.093 1.00 85.69 341 VAL A N 1
ATOM 2629 C CA . VAL A 1 341 ? -30.485 -3.349 35.313 1.00 85.69 341 VAL A CA 1
ATOM 2630 C C . VAL A 1 341 ? -31.725 -3.916 35.993 1.00 85.69 341 VAL A C 1
ATOM 2632 O O . VAL A 1 341 ? -32.084 -3.497 37.090 1.00 85.69 341 VAL A O 1
ATOM 2635 N N . ASP A 1 342 ? -32.321 -4.948 35.395 1.00 87.31 342 ASP A N 1
ATOM 2636 C CA . ASP A 1 342 ? -33.509 -5.633 35.900 1.00 87.31 342 ASP A CA 1
ATOM 2637 C C . ASP A 1 342 ? -33.348 -6.105 37.361 1.00 87.31 342 ASP A C 1
ATOM 2639 O O . ASP A 1 342 ? -34.302 -6.092 38.143 1.00 87.31 342 ASP A O 1
ATOM 2643 N N . ASN A 1 343 ? -32.145 -6.551 37.742 1.00 88.31 343 ASN A N 1
ATOM 2644 C CA . ASN A 1 343 ? -31.831 -6.989 39.103 1.00 88.31 343 ASN A CA 1
ATOM 2645 C C . ASN A 1 343 ? -31.573 -5.819 40.064 1.00 88.31 343 ASN A C 1
ATOM 2647 O O . ASN A 1 343 ? -32.062 -5.864 41.193 1.00 88.31 343 ASN A O 1
ATOM 2651 N N . ALA A 1 344 ? -30.844 -4.785 39.635 1.00 85.88 344 ALA A N 1
ATOM 2652 C CA . ALA A 1 344 ? -30.597 -3.577 40.421 1.00 85.88 344 ALA A CA 1
ATOM 2653 C C . ALA A 1 344 ? -31.917 -2.864 40.747 1.00 85.88 344 ALA A C 1
ATOM 2655 O O . ALA A 1 344 ? -32.206 -2.606 41.915 1.00 85.88 344 ALA A O 1
ATOM 2656 N N . GLN A 1 345 ? -32.771 -2.693 39.737 1.00 85.94 345 GLN A N 1
ATOM 2657 C CA . GLN A 1 345 ? -34.101 -2.114 39.865 1.00 85.94 345 GLN A CA 1
ATOM 2658 C C . GLN A 1 345 ? -34.986 -2.926 40.822 1.00 85.94 345 GLN A C 1
ATOM 2660 O O . GLN A 1 345 ? -35.513 -2.371 41.784 1.00 85.94 345 GLN A O 1
ATOM 2665 N N . ARG A 1 346 ? -35.069 -4.259 40.666 1.00 88.25 346 ARG A N 1
ATOM 2666 C CA . ARG A 1 346 ? -35.788 -5.117 41.633 1.00 88.25 346 ARG A CA 1
ATOM 2667 C C . ARG A 1 346 ? -35.247 -4.985 43.059 1.00 88.25 346 ARG A C 1
ATOM 2669 O O . ARG A 1 346 ? -36.037 -4.984 44.003 1.00 88.25 346 ARG A O 1
ATOM 2676 N N . ALA A 1 347 ? -33.930 -4.880 43.239 1.00 87.50 347 ALA A N 1
ATOM 2677 C CA . ALA A 1 347 ? -33.312 -4.729 44.555 1.00 87.50 347 ALA A CA 1
ATOM 2678 C C . ALA A 1 347 ? -33.604 -3.354 45.183 1.00 87.50 347 ALA A C 1
ATOM 2680 O O . ALA A 1 347 ? -33.910 -3.283 46.375 1.00 87.50 347 ALA A O 1
ATOM 2681 N N . ARG A 1 348 ? -33.569 -2.278 44.386 1.00 85.06 348 ARG A N 1
ATOM 2682 C CA . ARG A 1 348 ? -33.952 -0.916 44.785 1.00 85.06 348 ARG A CA 1
ATOM 2683 C C . ARG A 1 348 ? -35.409 -0.861 45.228 1.00 85.06 348 ARG A C 1
ATOM 2685 O O . ARG A 1 348 ? -35.693 -0.412 46.336 1.00 85.06 348 ARG A O 1
ATOM 2692 N N . ASP A 1 349 ? -36.303 -1.370 44.387 1.00 87.69 349 ASP A N 1
ATOM 2693 C CA . ASP A 1 349 ? -37.742 -1.334 44.615 1.00 87.69 349 ASP A CA 1
ATOM 2694 C C . ASP A 1 349 ? -38.094 -2.180 45.860 1.00 87.69 349 ASP A C 1
ATOM 2696 O O . ASP A 1 349 ? -38.814 -1.709 46.736 1.00 87.69 349 ASP A O 1
ATOM 2700 N N . THR A 1 350 ? -37.469 -3.357 46.036 1.00 89.06 350 THR A N 1
ATOM 2701 C CA . THR A 1 350 ? -37.579 -4.184 47.263 1.00 89.06 350 THR A CA 1
ATOM 2702 C C . THR A 1 350 ? -37.057 -3.461 48.511 1.00 89.06 350 THR A C 1
ATOM 2704 O O . THR A 1 350 ? -37.640 -3.588 49.588 1.00 89.06 350 THR A O 1
ATOM 2707 N N . ALA A 1 351 ? -35.968 -2.692 48.403 1.00 86.56 351 ALA A N 1
ATOM 2708 C CA . ALA A 1 351 ? -35.416 -1.934 49.526 1.00 86.56 351 ALA A CA 1
ATOM 2709 C C . ALA A 1 351 ? -36.311 -0.748 49.932 1.00 86.56 351 ALA A C 1
ATOM 2711 O O . ALA A 1 351 ? -36.443 -0.474 51.126 1.00 86.56 351 ALA A O 1
ATOM 2712 N N . GLN A 1 352 ? -36.957 -0.077 48.970 1.00 87.75 352 GLN A N 1
ATOM 2713 C CA . GLN A 1 352 ? -37.982 0.935 49.254 1.00 87.75 352 GLN A CA 1
ATOM 2714 C C . GLN A 1 352 ? -39.216 0.306 49.909 1.00 87.75 352 GLN A C 1
ATOM 2716 O O . GLN A 1 352 ? -39.691 0.819 50.922 1.00 87.75 352 GLN A O 1
ATOM 2721 N N . ASP A 1 353 ? -39.679 -0.833 49.387 1.00 88.44 353 ASP A N 1
ATOM 2722 C CA . ASP A 1 353 ? -40.793 -1.600 49.950 1.00 88.44 353 ASP A CA 1
ATOM 2723 C C . ASP A 1 353 ? -40.513 -2.002 51.405 1.00 88.44 353 ASP A C 1
ATOM 2725 O O . ASP A 1 353 ? -41.345 -1.781 52.282 1.00 88.44 353 ASP A O 1
ATOM 2729 N N . ALA A 1 354 ? -39.317 -2.521 51.694 1.00 89.12 354 ALA A N 1
ATOM 2730 C CA . ALA A 1 354 ? -38.921 -2.903 53.046 1.00 89.12 354 ALA A CA 1
ATOM 2731 C C . ALA A 1 354 ? -38.819 -1.701 54.003 1.00 89.12 354 ALA A C 1
ATOM 2733 O O . ALA A 1 354 ? -39.171 -1.821 55.180 1.00 89.12 354 ALA A O 1
ATOM 2734 N N . GLN A 1 355 ? -38.381 -0.536 53.512 1.00 86.88 355 GLN A N 1
ATOM 2735 C CA . GLN A 1 355 ? -38.355 0.691 54.307 1.00 86.88 355 GLN A CA 1
ATOM 2736 C C . GLN A 1 355 ? -39.779 1.164 54.648 1.00 86.88 355 GLN A C 1
ATOM 2738 O O . GLN A 1 355 ? -40.100 1.324 55.825 1.00 86.88 355 GLN A O 1
ATOM 2743 N N . GLN A 1 356 ? -40.637 1.348 53.643 1.00 85.50 356 GLN A N 1
ATOM 2744 C CA . GLN A 1 356 ? -41.976 1.921 53.827 1.00 85.50 356 GLN A CA 1
ATOM 2745 C C . GLN A 1 356 ? -42.951 0.952 54.507 1.00 85.50 356 GLN A C 1
ATOM 2747 O O . GLN A 1 356 ? -43.718 1.351 55.382 1.00 85.50 356 GLN A O 1
ATOM 2752 N N . LYS A 1 357 ? -42.934 -0.332 54.129 1.00 85.88 357 LYS A N 1
ATOM 2753 C CA . LYS A 1 357 ? -43.889 -1.323 54.649 1.00 85.88 357 LYS A CA 1
ATOM 2754 C C . LYS A 1 357 ? -43.471 -1.879 56.000 1.00 85.88 357 LYS A C 1
ATOM 2756 O O . LYS A 1 357 ? -44.338 -2.061 56.837 1.00 85.88 357 LYS A O 1
ATOM 2761 N N . TYR A 1 358 ? -42.184 -2.140 56.238 1.00 87.44 358 TYR A N 1
ATOM 2762 C CA . TYR A 1 358 ? -41.752 -2.795 57.479 1.00 87.44 358 TYR A CA 1
ATOM 2763 C C . TYR A 1 358 ? -41.056 -1.847 58.452 1.00 87.44 358 TYR A C 1
ATOM 2765 O O . TYR A 1 358 ? -41.453 -1.794 59.612 1.00 87.44 358 TYR A O 1
ATOM 2773 N N . ALA A 1 359 ? -40.053 -1.075 58.021 1.00 87.44 359 ALA A N 1
ATOM 2774 C CA . ALA A 1 359 ? -39.307 -0.223 58.953 1.00 87.44 359 ALA A CA 1
ATOM 2775 C C . ALA A 1 359 ? -40.152 0.950 59.488 1.00 87.44 359 ALA A C 1
ATOM 2777 O O . ALA A 1 359 ? -40.127 1.231 60.687 1.00 87.44 359 ALA A O 1
ATOM 2778 N N . GLU A 1 360 ? -40.929 1.611 58.628 1.00 89.00 360 GLU A N 1
ATOM 2779 C CA . GLU A 1 360 ? -41.793 2.727 59.028 1.00 89.00 360 GLU A CA 1
ATOM 2780 C C . GLU A 1 360 ? -43.018 2.252 59.834 1.00 89.00 360 GLU A C 1
ATOM 2782 O O . GLU A 1 360 ? -43.318 2.861 60.862 1.00 89.00 360 GLU A O 1
ATOM 2787 N N . GLN A 1 361 ? -43.658 1.127 59.473 1.00 89.56 361 GLN A N 1
ATOM 2788 C CA . GLN A 1 361 ? -44.746 0.545 60.281 1.00 89.56 361 GLN A CA 1
ATOM 2789 C C . GLN A 1 361 ? -44.255 0.053 61.647 1.00 89.56 361 GLN A C 1
ATOM 2791 O O . GLN A 1 361 ? -44.815 0.459 62.660 1.00 89.56 361 GLN A O 1
ATOM 2796 N N . ALA A 1 362 ? -43.167 -0.723 61.715 1.00 89.75 362 ALA A N 1
ATOM 2797 C CA . ALA A 1 362 ? -42.627 -1.197 62.993 1.00 89.75 362 ALA A CA 1
ATOM 2798 C C . ALA A 1 362 ? -42.170 -0.041 63.904 1.00 89.75 362 ALA A C 1
ATOM 2800 O O . ALA A 1 362 ? -42.278 -0.137 65.125 1.00 89.75 362 ALA A O 1
ATOM 2801 N N . SER A 1 363 ? -41.704 1.077 63.332 1.00 91.81 363 SER A N 1
ATOM 2802 C CA . SER A 1 363 ? -41.401 2.303 64.085 1.00 91.81 363 SER A CA 1
ATOM 2803 C C . SER A 1 363 ? -42.667 2.965 64.656 1.00 91.81 363 SER A C 1
ATOM 2805 O O . SER A 1 363 ? -42.674 3.396 65.811 1.00 91.81 363 SER A O 1
ATOM 2807 N N . GLN A 1 364 ? -43.765 2.995 63.891 1.00 91.12 364 GLN A N 1
ATOM 2808 C CA . GLN A 1 364 ? -45.063 3.493 64.365 1.00 91.12 364 GLN A CA 1
ATOM 2809 C C . GLN A 1 364 ? -45.669 2.580 65.441 1.00 91.12 364 GLN A C 1
ATOM 2811 O O . GLN A 1 364 ? -46.085 3.077 66.487 1.00 91.12 364 GLN A O 1
ATOM 2816 N N . GLU A 1 365 ? -45.668 1.262 65.233 1.00 90.31 365 GLU A N 1
ATOM 2817 C CA . GLU A 1 365 ? -46.138 0.267 66.206 1.00 90.31 365 GLU A CA 1
ATOM 2818 C C . GLU A 1 365 ? -45.317 0.310 67.499 1.00 90.31 365 GLU A C 1
ATOM 2820 O O . GLU A 1 365 ? -45.890 0.368 68.584 1.00 90.31 365 GLU A O 1
ATOM 2825 N N . ALA A 1 366 ? -43.984 0.381 67.417 1.00 90.62 366 ALA A N 1
ATOM 2826 C CA . ALA A 1 366 ? -43.129 0.551 68.591 1.00 90.62 366 ALA A CA 1
ATOM 2827 C C . ALA A 1 366 ? -43.421 1.865 69.339 1.00 90.62 366 ALA A C 1
ATOM 2829 O O . ALA A 1 366 ? -43.385 1.891 70.571 1.00 90.62 366 ALA A O 1
ATOM 2830 N N . GLY A 1 367 ? -43.761 2.941 68.619 1.00 91.75 367 GLY A N 1
ATOM 2831 C CA . GLY A 1 367 ? -44.236 4.197 69.204 1.00 91.75 367 GLY A CA 1
ATOM 2832 C C . GLY A 1 367 ? -45.578 4.051 69.932 1.00 91.75 367 GLY A C 1
ATOM 2833 O O . GLY A 1 367 ? -45.711 4.517 71.063 1.00 91.75 367 GLY A O 1
ATOM 2834 N N . GLN A 1 368 ? -46.548 3.356 69.329 1.00 92.75 368 GLN A N 1
ATOM 2835 C CA . GLN A 1 368 ? -47.851 3.069 69.944 1.00 92.75 368 GLN A CA 1
ATOM 2836 C C . GLN A 1 368 ? -47.713 2.171 71.181 1.00 92.75 368 GLN A C 1
ATOM 2838 O O . GLN A 1 368 ? -48.289 2.477 72.221 1.00 92.75 368 GLN A O 1
ATOM 2843 N N . ILE A 1 369 ? -46.894 1.116 71.110 1.00 92.31 369 ILE A N 1
ATOM 2844 C CA . ILE A 1 369 ? -46.594 0.222 72.238 1.00 92.31 369 ILE A CA 1
ATOM 2845 C C . ILE A 1 369 ? -45.877 0.989 73.356 1.00 92.31 369 ILE A C 1
ATOM 2847 O O . ILE A 1 369 ? -46.231 0.832 74.523 1.00 92.31 369 ILE A O 1
ATOM 2851 N N . GLN A 1 370 ? -44.911 1.858 73.030 1.00 92.44 370 GLN A N 1
ATOM 2852 C CA . GLN A 1 370 ? -44.256 2.707 74.030 1.00 92.44 370 GLN A CA 1
ATOM 2853 C C . GLN A 1 370 ? -45.250 3.663 74.703 1.00 92.44 370 GLN A C 1
ATOM 2855 O O . GLN A 1 370 ? -45.120 3.910 75.902 1.00 92.44 370 GLN A O 1
ATOM 2860 N N . GLN A 1 371 ? -46.225 4.199 73.964 1.00 92.75 371 GLN A N 1
ATOM 2861 C CA . GLN A 1 371 ? -47.238 5.079 74.539 1.00 92.75 371 GLN A CA 1
ATOM 2862 C C . GLN A 1 371 ? -48.225 4.303 75.419 1.00 92.75 371 GLN A C 1
ATOM 2864 O O . GLN A 1 371 ? -48.330 4.618 76.600 1.00 92.75 371 GLN A O 1
ATOM 2869 N N . GLY A 1 372 ? -48.821 3.216 74.921 1.00 92.44 372 GLY A N 1
ATOM 2870 C CA . GLY A 1 372 ? -49.710 2.363 75.717 1.00 92.44 372 GLY A CA 1
ATOM 2871 C C . GLY A 1 372 ? -49.041 1.820 76.986 1.00 92.44 372 GLY A C 1
ATOM 2872 O O . GLY A 1 372 ? -49.653 1.803 78.046 1.00 92.44 372 GLY A O 1
ATOM 2873 N N . ALA A 1 373 ? -47.747 1.483 76.934 1.00 91.94 373 ALA A N 1
ATOM 2874 C CA . ALA A 1 373 ? -46.984 1.078 78.117 1.00 91.94 373 ALA A CA 1
ATOM 2875 C C . ALA A 1 373 ? -46.767 2.213 79.143 1.00 91.94 373 ALA A C 1
ATOM 2877 O O . ALA A 1 373 ? -46.617 1.929 80.333 1.00 91.94 373 ALA A O 1
ATOM 2878 N N . ARG A 1 374 ? -46.755 3.489 78.726 1.00 92.44 374 ARG A N 1
ATOM 2879 C CA . ARG A 1 374 ? -46.787 4.639 79.653 1.00 92.44 374 ARG A CA 1
ATOM 2880 C C . ARG A 1 374 ? -48.173 4.812 80.261 1.00 92.44 374 ARG A C 1
ATOM 2882 O O . ARG A 1 374 ? -48.265 5.047 81.462 1.00 92.44 374 ARG A O 1
ATOM 2889 N N . ASP A 1 375 ? -49.214 4.668 79.451 1.00 93.12 375 ASP A N 1
ATOM 2890 C CA . ASP A 1 375 ? -50.601 4.875 79.869 1.00 93.12 375 ASP A CA 1
ATOM 2891 C C . ASP A 1 375 ? -51.024 3.791 80.881 1.00 93.12 375 ASP A C 1
ATOM 2893 O O . ASP A 1 375 ? -51.441 4.113 81.991 1.00 93.12 375 ASP A O 1
ATOM 2897 N N . THR A 1 376 ? -50.752 2.511 80.591 1.00 92.81 376 THR A N 1
ATOM 2898 C CA . THR A 1 376 ? -50.929 1.396 81.543 1.00 92.81 376 THR A CA 1
ATOM 2899 C C . THR A 1 376 ? -50.064 1.550 82.799 1.00 92.81 376 THR A C 1
ATOM 2901 O O . THR A 1 376 ? -50.487 1.154 83.884 1.00 92.81 376 THR A O 1
ATOM 2904 N N . LYS A 1 377 ? -48.860 2.140 82.705 1.00 94.06 377 LYS A N 1
ATOM 2905 C CA . LYS A 1 377 ? -48.054 2.445 83.900 1.00 94.06 377 LYS A CA 1
ATOM 2906 C C . LYS A 1 377 ? -48.736 3.500 84.779 1.00 94.06 377 LYS A C 1
ATOM 2908 O O . LYS A 1 377 ? -48.719 3.343 85.996 1.00 94.06 377 LYS A O 1
ATOM 2913 N N . ALA A 1 378 ? -49.312 4.546 84.187 1.00 93.31 378 ALA A N 1
ATOM 2914 C CA . ALA A 1 378 ? -50.014 5.590 84.930 1.00 93.31 378 ALA A CA 1
ATOM 2915 C C . ALA A 1 378 ? -51.276 5.042 85.619 1.00 93.31 378 ALA A C 1
ATOM 2917 O O . ALA A 1 378 ? -51.458 5.265 86.813 1.00 93.31 378 ALA A O 1
ATOM 2918 N N . GLU A 1 379 ? -52.079 4.241 84.912 1.00 92.19 379 GLU A N 1
ATOM 2919 C CA . GLU A 1 379 ? -53.261 3.562 85.469 1.00 92.19 379 GLU A CA 1
ATOM 2920 C C . GLU A 1 379 ? -52.885 2.587 86.605 1.00 92.19 379 GLU A C 1
ATOM 2922 O O . GLU A 1 379 ? -53.550 2.532 87.638 1.00 92.19 379 GLU A O 1
ATOM 2927 N N . ALA A 1 380 ? -51.761 1.870 86.480 1.00 91.38 380 ALA A N 1
ATOM 2928 C CA . ALA A 1 380 ? -51.241 1.015 87.549 1.00 91.38 380 ALA A CA 1
ATOM 2929 C C . ALA A 1 380 ? -50.706 1.803 88.765 1.00 91.38 380 ALA A C 1
ATOM 2931 O O . ALA A 1 380 ? -50.752 1.299 89.889 1.00 91.38 380 ALA A O 1
ATOM 2932 N N . GLU A 1 381 ? -50.203 3.027 88.571 1.00 92.31 381 GLU A N 1
ATOM 2933 C CA . GLU A 1 381 ? -49.816 3.925 89.667 1.00 92.31 381 GLU A CA 1
ATOM 2934 C C . GLU A 1 381 ? -51.048 4.515 90.377 1.00 92.31 381 GLU A C 1
ATOM 2936 O O . GLU A 1 381 ? -51.059 4.556 91.607 1.00 92.31 381 GLU A O 1
ATOM 2941 N N . GLU A 1 382 ? -52.110 4.861 89.642 1.00 91.19 382 GLU A N 1
ATOM 2942 C CA . GLU A 1 382 ? -53.401 5.290 90.204 1.00 91.19 382 GLU A CA 1
ATOM 2943 C C . GLU A 1 382 ? -54.078 4.161 91.003 1.00 91.19 382 GLU A C 1
ATOM 2945 O O . GLU A 1 382 ? -54.411 4.346 92.175 1.00 91.19 382 GLU A O 1
ATOM 2950 N N . LEU A 1 383 ? -54.184 2.952 90.436 1.00 92.88 383 LEU A N 1
ATOM 2951 C CA . LEU A 1 383 ? -54.777 1.789 91.110 1.00 92.88 383 LEU A CA 1
ATOM 2952 C C . LEU A 1 383 ? -54.000 1.373 92.373 1.00 92.88 383 LEU A C 1
ATOM 2954 O O . LEU A 1 383 ? -54.599 0.950 93.365 1.00 92.88 383 LEU A O 1
ATOM 2958 N N . ARG A 1 384 ? -52.665 1.510 92.373 1.00 92.62 384 ARG A N 1
ATOM 2959 C CA . ARG A 1 384 ? -51.831 1.306 93.572 1.00 92.62 384 ARG A CA 1
ATOM 2960 C C . ARG A 1 384 ? -52.215 2.288 94.680 1.00 92.62 384 ARG A C 1
ATOM 2962 O O . ARG A 1 384 ? -52.285 1.896 95.847 1.00 92.62 384 ARG A O 1
ATOM 2969 N N . ASP A 1 385 ? -52.460 3.545 94.329 1.00 91.06 385 ASP A N 1
ATOM 2970 C CA . ASP A 1 385 ? -52.764 4.596 95.297 1.00 91.06 385 ASP A CA 1
ATOM 2971 C C . ASP A 1 385 ? -54.219 4.500 95.795 1.00 91.06 385 ASP A C 1
ATOM 2973 O O . ASP A 1 385 ? -54.457 4.659 96.997 1.00 91.06 385 ASP A O 1
ATOM 2977 N N . GLU A 1 386 ? -55.169 4.072 94.951 1.00 91.00 386 GLU A N 1
ATOM 2978 C CA . GLU A 1 386 ? -56.505 3.639 95.392 1.00 91.00 386 GLU A CA 1
ATOM 2979 C C . GLU A 1 386 ? -56.444 2.450 96.364 1.00 91.00 386 GLU A C 1
ATOM 2981 O O . GLU A 1 386 ? -57.115 2.460 97.402 1.00 91.00 386 GLU A O 1
ATOM 2986 N N . ALA A 1 387 ? -55.633 1.428 96.065 1.00 89.44 387 ALA A N 1
ATOM 2987 C CA . ALA A 1 387 ? -55.464 0.256 96.923 1.00 89.44 387 ALA A CA 1
ATOM 2988 C C . ALA A 1 387 ? -54.827 0.622 98.276 1.00 89.44 387 ALA A C 1
ATOM 2990 O O . ALA A 1 387 ? -55.249 0.117 99.318 1.00 89.44 387 ALA A O 1
ATOM 2991 N N . SER A 1 388 ? -53.872 1.556 98.280 1.00 90.88 388 SER A N 1
ATOM 2992 C CA . SER A 1 388 ? -53.286 2.138 99.494 1.00 90.88 388 SER A CA 1
ATOM 2993 C C . SER A 1 388 ? -54.339 2.885 100.330 1.00 90.88 388 SER A C 1
ATOM 2995 O O . SER A 1 388 ? -54.483 2.642 101.532 1.00 90.88 388 SER A O 1
ATOM 2997 N N . ALA A 1 389 ? -55.170 3.716 99.690 1.00 88.88 389 ALA A N 1
ATOM 2998 C CA . ALA A 1 389 ? -56.281 4.406 100.348 1.00 88.88 389 ALA A CA 1
ATOM 2999 C C . ALA A 1 389 ? -57.373 3.439 100.856 1.00 88.88 389 ALA A C 1
ATOM 3001 O O . ALA A 1 389 ? -57.992 3.676 101.898 1.00 88.88 389 ALA A O 1
ATOM 3002 N N . LEU A 1 390 ? -57.621 2.326 100.157 1.00 89.31 390 LEU A N 1
ATOM 3003 C CA . LEU A 1 390 ? -58.507 1.257 100.623 1.00 89.31 390 LEU A CA 1
ATOM 3004 C C . LEU A 1 390 ? -57.930 0.536 101.848 1.00 89.31 390 LEU A C 1
ATOM 3006 O O . LEU A 1 390 ? -58.656 0.366 102.823 1.00 89.31 390 LEU A O 1
ATOM 3010 N N . ALA A 1 391 ? -56.642 0.186 101.849 1.00 86.00 391 ALA A N 1
ATOM 3011 C CA . ALA A 1 391 ? -55.980 -0.410 103.011 1.00 86.00 391 ALA A CA 1
ATOM 3012 C C . ALA A 1 391 ? -56.052 0.512 104.245 1.00 86.00 391 ALA A C 1
ATOM 3014 O O . ALA A 1 391 ? -56.370 0.051 105.342 1.00 86.00 391 ALA A O 1
ATOM 3015 N N . GLY A 1 392 ? -55.866 1.825 104.054 1.00 87.75 392 GLY A N 1
ATOM 3016 C CA . GLY A 1 392 ? -56.078 2.832 105.098 1.00 87.75 392 GLY A CA 1
ATOM 3017 C C . GLY A 1 392 ? -57.512 2.842 105.646 1.00 87.75 392 GLY A C 1
ATOM 3018 O O . GLY A 1 392 ? -57.705 2.811 106.862 1.00 87.75 392 GLY A O 1
ATOM 3019 N N . ARG A 1 393 ? -58.529 2.810 104.769 1.00 88.25 393 ARG A N 1
ATOM 3020 C CA . ARG A 1 393 ? -59.945 2.701 105.178 1.00 88.25 393 ARG A CA 1
ATOM 3021 C C . ARG A 1 393 ? -60.222 1.414 105.958 1.00 88.25 393 ARG A C 1
ATOM 3023 O O . ARG A 1 393 ? -60.817 1.486 107.027 1.00 88.25 393 ARG A O 1
ATOM 3030 N N . VAL A 1 394 ? -59.747 0.263 105.478 1.00 87.38 394 VAL A N 1
ATOM 3031 C CA . VAL A 1 394 ? -59.930 -1.040 106.144 1.00 87.38 394 VAL A CA 1
ATOM 3032 C C . VAL A 1 394 ? -59.284 -1.056 107.533 1.00 87.38 394 VAL A C 1
ATOM 3034 O O . VAL A 1 394 ? -59.897 -1.553 108.475 1.00 87.38 394 VAL A O 1
ATOM 3037 N N . ALA A 1 395 ? -58.102 -0.453 107.705 1.00 87.12 395 ALA A N 1
ATOM 3038 C CA . ALA A 1 395 ? -57.466 -0.318 109.017 1.00 87.12 395 ALA A CA 1
ATOM 3039 C C . ALA A 1 395 ? -58.289 0.556 109.988 1.00 87.12 395 ALA A C 1
ATOM 3041 O O . ALA A 1 395 ? -58.442 0.204 111.159 1.00 87.12 395 ALA A O 1
ATOM 3042 N N . ILE A 1 396 ? -58.873 1.661 109.508 1.00 88.31 396 ILE A N 1
ATOM 3043 C CA . ILE A 1 396 ? -59.777 2.512 110.303 1.00 88.31 396 ILE A CA 1
ATOM 3044 C C . ILE A 1 396 ? -61.045 1.737 110.696 1.00 88.31 396 ILE A C 1
ATOM 3046 O O . ILE A 1 396 ? -61.430 1.749 111.866 1.00 88.31 396 ILE A O 1
ATOM 3050 N N . THR A 1 397 ? -61.665 1.015 109.757 1.00 85.31 397 THR A N 1
ATOM 3051 C CA . THR A 1 397 ? -62.842 0.174 110.028 1.00 85.31 397 THR A CA 1
ATOM 3052 C C . THR A 1 397 ? -62.530 -0.934 111.035 1.00 85.31 397 THR A C 1
ATOM 3054 O O . THR A 1 397 ? -63.302 -1.120 111.970 1.00 85.31 397 THR A O 1
ATOM 3057 N N . GLY A 1 398 ? -61.388 -1.619 110.914 1.00 84.56 398 GLY A N 1
ATOM 3058 C CA . GLY A 1 398 ? -60.965 -2.656 111.863 1.00 84.56 398 GLY A CA 1
ATOM 3059 C C . GLY A 1 398 ? -60.799 -2.128 113.292 1.00 84.56 398 GLY A C 1
ATOM 3060 O O . GLY A 1 398 ? -61.290 -2.742 114.238 1.00 84.56 398 GLY A O 1
ATOM 3061 N N . ASN A 1 399 ? -60.203 -0.941 113.451 1.00 86.19 399 ASN A N 1
ATOM 3062 C CA . ASN A 1 399 ? -60.128 -0.268 114.751 1.00 86.19 399 ASN A CA 1
ATOM 3063 C C . ASN A 1 399 ? -61.525 0.063 115.311 1.00 86.19 399 ASN A C 1
ATOM 3065 O O . ASN A 1 399 ? -61.763 -0.122 116.504 1.00 86.19 399 ASN A O 1
ATOM 3069 N N . LYS A 1 400 ? -62.464 0.506 114.461 1.00 86.31 400 LYS A N 1
ATOM 3070 C CA . LYS A 1 400 ? -63.838 0.826 114.881 1.00 86.31 400 LYS A CA 1
ATOM 3071 C C . LYS A 1 400 ? -64.648 -0.417 115.270 1.00 86.31 400 LYS A C 1
ATOM 3073 O O . LYS A 1 400 ? -65.426 -0.345 116.215 1.00 86.31 400 LYS A O 1
ATOM 3078 N N . VAL A 1 401 ? -64.451 -1.550 114.592 1.00 83.81 401 VAL A N 1
ATOM 3079 C CA . VAL A 1 401 ? -65.063 -2.836 114.975 1.00 83.81 401 VAL A CA 1
ATOM 3080 C C . VAL A 1 401 ? -64.572 -3.267 116.358 1.00 83.81 401 VAL A C 1
ATOM 3082 O O . VAL A 1 401 ? -65.395 -3.550 117.222 1.00 83.81 401 VAL A O 1
ATOM 3085 N N . LYS A 1 402 ? -63.259 -3.207 116.613 1.00 86.19 402 LYS A N 1
ATOM 3086 C CA . LYS A 1 402 ? -62.676 -3.556 117.920 1.00 86.19 402 LYS A CA 1
ATOM 3087 C C . LYS A 1 402 ? -63.218 -2.694 119.072 1.00 86.19 402 LYS A C 1
ATOM 3089 O O . LYS A 1 402 ? -63.497 -3.212 120.148 1.00 86.19 402 LYS A O 1
ATOM 3094 N N . GLU A 1 403 ? -63.421 -1.395 118.842 1.00 85.44 403 GLU A N 1
ATOM 3095 C CA . GLU A 1 403 ? -64.056 -0.485 119.813 1.00 85.44 403 GLU A CA 1
ATOM 3096 C C . GLU A 1 403 ? -65.506 -0.905 120.146 1.00 85.44 403 GLU A C 1
ATOM 3098 O O . GLU A 1 403 ? -65.941 -0.815 121.294 1.00 85.44 403 GLU A O 1
ATOM 3103 N N . LEU A 1 404 ? -66.255 -1.398 119.152 1.00 83.00 404 LEU A N 1
ATOM 3104 C CA . LEU A 1 404 ? -67.622 -1.895 119.338 1.00 83.00 404 LEU A CA 1
ATOM 3105 C C . LEU A 1 404 ? -67.659 -3.261 120.045 1.00 83.00 404 LEU A C 1
ATOM 3107 O O . LEU A 1 404 ? -68.539 -3.476 120.878 1.00 83.00 404 LEU A O 1
ATOM 3111 N N . GLU A 1 405 ? -66.701 -4.153 119.776 1.00 79.75 405 GLU A N 1
ATOM 3112 C CA . GLU A 1 405 ? -66.545 -5.426 120.499 1.00 79.75 405 GLU A CA 1
ATOM 3113 C C . GLU A 1 405 ? -66.239 -5.200 121.989 1.00 79.75 405 GLU A C 1
ATOM 3115 O O . GLU A 1 405 ? -66.870 -5.812 122.853 1.00 79.75 405 GLU A O 1
ATOM 3120 N N . GLU A 1 406 ? -65.321 -4.278 122.301 1.00 84.25 406 GLU A N 1
ATOM 3121 C CA . GLU A 1 406 ? -64.990 -3.893 123.681 1.00 84.25 406 GLU A CA 1
ATOM 3122 C C . GLU A 1 406 ? -66.202 -3.302 124.416 1.00 84.25 406 GLU A C 1
ATOM 3124 O O . GLU A 1 406 ? -66.449 -3.643 125.576 1.00 84.25 406 GLU A O 1
ATOM 3129 N N . LYS A 1 407 ? -67.014 -2.482 123.733 1.00 82.19 407 LYS A N 1
ATOM 3130 C CA . LYS A 1 407 ? -68.261 -1.953 124.299 1.00 82.19 407 LYS A CA 1
ATOM 3131 C C . LYS A 1 407 ? -69.291 -3.060 124.566 1.00 82.19 407 LYS A C 1
ATOM 3133 O O . LYS A 1 407 ? -69.821 -3.141 125.674 1.00 82.19 407 LYS A O 1
ATOM 3138 N N . ALA A 1 408 ? -69.533 -3.941 123.594 1.00 80.88 408 ALA A N 1
ATOM 3139 C CA . ALA A 1 408 ? -70.502 -5.033 123.719 1.00 80.88 408 ALA A CA 1
ATOM 3140 C C . ALA A 1 408 ? -70.136 -6.034 124.835 1.00 80.88 408 ALA A C 1
ATOM 3142 O O . ALA A 1 408 ? -71.021 -6.610 125.473 1.00 80.88 408 ALA A O 1
ATOM 3143 N N . ALA A 1 409 ? -68.840 -6.218 125.116 1.00 82.44 409 ALA A N 1
ATOM 3144 C CA . ALA A 1 409 ? -68.381 -6.981 126.274 1.00 82.44 409 ALA A CA 1
ATOM 3145 C C . ALA A 1 409 ? -68.778 -6.312 127.608 1.00 82.44 409 ALA A C 1
ATOM 3147 O O . ALA A 1 409 ? -69.271 -6.995 128.506 1.00 82.44 409 ALA A O 1
ATOM 3148 N N . GLY A 1 410 ? -68.643 -4.986 127.723 1.00 84.12 410 GLY A N 1
ATOM 3149 C CA . GLY A 1 410 ? -69.075 -4.231 128.907 1.00 84.12 410 GLY A CA 1
ATOM 3150 C C . GLY A 1 410 ? -70.590 -4.279 129.143 1.00 84.12 410 GLY A C 1
ATOM 3151 O O . GLY A 1 410 ? -71.037 -4.513 130.268 1.00 84.12 410 GLY A O 1
ATOM 3152 N N . ASP A 1 411 ? -71.386 -4.141 128.080 1.00 80.31 411 ASP A N 1
ATOM 3153 C CA . ASP A 1 411 ? -72.855 -4.204 128.158 1.00 80.31 411 ASP A CA 1
ATOM 3154 C C . ASP A 1 411 ? -73.349 -5.592 128.636 1.00 80.31 411 ASP A C 1
ATOM 3156 O O . ASP A 1 411 ? -74.331 -5.706 129.382 1.00 80.31 411 ASP A O 1
ATOM 3160 N N . LYS A 1 412 ? -72.624 -6.666 128.291 1.00 79.25 412 LYS A N 1
ATOM 3161 C CA . LYS A 1 412 ? -72.883 -8.037 128.765 1.00 79.25 412 LYS A CA 1
ATOM 3162 C C . LYS A 1 412 ? -72.616 -8.214 130.267 1.00 79.25 412 LYS A C 1
ATOM 3164 O O . LYS A 1 412 ? -73.406 -8.875 130.952 1.00 79.25 412 LYS A O 1
ATOM 3169 N N . ASP A 1 413 ? -71.548 -7.621 130.795 1.00 80.62 413 ASP A N 1
ATOM 3170 C CA . ASP A 1 413 ? -71.238 -7.676 132.229 1.00 80.62 413 ASP A CA 1
ATOM 3171 C C . ASP A 1 413 ? -72.261 -6.877 133.053 1.00 80.62 413 ASP A C 1
ATOM 3173 O O . ASP A 1 413 ? -72.746 -7.366 134.078 1.00 80.62 413 ASP A O 1
ATOM 3177 N N . LEU A 1 414 ? -72.681 -5.701 132.569 1.00 78.44 414 LEU A N 1
ATOM 3178 C CA . LEU A 1 414 ? -73.776 -4.923 133.166 1.00 78.44 414 LEU A CA 1
ATOM 3179 C C . LEU A 1 414 ? -75.096 -5.713 133.191 1.00 78.44 414 LEU A C 1
ATOM 3181 O O . LEU A 1 414 ? -75.768 -5.774 134.224 1.00 78.44 414 LEU A O 1
ATOM 3185 N N . THR A 1 415 ? -75.434 -6.380 132.084 1.00 77.19 415 THR A N 1
ATOM 3186 C CA . THR A 1 415 ? -76.626 -7.243 131.975 1.00 77.19 415 THR A CA 1
ATOM 3187 C C . THR A 1 415 ? -76.582 -8.406 132.976 1.00 77.19 415 THR A C 1
ATOM 3189 O O . THR A 1 415 ? -77.602 -8.763 133.570 1.00 77.19 415 THR A O 1
ATOM 3192 N N . THR A 1 416 ? -75.397 -8.975 133.213 1.00 78.94 416 THR A N 1
ATOM 3193 C CA . THR A 1 416 ? -75.201 -10.064 134.183 1.00 78.94 416 THR A CA 1
ATOM 3194 C C . THR A 1 416 ? -75.414 -9.568 135.619 1.00 78.94 416 THR A C 1
ATOM 3196 O O . THR A 1 416 ? -76.228 -10.135 136.347 1.00 78.94 416 THR A O 1
ATOM 3199 N N . GLN A 1 417 ? -74.807 -8.436 135.995 1.00 78.44 417 GLN A N 1
ATOM 3200 C CA . GLN A 1 417 ? -74.996 -7.824 137.321 1.00 78.44 417 GLN A CA 1
ATOM 3201 C C . GLN A 1 417 ? -76.458 -7.433 137.607 1.00 78.44 417 GLN A C 1
ATOM 3203 O O . GLN A 1 417 ? -76.916 -7.523 138.749 1.00 78.44 417 GLN A O 1
ATOM 3208 N N . ALA A 1 418 ? -77.204 -6.997 136.586 1.00 76.88 418 ALA A N 1
ATOM 3209 C CA . ALA A 1 418 ? -78.630 -6.702 136.718 1.00 76.88 418 ALA A CA 1
ATOM 3210 C C . ALA A 1 418 ? -79.450 -7.969 137.023 1.00 76.88 418 ALA A C 1
ATOM 3212 O O . ALA A 1 418 ? -80.317 -7.954 137.900 1.00 76.88 418 ALA A O 1
ATOM 3213 N N . LYS A 1 419 ? -79.142 -9.082 136.345 1.00 74.50 419 LYS A N 1
ATOM 3214 C CA . LYS A 1 419 ? -79.806 -10.378 136.538 1.00 74.50 419 LYS A CA 1
ATOM 3215 C C . LYS A 1 419 ? -79.608 -10.928 137.954 1.00 74.50 419 LYS A C 1
ATOM 3217 O O . LYS A 1 419 ? -80.577 -11.382 138.562 1.00 74.50 419 LYS A O 1
ATOM 3222 N N . ASP A 1 420 ? -78.394 -10.841 138.493 1.00 79.00 420 ASP A N 1
ATOM 3223 C CA . ASP A 1 420 ? -78.078 -11.369 139.827 1.00 79.00 420 ASP A CA 1
ATOM 3224 C C . ASP A 1 420 ? -78.812 -10.601 140.941 1.00 79.00 420 ASP A C 1
ATOM 3226 O O . ASP A 1 420 ? -79.385 -11.212 141.846 1.00 79.00 420 ASP A O 1
ATOM 3230 N N . LYS A 1 421 ? -78.909 -9.266 140.826 1.00 76.50 421 LYS A N 1
ATOM 3231 C CA . LYS A 1 421 ? -79.694 -8.427 141.754 1.00 76.50 421 LYS A CA 1
ATOM 3232 C C . LYS A 1 421 ? -81.189 -8.760 141.739 1.00 76.50 421 LYS A C 1
ATOM 3234 O O . LYS A 1 421 ? -81.817 -8.795 142.795 1.00 76.50 421 LYS A O 1
ATOM 3239 N N . VAL A 1 422 ? -81.759 -9.041 140.563 1.00 75.81 422 VAL A N 1
ATOM 3240 C CA . VAL A 1 422 ? -83.155 -9.506 140.440 1.00 75.81 422 VAL A CA 1
ATOM 3241 C C . VAL A 1 422 ? -83.333 -10.896 141.067 1.00 75.81 422 VAL A C 1
ATOM 3243 O O . VAL A 1 422 ? -84.365 -11.161 141.682 1.00 75.81 422 VAL A O 1
ATOM 3246 N N . GLY A 1 423 ? -82.320 -11.765 140.971 1.00 74.25 423 GLY A N 1
ATOM 3247 C CA . GLY A 1 423 ? -82.294 -13.063 141.650 1.00 74.25 423 GLY A CA 1
ATOM 3248 C C . GLY A 1 423 ? -82.350 -12.945 143.177 1.00 74.25 423 GLY A C 1
ATOM 3249 O O . GLY A 1 423 ? -83.180 -13.604 143.804 1.00 74.25 423 GLY A O 1
ATOM 3250 N N . GLN A 1 424 ? -81.526 -12.071 143.768 1.00 76.12 424 GLN A N 1
ATOM 3251 C CA . GLN A 1 424 ? -81.531 -11.813 145.216 1.00 76.12 424 GLN A CA 1
ATOM 3252 C C . GLN A 1 424 ? -82.885 -11.271 145.695 1.00 76.12 424 GLN A C 1
ATOM 3254 O O . GLN A 1 424 ? -83.507 -11.875 146.566 1.00 76.12 424 GLN A O 1
ATOM 3259 N N . ALA A 1 425 ? -83.394 -10.211 145.056 1.00 72.50 425 ALA A N 1
ATOM 3260 C CA . ALA A 1 425 ? -84.653 -9.573 145.448 1.00 72.50 425 ALA A CA 1
ATOM 3261 C C . ALA A 1 425 ? -85.870 -10.520 145.401 1.00 72.50 425 ALA A C 1
ATOM 3263 O O . ALA A 1 425 ? -86.830 -10.329 146.148 1.00 72.50 425 ALA A O 1
ATOM 3264 N N . LYS A 1 426 ? -85.841 -11.557 144.549 1.00 74.94 426 LYS A N 1
ATOM 3265 C CA . LYS A 1 426 ? -86.863 -12.611 144.563 1.00 74.94 426 LYS A CA 1
ATOM 3266 C C . LYS A 1 426 ? -86.746 -13.517 145.795 1.00 74.94 426 LYS A C 1
ATOM 3268 O O . LYS A 1 426 ? -87.766 -13.825 146.407 1.00 74.94 426 LYS A O 1
ATOM 3273 N N . SER A 1 427 ? -85.533 -13.943 146.150 1.00 77.00 427 SER A N 1
ATOM 3274 C CA . SER A 1 427 ? -85.303 -14.842 147.290 1.00 77.00 427 SER A CA 1
ATOM 3275 C C . SER A 1 427 ? -85.792 -14.227 148.605 1.00 77.00 427 SER A C 1
ATOM 3277 O O . SER A 1 427 ? -86.466 -14.900 149.383 1.00 77.00 427 SER A O 1
ATOM 3279 N N . ASP A 1 428 ? -85.520 -12.936 148.811 1.00 70.75 428 ASP A N 1
ATOM 3280 C CA . ASP A 1 428 ? -85.934 -12.196 150.010 1.00 70.75 428 ASP A CA 1
ATOM 3281 C C . ASP A 1 428 ? -87.468 -12.126 150.156 1.00 70.75 428 ASP A C 1
ATOM 3283 O O . ASP A 1 428 ? -88.002 -12.170 151.268 1.00 70.75 428 ASP A O 1
ATOM 3287 N N . ALA A 1 429 ? -88.188 -12.036 149.031 1.00 69.69 429 ALA A N 1
ATOM 3288 C CA . ALA A 1 429 ? -89.648 -12.006 148.998 1.00 69.69 429 ALA A CA 1
ATOM 3289 C C . ALA A 1 429 ? -90.265 -13.388 149.283 1.00 69.69 429 ALA A C 1
ATOM 3291 O O . ALA A 1 429 ? -91.181 -13.482 150.101 1.00 69.69 429 ALA A O 1
ATOM 3292 N N . ASP A 1 430 ? -89.734 -14.452 148.666 1.00 72.50 430 ASP A N 1
ATOM 3293 C CA . ASP A 1 430 ? -90.189 -15.833 148.890 1.00 72.50 430 ASP A CA 1
ATOM 3294 C C . ASP A 1 430 ? -89.976 -16.267 150.363 1.00 72.50 430 ASP A C 1
ATOM 3296 O O . ASP A 1 430 ? -90.805 -16.985 150.928 1.00 72.50 430 ASP A O 1
ATOM 3300 N N . GLU A 1 431 ? -88.896 -15.819 151.021 1.00 71.69 431 GLU A N 1
ATOM 3301 C CA . GLU A 1 431 ? -88.648 -16.098 152.445 1.00 71.69 431 GLU A CA 1
ATOM 3302 C C . GLU A 1 431 ? -89.599 -15.325 153.373 1.00 71.69 431 GLU A C 1
ATOM 3304 O O . GLU A 1 431 ? -90.176 -15.914 154.293 1.00 71.69 431 GLU A O 1
ATOM 3309 N N . ALA A 1 432 ? -89.822 -14.030 153.114 1.00 66.25 432 ALA A N 1
ATOM 3310 C CA . ALA A 1 432 ? -90.746 -13.215 153.903 1.00 66.25 432 ALA A CA 1
ATOM 3311 C C . ALA A 1 432 ? -92.187 -13.765 153.869 1.00 66.25 432 ALA A C 1
ATOM 3313 O O . ALA A 1 432 ? -92.874 -13.745 154.890 1.00 66.25 432 ALA A O 1
ATOM 3314 N N . THR A 1 433 ? -92.639 -14.308 152.731 1.00 67.62 433 THR A N 1
ATOM 3315 C CA . THR A 1 433 ? -93.967 -14.938 152.618 1.00 67.62 433 THR A CA 1
ATOM 3316 C C . THR A 1 433 ? -94.115 -16.156 153.537 1.00 67.62 433 THR A C 1
ATOM 3318 O O . THR A 1 433 ? -95.098 -16.244 154.271 1.00 67.62 433 THR A O 1
ATOM 3321 N N . ARG A 1 434 ? -93.119 -17.052 153.582 1.00 74.62 434 ARG A N 1
ATOM 3322 C CA . ARG A 1 434 ? -93.165 -18.267 154.425 1.00 74.62 434 ARG A CA 1
ATOM 3323 C C . ARG A 1 434 ? -93.216 -17.962 155.923 1.00 74.62 434 ARG A C 1
ATOM 3325 O O . ARG A 1 434 ? -93.851 -18.694 156.678 1.00 74.62 434 ARG A O 1
ATOM 3332 N N . GLN A 1 435 ? -92.553 -16.887 156.356 1.00 69.38 435 GLN A N 1
ATOM 3333 C CA . GLN A 1 435 ? -92.569 -16.450 157.757 1.00 69.38 435 GLN A CA 1
ATOM 3334 C C . GLN A 1 435 ? -93.980 -16.007 158.191 1.00 69.38 435 GLN A C 1
ATOM 3336 O O . GLN A 1 435 ? -94.407 -16.330 159.298 1.00 69.38 435 GLN A O 1
ATOM 3341 N N . VAL A 1 436 ? -94.738 -15.356 157.299 1.00 67.25 436 VAL A N 1
ATOM 3342 C CA . VAL A 1 436 ? -96.143 -14.979 157.545 1.00 67.25 436 VAL A CA 1
ATOM 3343 C C . VAL A 1 436 ? -97.055 -16.207 157.623 1.00 67.25 436 VAL A C 1
ATOM 3345 O O . VAL A 1 436 ? -97.895 -16.278 158.518 1.00 67.25 436 VAL A O 1
ATOM 3348 N N . GLU A 1 437 ? -96.888 -17.186 156.725 1.00 69.25 437 GLU A N 1
ATOM 3349 C CA . GLU A 1 437 ? -97.708 -18.409 156.708 1.00 69.25 437 GLU A CA 1
ATOM 3350 C C . GLU A 1 437 ? -97.568 -19.228 158.004 1.00 69.25 437 GLU A C 1
ATOM 3352 O O . GLU A 1 437 ? -98.584 -19.623 158.579 1.00 69.25 437 GLU A O 1
ATOM 3357 N N . LYS A 1 438 ? -96.336 -19.420 158.509 1.00 71.06 438 LYS A N 1
ATOM 3358 C CA . LYS A 1 438 ? -96.073 -20.135 159.776 1.00 71.06 438 LYS A CA 1
ATOM 3359 C C . LYS A 1 438 ? -96.822 -19.498 160.953 1.00 71.06 438 LYS A C 1
ATOM 3361 O O . LYS A 1 438 ? -97.563 -20.184 161.655 1.00 71.06 438 LYS A O 1
ATOM 3366 N N . ALA A 1 439 ? -96.654 -18.190 161.148 1.00 64.19 439 ALA A N 1
ATOM 3367 C CA . ALA A 1 439 ? -97.238 -17.486 162.289 1.00 64.19 439 ALA A CA 1
ATOM 3368 C C . ALA A 1 439 ? -98.780 -17.477 162.252 1.00 64.19 439 ALA A C 1
ATOM 3370 O O . ALA A 1 439 ? -99.435 -17.602 163.287 1.00 64.19 439 ALA A O 1
ATOM 3371 N N . LEU A 1 440 ? -99.373 -17.399 161.053 1.00 64.62 440 LEU A N 1
ATOM 3372 C CA . LEU A 1 440 ? -100.823 -17.529 160.859 1.00 64.62 440 LEU A CA 1
ATOM 3373 C C . LEU A 1 440 ? -101.355 -18.894 161.321 1.00 64.62 440 LEU A C 1
ATOM 3375 O O . LEU A 1 440 ? -102.469 -18.977 161.840 1.00 64.62 440 LEU A O 1
ATOM 3379 N N . GLN A 1 441 ? -100.564 -19.953 161.142 1.00 70.62 441 GLN A N 1
ATOM 3380 C CA . GLN A 1 441 ? -100.925 -21.317 161.517 1.00 70.62 441 GLN A CA 1
ATOM 3381 C C . GLN A 1 441 ? -100.863 -21.524 163.041 1.00 70.62 441 GLN A C 1
ATOM 3383 O O . GLN A 1 441 ? -101.809 -22.052 163.625 1.00 70.62 441 GLN A O 1
ATOM 3388 N N . GLU A 1 442 ? -99.817 -21.024 163.705 1.00 64.50 442 GLU A N 1
ATOM 3389 C CA . GLU A 1 442 ? -99.661 -21.112 165.169 1.00 64.50 442 GLU A CA 1
ATOM 3390 C C . GLU A 1 442 ? -100.773 -20.354 165.924 1.00 64.50 442 GLU A C 1
ATOM 3392 O O . GLU A 1 442 ? -101.313 -20.867 166.908 1.00 64.50 442 GLU A O 1
ATOM 3397 N N . VAL A 1 443 ? -101.208 -19.187 165.427 1.00 64.44 443 VAL A N 1
ATOM 3398 C CA . VAL A 1 443 ? -102.350 -18.442 165.999 1.00 64.44 443 VAL A CA 1
ATOM 3399 C C . VAL A 1 443 ? -103.679 -19.199 165.839 1.00 64.44 443 VAL A C 1
ATOM 3401 O O . VAL A 1 443 ? -104.529 -19.150 166.733 1.00 64.44 443 VAL A O 1
ATOM 3404 N N . GLN A 1 444 ? -103.876 -19.936 164.738 1.00 64.31 444 GLN A N 1
ATOM 3405 C CA . GLN A 1 444 ? -105.087 -20.743 164.535 1.00 64.31 444 GLN A CA 1
ATOM 3406 C C . GLN A 1 444 ? -105.154 -21.963 165.464 1.00 64.31 444 GLN A C 1
ATOM 3408 O O . GLN A 1 444 ? -106.242 -22.296 165.938 1.00 64.31 444 GLN A O 1
ATOM 3413 N N . GLU A 1 445 ? -104.023 -22.604 165.774 1.00 64.50 445 GLU A N 1
ATOM 3414 C CA . GLU A 1 445 ? -103.985 -23.688 166.766 1.00 64.50 445 GLU A CA 1
ATOM 3415 C C . GLU A 1 445 ? -104.307 -23.178 168.178 1.00 64.50 445 GLU A C 1
ATOM 3417 O O . GLU A 1 445 ? -105.142 -23.770 168.865 1.00 64.50 445 GLU A O 1
ATOM 3422 N N . ILE A 1 446 ? -103.739 -22.032 168.572 1.00 61.72 446 ILE A N 1
ATOM 3423 C CA . ILE A 1 446 ? -104.016 -21.373 169.861 1.00 61.72 446 ILE A CA 1
ATOM 3424 C C . ILE A 1 446 ? -105.509 -21.039 170.008 1.00 61.72 446 ILE A C 1
ATOM 3426 O O . ILE A 1 446 ? -106.112 -21.351 171.035 1.00 61.72 446 ILE A O 1
ATOM 3430 N N . MET A 1 447 ? -106.142 -20.465 168.976 1.00 60.03 447 MET A N 1
ATOM 3431 C CA . MET A 1 447 ? -107.587 -20.184 168.998 1.00 60.03 447 MET A CA 1
ATOM 3432 C C . MET A 1 447 ? -108.450 -21.447 169.115 1.00 60.03 447 MET A C 1
ATOM 3434 O O . MET A 1 447 ? -109.558 -21.379 169.647 1.00 60.03 447 MET A O 1
ATOM 3438 N N . LYS A 1 448 ? -107.969 -22.593 168.622 1.00 63.91 448 LYS A N 1
ATOM 3439 C CA . LYS A 1 448 ? -108.693 -23.863 168.709 1.00 63.91 448 LYS A CA 1
ATOM 3440 C C . LYS A 1 448 ? -108.588 -24.477 170.107 1.00 63.91 448 LYS A C 1
ATOM 3442 O O . LYS A 1 448 ? -109.613 -24.835 170.678 1.00 63.91 448 LYS A O 1
ATOM 3447 N N . GLU A 1 449 ? -107.383 -24.533 170.676 1.00 60.56 449 GLU A N 1
ATOM 3448 C CA . GLU A 1 449 ? -107.156 -24.983 172.061 1.00 60.56 449 GLU A CA 1
ATOM 3449 C C . GLU A 1 449 ? -107.964 -24.161 173.080 1.00 60.56 449 GLU A C 1
ATOM 3451 O O . GLU A 1 449 ? -108.487 -24.716 174.045 1.00 60.56 449 GLU A O 1
ATOM 3456 N N . LEU A 1 450 ? -108.132 -22.856 172.839 1.00 59.22 450 LEU A N 1
ATOM 3457 C CA . LEU A 1 450 ? -108.912 -21.963 173.701 1.00 59.22 450 LEU A CA 1
ATOM 3458 C C . LEU A 1 450 ? -110.428 -22.268 173.706 1.00 59.22 450 LEU A C 1
ATOM 3460 O O . LEU A 1 450 ? -111.119 -21.903 174.655 1.00 59.22 450 LEU A O 1
ATOM 3464 N N . ASN A 1 451 ? -110.955 -22.917 172.662 1.00 59.38 451 ASN A N 1
ATOM 3465 C CA . ASN A 1 451 ? -112.398 -23.077 172.437 1.00 59.38 451 ASN A CA 1
ATOM 3466 C C . ASN A 1 451 ? -112.959 -24.443 172.893 1.00 59.38 451 ASN A C 1
ATOM 3468 O O . ASN A 1 451 ? -114.166 -24.568 173.086 1.00 59.38 451 ASN A O 1
ATOM 3472 N N . ASP A 1 452 ? -112.099 -25.448 173.096 1.00 60.72 452 ASP A N 1
ATOM 3473 C CA . ASP A 1 452 ? -112.479 -26.818 173.498 1.00 60.72 452 ASP A CA 1
ATOM 3474 C C . ASP A 1 452 ? -112.392 -27.060 175.036 1.00 60.72 452 ASP A C 1
ATOM 3476 O O . ASP A 1 452 ? -112.521 -28.193 175.505 1.00 60.72 452 ASP A O 1
ATOM 3480 N N . LEU A 1 453 ? -112.177 -26.010 175.846 1.00 58.16 453 LEU A N 1
ATOM 3481 C CA . LEU A 1 453 ? -111.948 -26.079 177.303 1.00 58.16 453 LEU A CA 1
ATOM 3482 C C . LEU A 1 453 ? -113.245 -26.229 178.147 1.00 58.16 453 LEU A C 1
ATOM 3484 O O . LEU A 1 453 ? -114.088 -25.329 178.130 1.00 58.16 453 LEU A O 1
ATOM 3488 N N . PRO A 1 454 ? -113.415 -27.302 178.956 1.00 46.50 454 PRO A N 1
ATOM 3489 C CA . PRO A 1 454 ? -114.580 -27.473 179.837 1.00 46.50 454 PRO A CA 1
ATOM 3490 C C . PRO A 1 454 ? -114.427 -26.785 181.208 1.00 46.50 454 PRO A C 1
ATOM 3492 O O . PRO A 1 454 ? -113.351 -26.797 181.803 1.00 46.50 454 PRO A O 1
ATOM 3495 N N . ASN A 1 455 ? -115.535 -26.276 181.764 1.00 51.25 455 ASN A N 1
ATOM 3496 C CA . ASN A 1 455 ? -115.585 -25.589 183.067 1.00 51.25 455 ASN A CA 1
ATOM 3497 C C . ASN A 1 455 ? -115.145 -26.462 184.265 1.00 51.25 455 ASN A C 1
ATOM 3499 O O . ASN A 1 455 ? -115.966 -27.149 184.874 1.00 51.25 455 ASN A O 1
ATOM 3503 N N . THR A 1 456 ? -113.876 -26.338 184.657 1.00 41.66 456 THR A N 1
ATOM 3504 C CA . THR A 1 456 ? -113.343 -26.624 186.005 1.00 41.66 456 THR A CA 1
ATOM 3505 C C . THR A 1 456 ? -112.065 -25.808 186.204 1.00 41.66 456 THR A C 1
ATOM 3507 O O . THR A 1 456 ? -111.294 -25.662 185.258 1.00 41.66 456 THR A O 1
ATOM 3510 N N . ASP A 1 457 ? -111.838 -25.273 187.406 1.00 51.44 457 ASP A N 1
ATOM 3511 C CA . ASP A 1 457 ? -110.727 -24.351 187.684 1.00 51.44 457 ASP A CA 1
ATOM 3512 C C . ASP A 1 457 ? -109.356 -25.019 187.480 1.00 51.44 457 ASP A C 1
ATOM 3514 O O . ASP A 1 457 ? -108.981 -25.930 188.220 1.00 51.44 457 ASP A O 1
ATOM 3518 N N . ASN A 1 458 ? -108.612 -24.587 186.455 1.00 50.91 458 ASN A N 1
ATOM 3519 C CA . ASN A 1 458 ? -107.350 -25.215 186.053 1.00 50.91 458 ASN A CA 1
ATOM 3520 C C . ASN A 1 458 ? -106.369 -24.182 185.449 1.00 50.91 458 ASN A C 1
ATOM 3522 O O . ASN A 1 458 ? -106.108 -24.165 184.244 1.00 50.91 458 ASN A O 1
ATOM 3526 N N . GLU A 1 459 ? -105.855 -23.277 186.295 1.00 55.75 459 GLU A N 1
ATOM 3527 C CA . GLU A 1 459 ? -105.032 -22.106 185.914 1.00 55.75 459 GLU A CA 1
ATOM 3528 C C . GLU A 1 459 ? -103.788 -22.434 185.066 1.00 55.75 459 GLU A C 1
ATOM 3530 O O . GLU A 1 459 ? -103.303 -21.583 184.313 1.00 55.75 459 GLU A O 1
ATOM 3535 N N . GLU A 1 460 ? -103.257 -23.651 185.188 1.00 59.97 460 GLU A N 1
ATOM 3536 C CA . GLU A 1 460 ? -101.991 -24.063 184.576 1.00 59.97 460 GLU A CA 1
ATOM 3537 C C . GLU A 1 460 ? -102.089 -24.175 183.042 1.00 59.97 460 GLU A C 1
ATOM 3539 O O . GLU A 1 460 ? -101.168 -23.764 182.334 1.00 59.97 460 GLU A O 1
ATOM 3544 N N . ALA A 1 461 ? -103.241 -24.611 182.513 1.00 60.31 461 ALA A N 1
ATOM 3545 C CA . ALA A 1 461 ? -103.491 -24.667 181.070 1.00 60.31 461 ALA A CA 1
ATOM 3546 C C . ALA A 1 461 ? -103.629 -23.264 180.448 1.00 60.31 461 ALA A C 1
ATOM 3548 O O . ALA A 1 461 ? -103.070 -22.988 179.384 1.00 60.31 461 ALA A O 1
ATOM 3549 N N . LEU A 1 462 ? -104.327 -22.352 181.135 1.00 60.25 462 LEU A N 1
ATOM 3550 C CA . LEU A 1 462 ? -104.560 -20.989 180.647 1.00 60.25 462 LEU A CA 1
ATOM 3551 C C . LEU A 1 462 ? -103.251 -20.178 180.604 1.00 60.25 462 LEU A C 1
ATOM 3553 O O . LEU A 1 462 ? -102.953 -19.530 179.602 1.00 60.25 462 LEU A O 1
ATOM 3557 N N . ASN A 1 463 ? -102.412 -20.319 181.638 1.00 61.94 463 ASN A N 1
ATOM 3558 C CA . ASN A 1 463 ? -101.057 -19.756 181.684 1.00 61.94 463 ASN A CA 1
ATOM 3559 C C . ASN A 1 463 ? -100.156 -20.257 180.540 1.00 61.94 463 ASN A C 1
ATOM 3561 O O . ASN A 1 463 ? -99.252 -19.542 180.103 1.00 61.94 463 ASN A O 1
ATOM 3565 N N . GLN A 1 464 ? -100.348 -21.495 180.078 1.00 64.81 464 GLN A N 1
ATOM 3566 C CA . GLN A 1 464 ? -99.538 -22.075 179.007 1.00 64.81 464 GLN A CA 1
ATOM 3567 C C . GLN A 1 464 ? -99.957 -21.541 177.628 1.00 64.81 464 GLN A C 1
ATOM 3569 O O . GLN A 1 464 ? -99.092 -21.215 176.811 1.00 64.81 464 GLN A O 1
ATOM 3574 N N . LEU A 1 465 ? -101.265 -21.363 177.407 1.00 62.22 465 LEU A N 1
ATOM 3575 C CA . LEU A 1 465 ? -101.827 -20.687 176.232 1.00 62.22 465 LEU A CA 1
ATOM 3576 C C . LEU A 1 465 ? -101.386 -19.220 176.142 1.00 62.22 465 LEU A C 1
ATOM 3578 O O . LEU A 1 465 ? -100.913 -18.790 175.091 1.00 62.22 465 LEU A O 1
ATOM 3582 N N . GLU A 1 466 ? -101.452 -18.471 177.246 1.00 62.88 466 GLU A N 1
ATOM 3583 C CA . GLU A 1 466 ? -101.025 -17.066 177.282 1.00 62.88 466 GLU A CA 1
ATOM 3584 C C . GLU A 1 466 ? -99.529 -16.907 176.952 1.00 62.88 466 GLU A C 1
ATOM 3586 O O . GLU A 1 466 ? -99.147 -15.994 176.217 1.00 62.88 466 GLU A O 1
ATOM 3591 N N . ARG A 1 467 ? -98.668 -17.835 177.397 1.00 67.94 467 ARG A N 1
ATOM 3592 C CA . ARG A 1 467 ? -97.242 -17.843 177.013 1.00 67.94 467 ARG A CA 1
ATOM 3593 C C . ARG A 1 467 ? -97.024 -18.170 175.535 1.00 67.94 467 ARG A C 1
ATOM 3595 O O . ARG A 1 467 ? -96.168 -17.540 174.920 1.00 67.94 467 ARG A O 1
ATOM 3602 N N . ARG A 1 468 ? -97.776 -19.118 174.956 1.00 68.06 468 ARG A N 1
ATOM 3603 C CA . ARG A 1 468 ? -97.700 -19.427 173.512 1.00 68.06 468 ARG A CA 1
ATOM 3604 C C . ARG A 1 468 ? -98.134 -18.232 172.661 1.00 68.06 468 ARG A C 1
ATOM 3606 O O . ARG A 1 468 ? -97.460 -17.921 171.685 1.00 68.06 468 ARG A O 1
ATOM 3613 N N . LEU A 1 469 ? -99.209 -17.544 173.053 1.00 67.75 469 LEU A N 1
ATOM 3614 C CA . LEU A 1 469 ? -99.719 -16.381 172.325 1.00 67.75 469 LEU A CA 1
ATOM 3615 C C . LEU A 1 469 ? -98.750 -15.193 172.381 1.00 67.75 469 LEU A C 1
ATOM 3617 O O . LEU A 1 469 ? -98.415 -14.648 171.334 1.00 67.75 469 LEU A O 1
ATOM 3621 N N . ASN A 1 470 ? -98.238 -14.843 173.567 1.00 68.56 470 ASN A N 1
ATOM 3622 C CA . ASN A 1 470 ? -97.245 -13.769 173.698 1.00 68.56 470 ASN A CA 1
ATOM 3623 C C . ASN A 1 470 ? -95.950 -14.084 172.925 1.00 68.56 470 ASN A C 1
ATOM 3625 O O . ASN A 1 470 ? -95.398 -13.194 172.286 1.00 68.56 470 ASN A O 1
ATOM 3629 N N . ALA A 1 471 ? -95.488 -15.342 172.918 1.00 69.81 471 ALA A N 1
ATOM 3630 C CA . ALA A 1 471 ? -94.316 -15.740 172.136 1.00 69.81 471 ALA A CA 1
ATOM 3631 C C . ALA A 1 471 ? -94.535 -15.575 170.619 1.00 69.81 471 ALA A C 1
ATOM 3633 O O . ALA A 1 471 ? -93.658 -15.052 169.935 1.00 69.81 471 ALA A O 1
ATOM 3634 N N . ALA A 1 472 ? -95.707 -15.963 170.103 1.00 65.50 472 ALA A N 1
ATOM 3635 C CA . ALA A 1 472 ? -96.058 -15.773 168.695 1.00 65.50 472 ALA A CA 1
ATOM 3636 C C . ALA A 1 472 ? -96.214 -14.283 168.323 1.00 65.50 472 ALA A C 1
ATOM 3638 O O . ALA A 1 472 ? -95.825 -13.879 167.227 1.00 65.50 472 ALA A O 1
ATOM 3639 N N . GLU A 1 473 ? -96.741 -13.449 169.229 1.00 64.50 473 GLU A N 1
ATOM 3640 C CA . GLU A 1 473 ? -96.845 -12.004 168.999 1.00 64.50 473 GLU A CA 1
ATOM 3641 C C . GLU A 1 473 ? -95.466 -11.315 169.013 1.00 64.50 473 GLU A C 1
ATOM 3643 O O . GLU A 1 473 ? -95.196 -10.476 168.151 1.00 64.50 473 GLU A O 1
ATOM 3648 N N . ASP A 1 474 ? -94.559 -11.698 169.918 1.00 69.94 474 ASP A N 1
ATOM 3649 C CA . ASP A 1 474 ? -93.181 -11.188 169.929 1.00 69.94 474 ASP A CA 1
ATOM 3650 C C . ASP A 1 474 ? -92.360 -11.674 168.717 1.00 69.94 474 ASP A C 1
ATOM 3652 O O . ASP A 1 474 ? -91.593 -10.886 168.161 1.00 69.94 474 ASP A O 1
ATOM 3656 N N . GLU A 1 475 ? -92.535 -12.918 168.247 1.00 69.38 475 GLU A N 1
ATOM 3657 C CA . GLU A 1 475 ? -91.878 -13.418 167.023 1.00 69.38 475 GLU A CA 1
ATOM 3658 C C . GLU A 1 475 ? -92.360 -12.634 165.783 1.00 69.38 475 GLU A C 1
ATOM 3660 O O . GLU A 1 475 ? -91.543 -12.175 164.978 1.00 69.38 475 GLU A O 1
ATOM 3665 N N . LEU A 1 476 ? -93.669 -12.357 165.678 1.00 67.38 476 LEU A N 1
ATOM 3666 C CA . LEU A 1 476 ? -94.245 -11.487 164.641 1.00 67.38 476 LEU A CA 1
ATOM 3667 C C . LEU A 1 476 ? -93.731 -10.039 164.713 1.00 67.38 476 LEU A C 1
ATOM 3669 O O . LEU A 1 476 ? -93.448 -9.435 163.674 1.00 67.38 476 LEU A O 1
ATOM 3673 N N . ARG A 1 477 ? -93.577 -9.476 165.918 1.00 66.94 477 ARG A N 1
ATOM 3674 C CA . ARG A 1 477 ? -93.017 -8.127 166.113 1.00 66.94 477 ARG A CA 1
ATOM 3675 C C . ARG A 1 477 ? -91.532 -8.069 165.742 1.00 66.94 477 ARG A C 1
ATOM 3677 O O . ARG A 1 477 ? -91.121 -7.126 165.069 1.00 66.94 477 ARG A O 1
ATOM 3684 N N . GLN A 1 478 ? -90.734 -9.076 166.108 1.00 68.50 478 GLN A N 1
ATOM 3685 C CA . GLN A 1 478 ? -89.314 -9.152 165.734 1.00 68.50 478 GLN A CA 1
ATOM 3686 C C . GLN A 1 478 ? -89.101 -9.363 164.229 1.00 68.50 478 GLN A C 1
ATOM 3688 O O . GLN A 1 478 ? -88.140 -8.828 163.676 1.00 68.50 478 GLN A O 1
ATOM 3693 N N . ALA A 1 479 ? -90.015 -10.057 163.542 1.00 64.50 479 ALA A N 1
ATOM 3694 C CA . ALA A 1 479 ? -89.987 -10.196 162.084 1.00 64.50 479 ALA A CA 1
ATOM 3695 C C . ALA A 1 479 ? -90.151 -8.855 161.328 1.00 64.50 479 ALA A C 1
ATOM 3697 O O . ALA A 1 479 ? -89.854 -8.795 160.130 1.00 64.50 479 ALA A O 1
ATOM 3698 N N . ASN A 1 480 ? -90.593 -7.787 162.018 1.00 67.56 480 ASN A N 1
ATOM 3699 C CA . ASN A 1 480 ? -90.674 -6.399 161.537 1.00 67.56 480 ASN A CA 1
ATOM 3700 C C . ASN A 1 480 ? -91.332 -6.284 160.144 1.00 67.56 480 ASN A C 1
ATOM 3702 O O . ASN A 1 480 ? -90.827 -5.645 159.211 1.00 67.56 480 ASN A O 1
ATOM 3706 N N . LEU A 1 481 ? -92.452 -6.998 159.999 1.00 65.50 481 LEU A N 1
ATOM 3707 C CA . LEU A 1 481 ? -93.061 -7.309 158.709 1.00 65.50 481 LEU A CA 1
ATOM 3708 C C . LEU A 1 481 ? -93.520 -6.063 157.951 1.00 65.50 481 LEU A C 1
ATOM 3710 O O . LEU A 1 481 ? -93.300 -5.999 156.746 1.00 65.50 481 LEU A O 1
ATOM 3714 N N . ASP A 1 482 ? -94.077 -5.052 158.624 1.00 67.25 482 ASP A N 1
ATOM 3715 C CA . ASP A 1 482 ? -94.530 -3.816 157.972 1.00 67.25 482 ASP A CA 1
ATOM 3716 C C . ASP A 1 482 ? -93.390 -3.073 157.261 1.00 67.25 482 ASP A C 1
ATOM 3718 O O . ASP A 1 482 ? -93.554 -2.643 156.117 1.00 67.25 482 ASP A O 1
ATOM 3722 N N . GLN A 1 483 ? -92.206 -2.981 157.879 1.00 73.12 483 GLN A N 1
ATOM 3723 C CA . GLN A 1 483 ? -91.054 -2.308 157.271 1.00 73.12 483 GLN A CA 1
ATOM 3724 C C . GLN A 1 483 ? -90.516 -3.088 156.057 1.00 73.12 483 GLN A C 1
ATOM 3726 O O . GLN A 1 483 ? -90.170 -2.486 155.038 1.00 73.12 483 GLN A O 1
ATOM 3731 N N . ARG A 1 484 ? -90.506 -4.428 156.129 1.00 70.06 484 ARG A N 1
ATOM 3732 C CA . ARG A 1 484 ? -90.184 -5.318 154.995 1.00 70.06 484 ARG A CA 1
ATOM 3733 C C . ARG A 1 484 ? -91.222 -5.224 153.870 1.00 70.06 484 ARG A C 1
ATOM 3735 O O . ARG A 1 484 ? -90.866 -5.189 152.696 1.00 70.06 484 ARG A O 1
ATOM 3742 N N . LEU A 1 485 ? -92.507 -5.154 154.203 1.00 70.06 485 LEU A N 1
ATOM 3743 C CA . LEU A 1 485 ? -93.600 -5.093 153.230 1.00 70.06 485 LEU A CA 1
ATOM 3744 C C . LEU A 1 485 ? -93.676 -3.705 152.568 1.00 70.06 485 LEU A C 1
ATOM 3746 O O . LEU A 1 485 ? -94.010 -3.603 151.385 1.00 70.06 485 LEU A O 1
ATOM 3750 N N . GLN A 1 486 ? -93.285 -2.642 153.278 1.00 75.19 486 GLN A N 1
ATOM 3751 C CA . GLN A 1 486 ? -93.086 -1.316 152.698 1.00 75.19 486 GLN A CA 1
ATOM 3752 C C . GLN A 1 486 ? -91.889 -1.281 151.734 1.00 75.19 486 GLN A C 1
ATOM 3754 O O . GLN A 1 486 ? -92.065 -0.838 150.598 1.00 75.19 486 GLN A O 1
ATOM 3759 N N . SER A 1 487 ? -90.712 -1.797 152.112 1.00 74.12 487 SER A N 1
ATOM 3760 C CA . SER A 1 487 ? -89.551 -1.803 151.204 1.00 74.12 487 SER A CA 1
ATOM 3761 C C . SER A 1 487 ? -89.786 -2.671 149.960 1.00 74.12 487 SER A C 1
ATOM 3763 O O . SER A 1 487 ? -89.433 -2.262 148.854 1.00 74.12 487 SER A O 1
ATOM 3765 N N . LEU A 1 488 ? -90.488 -3.804 150.092 1.00 72.06 488 LEU A N 1
ATOM 3766 C CA . LEU A 1 488 ? -90.940 -4.617 148.955 1.00 72.06 488 LEU A CA 1
ATOM 3767 C C . LEU A 1 488 ? -91.943 -3.870 148.055 1.00 72.06 488 LEU A C 1
ATOM 3769 O O . LEU A 1 488 ? -91.875 -3.994 146.831 1.00 72.06 488 LEU A O 1
ATOM 3773 N N . ARG A 1 489 ? -92.852 -3.054 148.613 1.00 72.56 489 ARG A N 1
ATOM 3774 C CA . ARG A 1 489 ? -93.758 -2.195 147.820 1.00 72.56 489 ARG A CA 1
ATOM 3775 C C . ARG A 1 489 ? -93.006 -1.100 147.065 1.00 72.56 489 ARG A C 1
ATOM 3777 O O . ARG A 1 489 ? -93.316 -0.860 145.898 1.00 72.56 489 ARG A O 1
ATOM 3784 N N . GLU A 1 490 ? -92.031 -0.460 147.703 1.00 78.25 490 GLU A N 1
ATOM 3785 C CA . GLU A 1 490 ? -91.182 0.559 147.077 1.00 78.25 490 GLU A CA 1
ATOM 3786 C C . GLU A 1 490 ? -90.341 -0.057 145.948 1.00 78.25 490 GLU A C 1
ATOM 3788 O O . GLU A 1 490 ? -90.409 0.424 144.815 1.00 78.25 490 GLU A O 1
ATOM 3793 N N . ALA A 1 491 ? -89.678 -1.192 146.196 1.00 74.19 491 ALA A N 1
ATOM 3794 C CA . ALA A 1 491 ? -88.939 -1.950 145.186 1.00 74.19 491 ALA A CA 1
ATOM 3795 C C . ALA A 1 491 ? -89.827 -2.381 144.003 1.00 74.19 491 ALA A C 1
ATOM 3797 O O . ALA A 1 491 ? -89.449 -2.184 142.848 1.00 74.19 491 ALA A O 1
ATOM 3798 N N . ARG A 1 492 ? -91.042 -2.892 144.262 1.00 74.94 492 ARG A N 1
ATOM 3799 C CA . ARG A 1 492 ? -92.006 -3.265 143.210 1.00 74.94 492 ARG A CA 1
ATOM 3800 C C . ARG A 1 492 ? -92.431 -2.061 142.367 1.00 74.94 492 ARG A C 1
ATOM 3802 O O . ARG A 1 492 ? -92.578 -2.186 141.153 1.00 74.94 492 ARG A O 1
ATOM 3809 N N . ASN A 1 493 ? -92.652 -0.898 142.980 1.00 75.19 493 ASN A N 1
ATOM 3810 C CA . ASN A 1 493 ? -93.016 0.315 142.244 1.00 75.19 493 ASN A CA 1
ATOM 3811 C C . ASN A 1 493 ? -91.852 0.798 141.364 1.00 75.19 493 ASN A C 1
ATOM 3813 O O . ASN A 1 493 ? -92.067 1.100 140.191 1.00 75.19 493 ASN A O 1
ATOM 3817 N N . LEU A 1 494 ? -90.625 0.769 141.891 1.00 79.75 494 LEU A N 1
ATOM 3818 C CA . LEU A 1 494 ? -89.403 1.101 141.155 1.00 79.75 494 LEU A CA 1
ATOM 3819 C C . LEU A 1 494 ? -89.202 0.152 139.958 1.00 79.75 494 LEU A C 1
ATOM 3821 O O . LEU A 1 494 ? -89.039 0.608 138.830 1.00 79.75 494 LEU A O 1
ATOM 3825 N N . GLN A 1 495 ? -89.352 -1.160 140.174 1.00 75.00 495 GLN A N 1
ATOM 3826 C CA . GLN A 1 495 ? -89.313 -2.184 139.125 1.00 75.00 495 GLN A CA 1
ATOM 3827 C C . GLN A 1 495 ? -90.411 -1.986 138.068 1.00 75.00 495 GLN A C 1
ATOM 3829 O O . GLN A 1 495 ? -90.147 -2.126 136.876 1.00 75.00 495 GLN A O 1
ATOM 3834 N N . THR A 1 496 ? -91.632 -1.626 138.481 1.00 76.12 496 THR A N 1
ATOM 3835 C CA . THR A 1 496 ? -92.746 -1.344 137.557 1.00 76.12 496 THR A CA 1
ATOM 3836 C C . THR A 1 496 ? -92.422 -0.153 136.653 1.00 76.12 496 THR A C 1
ATOM 3838 O O . THR A 1 496 ? -92.696 -0.198 135.455 1.00 76.12 496 THR A O 1
ATOM 3841 N N . GLN A 1 497 ? -91.797 0.894 137.200 1.00 79.00 497 GLN A N 1
ATOM 3842 C CA . GLN A 1 497 ? -91.401 2.066 136.424 1.00 79.00 497 GLN A CA 1
ATOM 3843 C C . GLN A 1 497 ? -90.212 1.769 135.496 1.00 79.00 497 GLN A C 1
ATOM 3845 O O . GLN A 1 497 ? -90.262 2.142 134.328 1.00 79.00 497 GLN A O 1
ATOM 3850 N N . SER A 1 498 ? -89.204 1.010 135.945 1.00 76.69 498 SER A N 1
ATOM 3851 C CA . SER A 1 498 ? -88.118 0.538 135.072 1.00 76.69 498 SER A CA 1
ATOM 3852 C C . SER A 1 498 ? -88.629 -0.327 133.914 1.00 76.69 498 SER A C 1
ATOM 3854 O O . SER A 1 498 ? -88.233 -0.099 132.777 1.00 76.69 498 SER A O 1
ATOM 3856 N N . MET A 1 499 ? -89.552 -1.267 134.161 1.00 74.25 499 MET A N 1
ATOM 3857 C CA . MET A 1 499 ? -90.162 -2.066 133.086 1.00 74.25 499 MET A CA 1
ATOM 3858 C C . MET A 1 499 ? -90.924 -1.203 132.073 1.00 74.25 499 MET A C 1
ATOM 3860 O O . MET A 1 499 ? -90.882 -1.496 130.882 1.00 74.25 499 MET A O 1
ATOM 3864 N N . LYS A 1 500 ? -91.587 -0.128 132.521 1.00 77.56 500 LYS A N 1
ATOM 3865 C CA . LYS A 1 500 ? -92.287 0.800 131.625 1.00 77.56 500 LYS A CA 1
ATOM 3866 C C . LYS A 1 500 ? -91.314 1.599 130.748 1.00 77.56 500 LYS A C 1
ATOM 3868 O O . LYS A 1 500 ? -91.559 1.726 129.555 1.00 77.56 500 LYS A O 1
ATOM 3873 N N . ASN A 1 501 ? -90.195 2.059 131.310 1.00 79.12 501 ASN A N 1
ATOM 3874 C CA . ASN A 1 501 ? -89.141 2.723 130.538 1.00 79.12 501 ASN A CA 1
ATOM 3875 C C . ASN A 1 501 ? -88.534 1.775 129.482 1.00 79.12 501 ASN A C 1
ATOM 3877 O O . ASN A 1 501 ? -88.389 2.168 128.329 1.00 79.12 501 ASN A O 1
ATOM 3881 N N . TYR A 1 502 ? -88.245 0.517 129.842 1.00 78.94 502 TYR A N 1
ATOM 3882 C CA . TYR A 1 502 ? -87.701 -0.471 128.899 1.00 78.94 502 TYR A CA 1
ATOM 3883 C C . TYR A 1 502 ? -88.691 -0.872 127.790 1.00 78.94 502 TYR A C 1
ATOM 3885 O O . TYR A 1 502 ? -88.268 -1.163 126.674 1.00 78.94 502 TYR A O 1
ATOM 3893 N N . ASP A 1 503 ? -90.000 -0.878 128.059 1.00 76.25 503 ASP A N 1
ATOM 3894 C CA . ASP A 1 503 ? -91.039 -1.090 127.038 1.00 76.25 503 ASP A CA 1
ATOM 3895 C C . ASP A 1 503 ? -91.160 0.109 126.071 1.00 76.25 503 ASP A C 1
ATOM 3897 O O . ASP A 1 503 ? -91.449 -0.072 124.888 1.00 76.25 503 ASP A O 1
ATOM 3901 N N . GLU A 1 504 ? -90.876 1.328 126.539 1.00 80.69 504 GLU A N 1
ATOM 3902 C CA . GLU A 1 504 ? -90.785 2.530 125.699 1.00 80.69 504 GLU A CA 1
ATOM 3903 C C . GLU A 1 504 ? -89.493 2.539 124.849 1.00 80.69 504 GLU A C 1
ATOM 3905 O O . GLU A 1 504 ? -89.572 2.762 123.638 1.00 80.69 504 GLU A O 1
ATOM 3910 N N . GLU A 1 505 ? -88.331 2.174 125.412 1.00 81.94 505 GLU A N 1
ATOM 3911 C CA . GLU A 1 505 ? -87.078 1.975 124.651 1.00 81.94 505 GLU A CA 1
ATOM 3912 C C . GLU A 1 505 ? -87.194 0.855 123.603 1.00 81.94 505 GLU A C 1
ATOM 3914 O O . GLU A 1 505 ? -86.771 1.031 122.460 1.00 81.94 505 GLU A O 1
ATOM 3919 N N . LEU A 1 506 ? -87.813 -0.284 123.941 1.00 78.94 506 LEU A N 1
ATOM 3920 C CA . LEU A 1 506 ? -88.015 -1.391 122.997 1.00 78.94 506 LEU A CA 1
ATOM 3921 C C . LEU A 1 506 ? -88.928 -1.020 121.823 1.00 78.94 506 LEU A C 1
ATOM 3923 O O . LEU A 1 506 ? -88.780 -1.593 120.744 1.00 78.94 506 LEU A O 1
ATOM 3927 N N . LYS A 1 507 ? -89.865 -0.083 122.004 1.00 83.06 507 LYS A N 1
ATOM 3928 C CA . LYS A 1 507 ? -90.704 0.433 120.910 1.00 83.06 507 LYS A CA 1
ATOM 3929 C C . LYS A 1 507 ? -89.926 1.378 120.004 1.00 83.06 507 LYS A C 1
ATOM 3931 O O . LYS A 1 507 ? -90.045 1.256 118.789 1.00 83.06 507 LYS A O 1
ATOM 3936 N N . TYR A 1 508 ? -89.094 2.248 120.578 1.00 79.56 508 TYR A N 1
ATOM 3937 C CA . TYR A 1 508 ? -88.193 3.105 119.807 1.00 79.56 508 TYR A CA 1
ATOM 3938 C C . TYR A 1 508 ? -87.217 2.272 118.956 1.00 79.56 508 TYR A C 1
ATOM 3940 O O . TYR A 1 508 ? -87.177 2.428 117.739 1.00 79.56 508 TYR A O 1
ATOM 3948 N N . LEU A 1 509 ? -86.522 1.306 119.568 1.00 80.44 509 LEU A N 1
ATOM 3949 C CA . LEU A 1 509 ? -85.575 0.425 118.873 1.00 80.44 509 LEU A CA 1
ATOM 3950 C C . LEU A 1 509 ? -86.235 -0.433 117.784 1.00 80.44 509 LEU A C 1
ATOM 3952 O O . LEU A 1 509 ? -85.636 -0.649 116.734 1.00 80.44 509 LEU A O 1
ATOM 3956 N N . ARG A 1 510 ? -87.473 -0.905 117.991 1.00 81.25 510 ARG A N 1
ATOM 3957 C CA . ARG A 1 510 ? -88.229 -1.605 116.936 1.00 81.25 510 ARG A CA 1
ATOM 3958 C C . ARG A 1 510 ? -88.519 -0.698 115.746 1.00 81.25 510 ARG A C 1
ATOM 3960 O O . ARG A 1 510 ? -88.331 -1.143 114.625 1.00 81.25 510 ARG A O 1
ATOM 3967 N N . HIS A 1 511 ? -88.910 0.552 115.986 1.00 83.69 511 HIS A N 1
ATOM 3968 C CA . HIS A 1 511 ? -89.181 1.514 114.918 1.00 83.69 511 HIS A CA 1
ATOM 3969 C C . HIS A 1 511 ? -87.896 1.934 114.173 1.00 83.69 511 HIS A C 1
ATOM 3971 O O . HIS A 1 511 ? -87.947 2.165 112.966 1.00 83.69 511 HIS A O 1
ATOM 3977 N N . GLU A 1 512 ? -86.736 1.995 114.842 1.00 81.19 512 GLU A N 1
ATOM 3978 C CA . GLU A 1 512 ? -85.440 2.178 114.161 1.00 81.19 512 GLU A CA 1
ATOM 3979 C C . GLU A 1 512 ? -85.066 0.972 113.288 1.00 81.19 512 GLU A C 1
ATOM 3981 O O . GLU A 1 512 ? -84.602 1.169 112.165 1.00 81.19 512 GLU A O 1
ATOM 3986 N N . VAL A 1 513 ? -85.294 -0.260 113.763 1.00 82.44 513 VAL A N 1
ATOM 3987 C CA . VAL A 1 513 ? -85.071 -1.481 112.967 1.00 82.44 513 VAL A CA 1
ATOM 3988 C C . VAL A 1 513 ? -86.011 -1.528 111.763 1.00 82.44 513 VAL A C 1
ATOM 3990 O O . VAL A 1 513 ? -85.528 -1.698 110.653 1.00 82.44 513 VAL A O 1
ATOM 3993 N N . GLU A 1 514 ? -87.309 -1.297 111.959 1.00 82.31 514 GLU A N 1
ATOM 3994 C CA . GLU A 1 514 ? -88.333 -1.276 110.902 1.00 82.31 514 GLU A CA 1
ATOM 3995 C C . GLU A 1 514 ? -88.018 -0.204 109.840 1.00 82.31 514 GLU A C 1
ATOM 3997 O O . GLU A 1 514 ? -88.058 -0.482 108.649 1.00 82.31 514 GLU A O 1
ATOM 4002 N N . ASN A 1 515 ? -87.549 0.982 110.252 1.00 83.00 515 ASN A N 1
ATOM 4003 C CA . ASN A 1 515 ? -87.053 2.023 109.341 1.00 83.00 515 ASN A CA 1
ATOM 4004 C C . ASN A 1 515 ? -85.763 1.618 108.590 1.00 83.00 515 ASN A C 1
ATOM 4006 O O . ASN A 1 515 ? -85.565 2.023 107.447 1.00 83.00 515 ASN A O 1
ATOM 4010 N N . ILE A 1 516 ? -84.857 0.851 109.206 1.00 80.19 516 ILE A N 1
ATOM 4011 C CA . ILE A 1 516 ? -83.658 0.325 108.526 1.00 80.19 516 ILE A CA 1
ATOM 4012 C C . ILE A 1 516 ? -84.025 -0.815 107.562 1.00 80.19 516 ILE A C 1
ATOM 4014 O O . ILE A 1 516 ? -83.402 -0.935 106.509 1.00 80.19 516 ILE A O 1
ATOM 4018 N N . GLU A 1 517 ? -85.043 -1.610 107.888 1.00 79.06 517 GLU A N 1
ATOM 4019 C CA . GLU A 1 517 ? -85.587 -2.678 107.047 1.00 79.06 517 GLU A CA 1
ATOM 4020 C C . GLU A 1 517 ? -86.300 -2.081 105.816 1.00 79.06 517 GLU A C 1
ATOM 4022 O O . GLU A 1 517 ? -85.933 -2.428 104.696 1.00 79.06 517 GLU A O 1
ATOM 4027 N N . ASP A 1 518 ? -87.149 -1.058 105.996 1.00 82.00 518 ASP A N 1
ATOM 4028 C CA . ASP A 1 518 ? -87.727 -0.222 104.922 1.00 82.00 518 ASP A CA 1
ATOM 4029 C C . ASP A 1 518 ? -86.644 0.382 104.008 1.00 82.00 518 ASP A C 1
ATOM 4031 O O . ASP A 1 518 ? -86.764 0.357 102.780 1.00 82.00 518 ASP A O 1
ATOM 4035 N N . ILE A 1 519 ? -85.563 0.930 104.583 1.00 76.12 519 ILE A N 1
ATOM 4036 C CA . ILE A 1 519 ? -84.428 1.472 103.815 1.00 76.12 519 ILE A CA 1
ATOM 4037 C C . ILE A 1 519 ? -83.718 0.360 103.033 1.00 76.12 519 ILE A C 1
ATOM 4039 O O . ILE A 1 519 ? -83.324 0.586 101.891 1.00 76.12 519 ILE A O 1
ATOM 4043 N N . ASN A 1 520 ? -83.556 -0.827 103.619 1.00 76.31 520 ASN A N 1
ATOM 4044 C CA . ASN A 1 520 ? -82.901 -1.963 102.979 1.00 76.31 520 ASN A CA 1
ATOM 4045 C C . ASN A 1 520 ? -83.745 -2.556 101.837 1.00 76.31 520 ASN A C 1
ATOM 4047 O O . ASN A 1 520 ? -83.199 -2.816 100.771 1.00 76.31 520 ASN A O 1
ATOM 4051 N N . GLU A 1 521 ? -85.064 -2.698 102.004 1.00 80.62 521 GLU A N 1
ATOM 4052 C CA . GLU A 1 521 ? -85.971 -3.100 100.916 1.00 80.62 521 GLU A CA 1
ATOM 4053 C C . GLU A 1 521 ? -86.101 -2.013 99.830 1.00 80.62 521 GLU A C 1
ATOM 4055 O O . GLU A 1 521 ? -86.255 -2.321 98.647 1.00 80.62 521 GLU A O 1
ATOM 4060 N N . SER A 1 522 ? -85.961 -0.735 100.203 1.00 79.69 522 SER A N 1
ATOM 4061 C CA . SER A 1 522 ? -85.922 0.398 99.264 1.00 79.69 522 SER A CA 1
ATOM 4062 C C . SER A 1 522 ? -84.586 0.551 98.518 1.00 79.69 522 SER A C 1
ATOM 4064 O O . SER A 1 522 ? -84.499 1.367 97.595 1.00 79.69 522 SER A O 1
ATOM 4066 N N . LEU A 1 523 ? -83.537 -0.190 98.893 1.00 74.62 523 LEU A N 1
ATOM 4067 C CA . LEU A 1 523 ? -82.231 -0.170 98.230 1.00 74.62 523 LEU A CA 1
ATOM 4068 C C . LEU A 1 523 ? -82.172 -1.265 97.144 1.00 74.62 523 LEU A C 1
ATOM 4070 O O . LEU A 1 523 ? -82.083 -2.448 97.464 1.00 74.62 523 LEU A O 1
ATOM 4074 N N . PRO A 1 524 ? -82.193 -0.909 95.844 1.00 75.31 524 PRO A N 1
ATOM 4075 C CA . PRO A 1 524 ? -82.323 -1.894 94.772 1.00 75.31 524 PRO A CA 1
ATOM 4076 C C . PRO A 1 524 ? -81.062 -2.753 94.615 1.00 75.31 524 PRO A C 1
ATOM 4078 O O . PRO A 1 524 ? -79.976 -2.222 94.370 1.00 75.31 524 PRO A O 1
ATOM 4081 N N . GLU A 1 525 ? -81.214 -4.082 94.661 1.00 67.25 525 GLU A N 1
ATOM 4082 C CA . GLU A 1 525 ? -80.111 -5.041 94.502 1.00 67.25 525 GLU A CA 1
ATOM 4083 C C . GLU A 1 525 ? -79.305 -4.795 93.211 1.00 67.25 525 GLU A C 1
ATOM 4085 O O . GLU A 1 525 ? -79.783 -5.006 92.095 1.00 67.25 525 GLU A O 1
ATOM 4090 N N . GLY A 1 526 ? -78.055 -4.343 93.355 1.00 70.06 526 GLY A N 1
ATOM 4091 C CA . GLY A 1 526 ? -77.139 -4.113 92.236 1.00 70.06 526 GLY A CA 1
ATOM 4092 C C . GLY A 1 526 ? -76.184 -2.934 92.441 1.00 70.06 526 GLY A C 1
ATOM 4093 O O . GLY A 1 526 ? -76.338 -2.117 93.345 1.00 70.06 526 GLY A O 1
ATOM 4094 N N . CYS A 1 527 ? -75.172 -2.828 91.574 1.00 71.19 527 CYS A N 1
ATOM 4095 C CA . CYS A 1 527 ? -74.242 -1.696 91.561 1.00 71.19 527 CYS A CA 1
ATOM 4096 C C . CYS A 1 527 ? -74.674 -0.663 90.507 1.00 71.19 527 CYS A C 1
ATOM 4098 O O . CYS A 1 527 ? -74.349 -0.775 89.324 1.00 71.19 527 CYS A O 1
ATOM 4100 N N . TRP A 1 528 ? -75.429 0.348 90.936 1.00 68.00 528 TRP A N 1
ATOM 4101 C CA . TRP A 1 528 ? -76.060 1.324 90.045 1.00 68.00 528 TRP A CA 1
ATOM 4102 C C . TRP A 1 528 ? -75.112 2.464 89.649 1.00 68.00 528 TRP A C 1
ATOM 4104 O O . TRP A 1 528 ? -75.063 3.512 90.295 1.00 68.00 528 TRP A O 1
ATOM 4114 N N . LYS A 1 529 ? -74.367 2.289 88.548 1.00 51.88 529 LYS A N 1
ATOM 4115 C CA . LYS A 1 529 ? -73.511 3.340 87.967 1.00 51.88 529 LYS A CA 1
ATOM 4116 C C . LYS A 1 529 ? -73.810 3.566 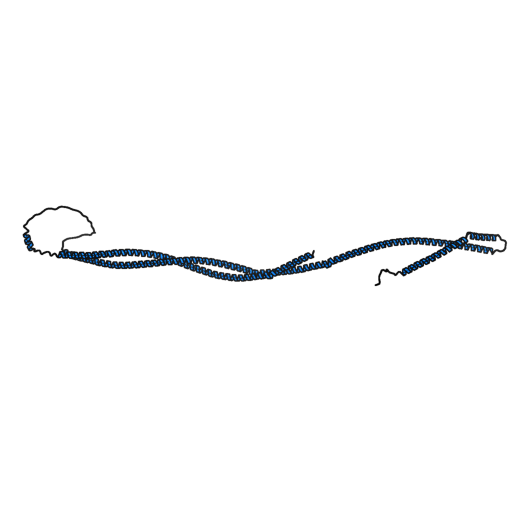86.478 1.00 51.88 529 LYS A C 1
ATOM 4118 O O . LYS A 1 529 ? -73.239 2.887 85.631 1.00 51.88 529 LYS A O 1
ATOM 4123 N N . ARG A 1 530 ? -74.579 4.635 86.196 1.00 56.62 530 ARG A N 1
ATOM 4124 C CA . ARG A 1 530 ? -74.920 5.200 84.860 1.00 56.62 530 ARG A CA 1
ATOM 4125 C C . ARG A 1 530 ? -75.920 4.351 84.026 1.00 56.62 530 ARG A C 1
ATOM 4127 O O . ARG A 1 530 ? -76.103 3.182 84.319 1.00 56.62 530 ARG A O 1
ATOM 4134 N N . MET A 1 531 ? -76.634 4.898 83.024 1.00 49.47 531 MET A N 1
ATOM 4135 C CA . MET A 1 531 ? -76.482 6.201 82.338 1.00 49.47 531 MET A CA 1
ATOM 4136 C C . MET A 1 531 ? -77.811 6.822 81.835 1.00 49.47 531 MET A C 1
ATOM 4138 O O . MET A 1 531 ? -78.795 6.120 81.662 1.00 49.47 531 MET A O 1
ATOM 4142 N N . VAL A 1 532 ? -77.761 8.144 81.608 1.00 59.44 532 VAL A N 1
ATOM 4143 C CA . VAL A 1 532 ? -78.511 9.019 80.664 1.00 59.44 532 VAL A CA 1
ATOM 4144 C C . VAL A 1 532 ? -79.683 8.446 79.843 1.00 59.44 532 VAL A C 1
ATOM 4146 O O . VAL A 1 532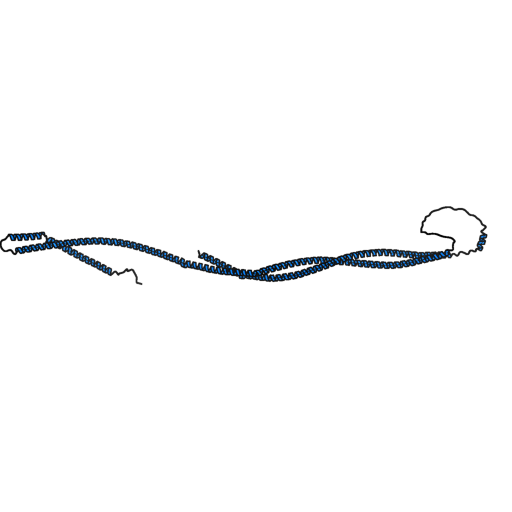 ? -79.498 7.506 79.081 1.00 59.44 532 VAL A O 1
ATOM 4149 N N . LEU A 1 533 ? -80.795 9.199 79.852 1.00 45.94 533 LEU A N 1
ATOM 4150 C CA . LEU A 1 533 ? -81.674 9.554 78.716 1.00 45.94 533 LEU A CA 1
ATOM 4151 C C . LEU A 1 533 ? -82.295 10.938 79.037 1.00 45.94 533 LEU A C 1
ATOM 4153 O O . LEU A 1 533 ? -82.560 11.181 80.214 1.00 45.94 533 LEU A O 1
ATOM 4157 N N . GLU A 1 534 ? -82.642 11.871 78.144 1.00 43.47 534 GLU A N 1
ATOM 4158 C CA . GLU A 1 534 ? -82.252 12.303 76.773 1.00 43.47 534 GLU A CA 1
ATOM 4159 C C . GLU A 1 534 ? -83.079 13.608 76.496 1.00 43.47 534 GLU A C 1
ATOM 4161 O O . GLU A 1 534 ? -83.967 13.909 77.309 1.00 43.47 534 GLU A O 1
ATOM 4166 N N . PRO A 1 535 ? -82.894 14.390 75.407 1.00 57.12 535 PRO A N 1
ATOM 4167 C CA . PRO A 1 535 ? -81.904 14.307 74.326 1.00 57.12 535 PRO A CA 1
ATOM 4168 C C . PRO A 1 535 ? -80.864 15.451 74.303 1.00 57.12 535 PRO A C 1
ATOM 4170 O O . PRO A 1 535 ? -81.142 16.545 74.847 1.00 57.12 535 PRO A O 1
#

pLDDT: mean 77.36, std 16.31, range [30.03, 95.38]

Organism: Timema californicum (NCBI:txid61474)

Sequence (535 aa):
MGTRNVTEAEEIIDNALALLKNALDYLETEGAVALDKAKDRSAQFGQQSEQMSDIAREARVLVQKQMEEAEEIKNTAGRAKNTSAQAYELATEAIKQQQNISDELRGLKVNIESAETNLEKTKELAAEAANKVGEVHSDAFDIYKDIYGLTVPDIDVPKLKEDAETTANDVELEEVNPHLRVGRVENHLGKTTPSSPDQDSNLDLPVLNSRAQHDKRARKLKQDAEDLLKAHGEILVNLDDQLDQSEDLLARGMEQQQLVDELLADVDAANSKADKAVQLGDKTLQEAQETLRTLQEFDNQVQESKGAAQNALDSVPEIQRLIADAENKTHSAQRALQGAVDNAQRARDTAQDAQQKYAEQASQEAGQIQQGARDTKAEAEELRDEASALAGRVAITGNKVKELEEKAAGDKDLTTQAKDKVGQAKSDADEATRQVEKALQEVQEIMKELNDLPNTDNEEALNQLERRLNAAEDELRQANLDQRLQSLREARNLQTQSMKNYDEELKYLRHEVENIEDINESLPEGCWKRMVLEP

Foldseek 3Di:
DLLVVLVVVLVVLVVLLVVLVVVLVCLVPVVVVVLVVLVVVLVVLLVVLVVLLVVLVVLLVVLVVLLVVLVVLLVVLVVLLVVLVVLLVVLVVVLVVLVVVLVVLVVVLVVLVVVLVVLVVVLVVLVVVLVVLVVVLVVVVVVVVVVVVDDDDDDDVVVVVVVVVVVPPDDDDDDDDDDDDDDDDDDDDDDDDDDDDDDDDDDDDCVVVVVVVVNVVSVVSSVVSVVSSVVSVVVSVVSVVVSVVSVVVSVVSVVVSVVSVVVSVVSVVSNVVSVVSNVVSVVSSVVSVVSSVVSVVVSVVSVVVSVVSVVVVVCSVVSVVVSVVSSVVSVVSSVVSVVVSVVSVVVSVVVVCCCPVPVVVVVVVVVVVVVVVVVVVVVVVVVVVVVVVVVVVVVVVVVVVVVVVVVVVVVVVVVVVVVVVVVVLVVLVVVLVVLVVVLVVLVVVLVVLVPPDDDDDDVVSVVVSVVSVVVSVVSVVVSVNVVVVVVNVVVVVVVVVVVVVVVVVVVVVVVVVVVVVVVVVVDDPDDDDDDDDDD